Protein 5CQF (pdb70)

Secondary structure (DSSP, 8-state):
--SEEEE--SHHHHHHHHHHHHHHHTT-GGGGS-EEEE-SS-S-HHHHHHHHTT----S-TT-SSSTTT-TT-TTS---HHHHT--HHHHH-SPPPHHHHHHHHHHHHHHH-TTEE-S----EEEEEESSSSEEEEEEEETTEEEEESEEEE-S---B---HHHHTT-BTTEEEGGGHHHHHHHTTT---SEEEEE-SSHHHHHHHHHHHHH-TT-EEEEE-SSS-GGGSEES-GGGTS-HHHHHHHHHHS-HHHHHHHHHHHHHHT--EE-HHHHHHHHHHHHHHHHTT---EEEE-SEEEEEEEEETTEEEEEEEETTT--EEEEEESEEEE---BPPPSS-GGGGGGGGGB---TTSS--B-TTSBBPBSSBSS-EEEE-S--HHHHSS-----S---HHHHHHHHHHHHTT-

InterPro domains:
  IPR025700 L-lysine 6-monooxygenase/L-ornithine 5-monooxygenase [PF13434] (12-350)
  IPR025700 L-lysine 6-monooxygenase/L-ornithine 5-monooxygenase [PTHR42802] (6-424)
  IPR036188 FAD/NAD(P)-binding domain superfamily [G3DSA:3.50.50.60] (1-440)
  IPR036188 FAD/NAD(P)-binding domain superfamily [SSF51905] (8-262)
  IPR036188 FAD/NAD(P)-binding domain superfamily [SSF51905] (198-381)

Sequence (416 aa):
HSDAICIGFGPAGIALACAFEDAREASQPLGDLSIGYLEAAPDTQWHRELLLAGTDINHHVFRDLVTPRNPRSRFSFAYLKDQGRFDFGLLGRPASRHEWSDYLGWVSRQVDGHTRFDTPVTEIDPVIRNGRLQEVRVRTPQGSFATRNLVLSSGSAPRIPQAFEALLGPTLFHTSRFLTRLQAFGKQLPKRWLVLGSGQSASESVLELVSRDPAIEVHSVHRCAGFKLTQLGQFPNRVFAPDHVDYFHSLNPAARQRFLDWSRSTNYAGIDPDERQKLFSLIYEDSIAGRTRLHTYAYSVISAIEHTADGYRVELTDTFSQRTRVLEVDAVVLGTGYQQYLIPPLLSGLQPWLAADVDGGLLIDRDYRVATQGACDVNIWVNGLSERSHGISDSQSFSLALRAGRIASALERAVE

Foldseek 3Di:
DFQEEEEADALLVLLLLLVLVQCLVVVHPLVVGGYAYEHQADLDLVVNLLVCALAQQQADQCLFSANVPPVVRPLGVVCCVVVVHVVVVVVPGGDDSSSNSVSRSVSCVVRCPRYDYSWDFPAKAFDDDPNFTEWIWGQTPVGIDIYLEYEYPPDFFDDDPPQCPVPDDLFEHELSCLVVSVCVVPPDDFAEEEEEEAAASSLVSLLVQCVPDVRHAYEYEELADHNVPAAAHADVRVDVQLVLLVVLQVDDLVVLVVLVVVVVVVPHHHHHVVSSVSSVVVQVVSPVVPDNRYHYDHQKDFPHWDQDPQAMWTKIARNPVRDIDIDGGRHYYYHPDGDDDLADPNCVNVLQFFDADPVRRFAAHSLQWTHTHRHDLHTYGYSFDPCNHRNDHTHPRSSNSVSSVSSSVVSVVSPD

Solvent-accessible surface area: 20070 Å² total

Structure (mmCIF, N/CA/C/O backbone):
data_5CQF
#
_entry.id   5CQF
#
_cell.length_a   77.218
_cell.length_b   85.495
_cell.length_c   139.016
_cell.angle_alpha   90.00
_cell.angle_beta   90.00
_cell.angle_gamma   90.00
#
_symmetry.space_group_name_H-M   'I 2 2 2'
#
loop_
_entity.id
_entity.type
_entity.pdbx_description
1 polymer 'L-lysine 6-monooxygenase'
2 non-polymer 'IODIDE ION'
3 water water
#
loop_
_atom_site.group_PDB
_atom_site.id
_atom_site.type_symbol
_atom_site.label_atom_id
_atom_site.label_alt_id
_atom_site.label_comp_id
_atom_site.label_asym_id
_atom_site.label_entity_id
_atom_site.label_seq_id
_atom_site.pdbx_PDB_ins_code
_atom_site.Cartn_x
_atom_site.Cartn_y
_atom_site.Cartn_z
_atom_site.occupancy
_atom_site.B_iso_or_equiv
_atom_site.auth_seq_id
_atom_site.auth_comp_id
_atom_site.auth_asym_id
_atom_site.auth_atom_id
_atom_site.pdbx_PDB_model_num
ATOM 1 N N . HIS A 1 13 ? 18.835 19.736 24.531 1.00 95.40 10 HIS A N 1
ATOM 2 C CA . HIS A 1 13 ? 20.272 19.319 24.484 1.00 98.56 10 HIS A CA 1
ATOM 3 C C . HIS A 1 13 ? 21.232 20.500 24.679 1.00 93.64 10 HIS A C 1
ATOM 4 O O . HIS A 1 13 ? 21.238 21.439 23.874 1.00 101.34 10 HIS A O 1
ATOM 11 N N . SER A 1 14 ? 22.034 20.453 25.745 1.00 82.49 11 SER A N 1
ATOM 12 C CA . SER A 1 14 ? 23.131 21.414 25.946 1.00 78.61 11 SER A CA 1
ATOM 13 C C . SER A 1 14 ? 24.394 20.642 26.278 1.00 73.04 11 SER A C 1
ATOM 14 O O . SER A 1 14 ? 24.317 19.470 26.646 1.00 72.90 11 SER A O 1
ATOM 17 N N . ASP A 1 15 ? 25.551 21.291 26.151 1.00 68.03 12 ASP A N 1
ATOM 18 C CA . ASP A 1 15 ? 26.840 20.630 26.429 1.00 65.34 12 ASP A CA 1
ATOM 19 C C . ASP A 1 15 ? 26.940 20.086 27.854 1.00 62.19 12 ASP A C 1
ATOM 20 O O . ASP A 1 15 ? 27.633 19.105 28.103 1.00 57.97 12 ASP A O 1
ATOM 25 N N . ALA A 1 16 ? 26.261 20.746 28.784 1.00 60.47 13 ALA A N 1
ATOM 26 C CA . ALA A 1 16 ? 26.218 20.301 30.154 1.00 59.24 13 ALA A CA 1
ATOM 27 C C . ALA A 1 16 ? 24.925 20.725 30.841 1.00 57.35 13 ALA A C 1
ATOM 28 O O . ALA A 1 16 ? 24.286 21.702 30.439 1.00 57.02 13 ALA A O 1
ATOM 30 N N . ILE A 1 17 ? 24.554 19.971 31.874 1.00 53.63 14 ILE A N 1
ATOM 31 C CA . ILE A 1 17 ? 23.465 20.347 32.767 1.00 53.02 14 ILE A CA 1
ATOM 32 C C . ILE A 1 17 ? 23.997 20.346 34.186 1.00 49.61 14 ILE A C 1
ATOM 33 O O . ILE A 1 17 ? 24.673 19.397 34.619 1.00 49.38 14 ILE A O 1
ATOM 38 N N . CYS A 1 18 ? 23.706 21.424 34.905 1.00 49.62 15 CYS A N 1
ATOM 39 C CA . CYS A 1 18 ? 24.023 21.525 36.332 1.00 47.74 15 CYS A CA 1
ATOM 40 C C . CYS A 1 18 ? 22.727 21.464 37.097 1.00 48.33 15 CYS A C 1
ATOM 41 O O . CYS A 1 18 ? 21.802 22.219 36.793 1.00 52.00 15 CYS A O 1
ATOM 44 N N . ILE A 1 19 ? 22.635 20.566 38.068 1.00 46.06 16 ILE A N 1
ATOM 45 C CA . ILE A 1 19 ? 21.448 20.504 38.895 1.00 46.19 16 ILE A CA 1
ATOM 46 C C . ILE A 1 19 ? 21.724 21.292 40.173 1.00 45.20 16 ILE A C 1
ATOM 47 O O . ILE A 1 19 ? 22.605 20.941 40.939 1.00 43.44 16 ILE A O 1
ATOM 52 N N . GLY A 1 20 ? 20.933 22.345 40.386 1.00 45.99 17 GLY A N 1
ATOM 53 C CA . GLY A 1 20 ? 21.014 23.193 41.561 1.00 44.72 17 GLY A CA 1
ATOM 54 C C . GLY A 1 20 ? 21.469 24.570 41.137 1.00 45.14 17 GLY A C 1
ATOM 55 O O . GLY A 1 20 ? 22.447 24.716 40.387 1.00 45.77 17 GLY A O 1
ATOM 56 N N . PHE A 1 21 ? 20.765 25.597 41.596 1.00 44.68 18 PHE A N 1
ATOM 57 C CA . PHE A 1 21 ? 21.261 26.954 41.419 1.00 43.87 18 PHE A CA 1
ATOM 58 C C . PHE A 1 21 ? 21.322 27.689 42.749 1.00 44.58 18 PHE A C 1
ATOM 59 O O . PHE A 1 21 ? 20.964 28.862 42.848 1.00 47.10 18 PHE A O 1
ATOM 67 N N . GLY A 1 22 ? 21.808 26.988 43.767 1.00 43.14 19 GLY A N 1
ATOM 68 C CA . GLY A 1 22 ? 22.250 27.623 44.994 1.00 41.34 19 GLY A CA 1
ATOM 69 C C . GLY A 1 22 ? 23.652 28.164 44.791 1.00 40.65 19 GLY A C 1
ATOM 70 O O . GLY A 1 22 ? 24.131 28.242 43.662 1.00 43.21 19 GLY A O 1
ATOM 71 N N . PRO A 1 23 ? 24.327 28.557 45.883 1.00 39.64 20 PRO A N 1
ATOM 72 C CA . PRO A 1 23 ? 25.631 29.191 45.755 1.00 39.63 20 PRO A CA 1
ATOM 73 C C . PRO A 1 23 ? 26.600 28.406 44.882 1.00 39.66 20 PRO A C 1
ATOM 74 O O . PRO A 1 23 ? 27.311 28.980 44.061 1.00 41.61 20 PRO A O 1
ATOM 78 N N . ALA A 1 24 ? 26.619 27.091 45.043 1.00 38.53 21 ALA A N 1
ATOM 79 C CA . ALA A 1 24 ? 27.538 26.270 44.282 1.00 37.65 21 ALA A CA 1
ATOM 80 C C . ALA A 1 24 ? 27.323 26.420 42.781 1.00 36.99 21 ALA A C 1
ATOM 81 O O . ALA A 1 24 ? 28.287 26.642 42.036 1.00 36.33 21 ALA A O 1
ATOM 83 N N . GLY A 1 25 ? 26.075 26.299 42.326 1.00 37.31 22 GLY A N 1
ATOM 84 C CA . GLY A 1 25 ? 25.772 26.474 40.891 1.00 36.24 22 GLY A CA 1
ATOM 85 C C . GLY A 1 25 ? 25.980 27.911 40.426 1.00 37.33 22 GLY A C 1
ATOM 86 O O . GLY A 1 25 ? 26.337 28.177 39.272 1.00 38.91 22 GLY A O 1
ATOM 87 N N . ILE A 1 26 ? 25.743 28.867 41.309 1.00 36.59 23 ILE A N 1
ATOM 88 C CA . ILE A 1 26 ? 25.941 30.262 40.934 1.00 36.08 23 ILE A CA 1
ATOM 89 C C . ILE A 1 26 ? 27.414 30.528 40.717 1.00 35.54 23 ILE A C 1
ATOM 90 O O . ILE A 1 26 ? 27.816 31.218 39.762 1.00 36.15 23 ILE A O 1
ATOM 95 N N . ALA A 1 27 ? 28.219 29.951 41.601 1.00 33.95 24 ALA A N 1
ATOM 96 C CA . ALA A 1 27 ? 29.657 30.080 41.502 1.00 33.70 24 ALA A CA 1
ATOM 97 C C . ALA A 1 27 ? 30.141 29.543 40.198 1.00 34.98 24 ALA A C 1
ATOM 98 O O . ALA A 1 27 ? 31.009 30.123 39.608 1.00 35.56 24 ALA A O 1
ATOM 100 N N . LEU A 1 28 ? 29.608 28.390 39.782 1.00 37.11 25 LEU A N 1
ATOM 101 C CA . LEU A 1 28 ? 29.955 27.786 38.493 1.00 38.55 25 LEU A CA 1
ATOM 102 C C . LEU A 1 28 ? 29.550 28.653 37.330 1.00 39.36 25 LEU A C 1
ATOM 103 O O . LEU A 1 28 ? 30.339 28.834 36.415 1.00 41.68 25 LEU A O 1
ATOM 108 N N . ALA A 1 29 ? 28.322 29.156 37.338 1.00 39.34 26 ALA A N 1
ATOM 109 C CA . ALA A 1 29 ? 27.898 30.118 36.299 1.00 41.52 26 ALA A CA 1
ATOM 110 C C . ALA A 1 29 ? 28.786 31.336 36.250 1.00 41.73 26 ALA A C 1
ATOM 111 O O . ALA A 1 29 ? 29.086 31.827 35.164 1.00 41.98 26 ALA A O 1
ATOM 113 N N . CYS A 1 30 ? 29.258 31.815 37.412 1.00 41.73 27 CYS A N 1
ATOM 114 C CA . CYS A 1 30 ? 30.157 32.964 37.391 1.00 40.86 27 CYS A CA 1
ATOM 115 C C . CYS A 1 30 ? 31.439 32.657 36.632 1.00 40.89 27 CYS A C 1
ATOM 116 O O . CYS A 1 30 ? 31.959 33.508 35.963 1.00 43.60 27 CYS A O 1
ATOM 119 N N . ALA A 1 31 ? 31.970 31.455 36.740 1.00 41.12 28 ALA A N 1
ATOM 120 C CA . ALA A 1 31 ? 33.170 31.105 35.965 1.00 41.96 28 ALA A CA 1
ATOM 121 C C . ALA A 1 31 ? 32.894 31.180 34.474 1.00 43.26 28 ALA A C 1
ATOM 122 O O . ALA A 1 31 ? 33.722 31.680 33.717 1.00 42.77 28 ALA A O 1
ATOM 124 N N . PHE A 1 32 ? 31.740 30.679 34.057 1.00 44.68 29 PHE A N 1
ATOM 125 C CA . PHE A 1 32 ? 31.404 30.717 32.632 1.00 48.45 29 PHE A CA 1
ATOM 126 C C . PHE A 1 32 ? 31.189 32.136 32.166 1.00 49.34 29 PHE A C 1
ATOM 127 O O . PHE A 1 32 ? 31.747 32.541 31.140 1.00 51.33 29 PHE A O 1
ATOM 135 N N . GLU A 1 33 ? 30.429 32.909 32.929 1.00 48.36 30 GLU A N 1
ATOM 136 C CA . GLU A 1 33 ? 30.232 34.307 32.556 1.00 51.54 30 GLU A CA 1
ATOM 137 C C . GLU A 1 33 ? 31.530 35.107 32.543 1.00 50.26 30 GLU A C 1
ATOM 138 O O . GLU A 1 33 ? 31.747 35.854 31.615 1.00 49.77 30 GLU A O 1
ATOM 144 N N . ASP A 1 34 ? 32.397 34.967 33.548 1.00 49.91 31 ASP A N 1
ATOM 145 C CA . ASP A 1 34 ? 33.717 35.621 33.487 1.00 50.35 31 ASP A CA 1
ATOM 146 C C . ASP A 1 34 ? 34.385 35.337 32.144 1.00 51.99 31 ASP A C 1
ATOM 147 O O . ASP A 1 34 ? 34.921 36.230 31.506 1.00 52.95 31 ASP A O 1
ATOM 152 N N . ALA A 1 35 ? 34.343 34.078 31.732 1.00 52.81 32 ALA A N 1
ATOM 153 C CA . ALA A 1 35 ? 34.989 33.636 30.507 1.00 58.02 32 ALA A CA 1
ATOM 154 C C . ALA A 1 35 ? 34.333 34.224 29.233 1.00 60.77 32 ALA A C 1
ATOM 155 O O . ALA A 1 35 ? 35.022 34.759 28.362 1.00 60.92 32 ALA A O 1
ATOM 157 N N . ARG A 1 36 ? 33.005 34.144 29.169 1.00 63.04 33 ARG A N 1
ATOM 158 C CA . ARG A 1 36 ? 32.202 34.759 28.107 1.00 66.24 33 ARG A CA 1
ATOM 159 C C . ARG A 1 36 ? 32.537 36.242 27.928 1.00 67.84 33 ARG A C 1
ATOM 160 O O . ARG A 1 36 ? 32.769 36.711 26.803 1.00 67.82 33 ARG A O 1
ATOM 168 N N . GLU A 1 37 ? 32.569 36.978 29.036 1.00 67.73 34 GLU A N 1
ATOM 169 C CA . GLU A 1 37 ? 32.783 38.426 28.987 1.00 69.82 34 GLU A CA 1
ATOM 170 C C . GLU A 1 37 ? 34.218 38.777 28.599 1.00 69.86 34 GLU A C 1
ATOM 171 O O . GLU A 1 37 ? 34.480 39.849 28.067 1.00 70.73 34 GLU A O 1
ATOM 177 N N . ALA A 1 38 ? 35.141 37.866 28.859 1.00 69.84 35 ALA A N 1
ATOM 178 C CA . ALA A 1 38 ? 36.529 38.068 28.493 1.00 71.65 35 ALA A CA 1
ATOM 179 C C . ALA A 1 38 ? 36.861 37.484 27.118 1.00 73.02 35 ALA A C 1
ATOM 180 O O . ALA A 1 38 ? 38.016 37.526 26.700 1.00 74.61 35 ALA A O 1
ATOM 182 N N . SER A 1 39 ? 35.855 36.936 26.432 1.00 73.43 36 SER A N 1
ATOM 183 C CA . SER A 1 39 ? 36.012 36.294 25.110 1.00 74.60 36 SER A CA 1
ATOM 184 C C . SER A 1 39 ? 36.811 34.990 25.116 1.00 78.36 36 SER A C 1
ATOM 185 O O . SER A 1 39 ? 37.244 34.548 24.062 1.00 83.40 36 SER A O 1
ATOM 188 N N . GLN A 1 40 ? 36.972 34.357 26.279 1.00 78.64 37 GLN A N 1
ATOM 189 C CA . GLN A 1 40 ? 37.724 33.105 26.381 1.00 77.97 37 GLN A CA 1
ATOM 190 C C . GLN A 1 40 ? 36.854 31.920 25.947 1.00 78.80 37 GLN A C 1
ATOM 191 O O . GLN A 1 40 ? 35.629 32.003 26.003 1.00 79.10 37 GLN A O 1
ATOM 197 N N . PRO A 1 41 ? 37.484 30.814 25.497 1.00 81.20 38 PRO A N 1
ATOM 198 C CA . PRO A 1 41 ? 36.745 29.710 24.848 1.00 80.98 38 PRO A CA 1
ATOM 199 C C . PRO A 1 41 ? 35.683 29.052 25.720 1.00 77.93 38 PRO A C 1
ATOM 200 O O . PRO A 1 41 ? 34.649 28.609 25.219 1.00 75.93 38 PRO A O 1
ATOM 204 N N . LEU A 1 42 ? 35.954 28.971 27.016 1.00 75.86 39 LEU A N 1
ATOM 205 C CA . LEU A 1 42 ? 35.031 28.353 27.957 1.00 72.05 39 LEU A CA 1
ATOM 206 C C . LEU A 1 42 ? 33.642 28.987 27.918 1.00 69.20 39 LEU A C 1
ATOM 207 O O . LEU A 1 42 ? 32.650 28.326 28.211 1.00 68.10 39 LEU A O 1
ATOM 212 N N . GLY A 1 43 ? 33.578 30.267 27.565 1.00 67.99 40 GLY A N 1
ATOM 213 C CA . GLY A 1 43 ? 32.317 30.992 27.510 1.00 68.41 40 GLY A CA 1
ATOM 214 C C . GLY A 1 43 ? 31.351 30.547 26.429 1.00 71.89 40 GLY A C 1
ATOM 215 O O . GLY A 1 43 ? 30.168 30.898 26.480 1.00 69.59 40 GLY A O 1
ATOM 216 N N . ASP A 1 44 ? 31.849 29.777 25.457 1.00 74.46 41 ASP A N 1
ATOM 217 C CA . ASP A 1 44 ? 31.039 29.311 24.329 1.00 75.11 41 ASP A CA 1
ATOM 218 C C . ASP A 1 44 ? 30.253 28.060 24.680 1.00 72.62 41 ASP A C 1
ATOM 219 O O . ASP A 1 44 ? 29.199 27.810 24.114 1.00 72.65 41 ASP A O 1
ATOM 224 N N . LEU A 1 45 ? 30.769 27.279 25.616 1.00 71.54 42 LEU A N 1
ATOM 225 C CA . LEU A 1 45 ? 30.095 26.064 26.092 1.00 69.03 42 LEU A CA 1
ATOM 226 C C . LEU A 1 45 ? 28.714 26.409 26.664 1.00 64.04 42 LEU A C 1
ATOM 227 O O . LEU A 1 45 ? 28.567 27.354 27.424 1.00 62.94 42 LEU A O 1
ATOM 232 N N . SER A 1 46 ? 27.701 25.659 26.257 1.00 63.89 43 SER A N 1
ATOM 233 C CA . SER A 1 46 ? 26.323 25.921 26.649 1.00 62.64 43 SER A CA 1
ATOM 234 C C . SER A 1 46 ? 25.966 24.986 27.787 1.00 61.53 43 SER A C 1
ATOM 235 O O . SER A 1 46 ? 26.135 23.763 27.699 1.00 62.16 43 SER A O 1
ATOM 238 N N . ILE A 1 47 ? 25.463 25.580 28.855 1.00 58.11 44 ILE A N 1
ATOM 239 C CA . ILE A 1 47 ? 25.147 24.876 30.057 1.00 52.44 44 ILE A CA 1
ATOM 240 C C . ILE A 1 47 ? 23.819 25.434 30.529 1.00 49.96 44 ILE A C 1
ATOM 241 O O . ILE A 1 47 ? 23.582 26.631 30.411 1.00 53.39 44 ILE A O 1
ATOM 246 N N . GLY A 1 48 ? 22.947 24.567 31.022 1.00 48.72 45 GLY A N 1
ATOM 247 C CA . GLY A 1 48 ? 21.647 24.969 31.577 1.00 49.37 45 GLY A CA 1
ATOM 248 C C . GLY A 1 48 ? 21.575 24.614 33.051 1.00 49.90 45 GLY A C 1
ATOM 249 O O . GLY A 1 48 ? 22.219 23.661 33.492 1.00 49.95 45 GLY A O 1
ATOM 250 N N . TYR A 1 49 ? 20.806 25.362 33.833 1.00 49.85 46 TYR A N 1
ATOM 251 C CA . TYR A 1 49 ? 20.713 25.053 35.261 1.00 50.61 46 TYR A CA 1
ATOM 252 C C . TYR A 1 49 ? 19.268 24.786 35.664 1.00 52.90 46 TYR A C 1
ATOM 253 O O . TYR A 1 49 ? 18.362 25.504 35.251 1.00 55.95 46 TYR A O 1
ATOM 262 N N . LEU A 1 50 ? 19.065 23.761 36.482 1.00 52.49 47 LEU A N 1
ATOM 263 C CA . LEU A 1 50 ? 17.734 23.380 36.904 1.00 54.96 47 LEU A CA 1
ATOM 264 C C . LEU A 1 50 ? 17.695 23.513 38.395 1.00 54.63 47 LEU A C 1
ATOM 265 O O . LEU A 1 50 ? 18.417 22.784 39.073 1.00 53.61 47 LEU A O 1
ATOM 270 N N . GLU A 1 51 ? 16.865 24.415 38.911 1.00 54.35 48 GLU A N 1
ATOM 271 C CA . GLU A 1 51 ? 16.734 24.594 40.355 1.00 56.07 48 GLU A CA 1
ATOM 272 C C . GLU A 1 51 ? 15.318 24.295 40.787 1.00 56.40 48 GLU A C 1
ATOM 273 O O . GLU A 1 51 ? 14.372 24.848 40.243 1.00 57.28 48 GLU A O 1
ATOM 279 N N . ALA A 1 52 ? 15.179 23.446 41.795 1.00 58.87 49 ALA A N 1
ATOM 280 C CA . ALA A 1 52 ? 13.866 22.992 42.247 1.00 61.52 49 ALA A CA 1
ATOM 281 C C . ALA A 1 52 ? 13.042 24.094 42.901 1.00 62.50 49 ALA A C 1
ATOM 282 O O . ALA A 1 52 ? 11.843 24.160 42.707 1.00 62.90 49 ALA A O 1
ATOM 284 N N . ALA A 1 53 ? 13.701 24.942 43.678 1.00 65.02 50 ALA A N 1
ATOM 285 C CA . ALA A 1 53 ? 13.053 26.005 44.439 1.00 69.93 50 ALA A CA 1
ATOM 286 C C . ALA A 1 53 ? 12.860 27.266 43.604 1.00 73.79 50 ALA A C 1
ATOM 287 O O . ALA A 1 53 ? 13.437 27.389 42.529 1.00 74.48 50 ALA A O 1
ATOM 289 N N . PRO A 1 54 ? 12.038 28.209 44.100 1.00 81.07 51 PRO A N 1
ATOM 290 C CA . PRO A 1 54 ? 11.839 29.478 43.389 1.00 81.91 51 PRO A CA 1
ATOM 291 C C . PRO A 1 54 ? 12.922 30.516 43.649 1.00 77.27 51 PRO A C 1
ATOM 292 O O . PRO A 1 54 ? 13.686 30.413 44.611 1.00 72.32 51 PRO A O 1
ATOM 296 N N . ASP A 1 55 ? 12.946 31.515 42.773 1.00 77.71 52 ASP A N 1
ATOM 297 C CA . ASP A 1 55 ? 13.891 32.623 42.816 1.00 77.02 52 ASP A CA 1
ATOM 298 C C . ASP A 1 55 ? 13.365 33.639 43.818 1.00 77.72 52 ASP A C 1
ATOM 299 O O . ASP A 1 55 ? 12.653 34.579 43.461 1.00 76.50 52 ASP A O 1
ATOM 304 N N . THR A 1 56 ? 13.697 33.434 45.084 1.00 77.68 53 THR A N 1
ATOM 305 C CA . THR A 1 56 ? 13.178 34.286 46.144 1.00 82.21 53 THR A CA 1
ATOM 306 C C . THR A 1 56 ? 14.236 34.523 47.220 1.00 82.03 53 THR A C 1
ATOM 307 O O . THR A 1 56 ? 15.104 33.678 47.453 1.00 81.12 53 THR A O 1
ATOM 311 N N . GLN A 1 57 ? 14.167 35.695 47.846 1.00 83.78 54 GLN A N 1
ATOM 312 C CA . GLN A 1 57 ? 15.047 36.047 48.951 1.00 84.09 54 GLN A CA 1
ATOM 313 C C . GLN A 1 57 ? 14.884 35.047 50.095 1.00 84.07 54 GLN A C 1
ATOM 314 O O . GLN A 1 57 ? 15.867 34.577 50.641 1.00 82.58 54 GLN A O 1
ATOM 320 N N . TRP A 1 58 ? 13.642 34.717 50.446 1.00 86.46 55 TRP A N 1
ATOM 321 C CA . TRP A 1 58 ? 13.368 33.725 51.490 1.00 91.15 55 TRP A CA 1
ATOM 322 C C . TRP A 1 58 ? 14.192 32.444 51.310 1.00 86.13 55 TRP A C 1
ATOM 323 O O . TRP A 1 58 ? 14.802 31.954 52.270 1.00 78.42 55 TRP A O 1
ATOM 334 N N . HIS A 1 59 ? 14.209 31.910 50.088 1.00 82.26 56 HIS A N 1
ATOM 335 C CA . HIS A 1 59 ? 14.909 30.658 49.824 1.00 77.66 56 HIS A CA 1
ATOM 336 C C . HIS A 1 59 ? 16.433 30.794 49.923 1.00 78.49 56 HIS A C 1
ATOM 337 O O . HIS A 1 59 ? 17.098 29.891 50.427 1.00 77.56 56 HIS A O 1
ATOM 344 N N . ARG A 1 60 ? 16.983 31.903 49.433 1.00 77.48 57 ARG A N 1
ATOM 345 C CA . ARG A 1 60 ? 18.428 32.137 49.500 1.00 76.07 57 ARG A CA 1
ATOM 346 C C . ARG A 1 60 ? 18.900 32.253 50.963 1.00 79.19 57 ARG A C 1
ATOM 347 O O . ARG A 1 60 ? 19.938 31.689 51.340 1.00 80.42 57 ARG A O 1
ATOM 355 N N . GLU A 1 61 ? 18.118 32.970 51.776 1.00 79.92 58 GLU A N 1
ATOM 356 C CA . GLU A 1 61 ? 18.343 33.074 53.225 1.00 80.91 58 GLU A CA 1
ATOM 357 C C . GLU A 1 61 ? 18.186 31.727 53.945 1.00 78.98 58 GLU A C 1
ATOM 358 O O . GLU A 1 61 ? 18.883 31.442 54.916 1.00 78.53 58 GLU A O 1
ATOM 364 N N . LEU A 1 62 ? 17.269 30.900 53.470 1.00 80.09 59 LEU A N 1
ATOM 365 C CA . LEU A 1 62 ? 17.161 29.536 53.973 1.00 82.16 59 LEU A CA 1
ATOM 366 C C . LEU A 1 62 ? 18.473 28.761 53.732 1.00 76.95 59 LEU A C 1
ATOM 367 O O . LEU A 1 62 ? 18.862 27.949 54.569 1.00 71.38 59 LEU A O 1
ATOM 372 N N . LEU A 1 63 ? 19.150 29.033 52.610 1.00 73.21 60 LEU A N 1
ATOM 373 C CA . LEU A 1 63 ? 20.380 28.309 52.223 1.00 74.60 60 LEU A CA 1
ATOM 374 C C . LEU A 1 63 ? 21.627 28.637 53.051 1.00 68.35 60 LEU A C 1
ATOM 375 O O . LEU A 1 63 ? 22.577 27.861 53.080 1.00 67.93 60 LEU A O 1
ATOM 380 N N . LEU A 1 64 ? 21.659 29.811 53.658 1.00 66.42 61 LEU A N 1
ATOM 381 C CA . LEU A 1 64 ? 22.838 30.228 54.394 1.00 67.03 61 LEU A CA 1
ATOM 382 C C . LEU A 1 64 ? 22.801 29.795 55.861 1.00 64.29 61 LEU A C 1
ATOM 383 O O . LEU A 1 64 ? 23.847 29.755 56.518 1.00 58.14 61 LEU A O 1
ATOM 388 N N . ALA A 1 65 ? 21.612 29.431 56.344 1.00 59.21 62 ALA A N 1
ATOM 389 C CA . ALA A 1 65 ? 21.426 29.063 57.731 1.00 56.29 62 ALA A CA 1
ATOM 390 C C . ALA A 1 65 ? 22.404 27.962 58.157 1.00 52.58 62 ALA A C 1
ATOM 391 O O . ALA A 1 65 ? 22.787 27.116 57.357 1.00 52.70 62 ALA A O 1
ATOM 393 N N . GLY A 1 66 ? 22.837 28.026 59.413 1.00 50.92 63 GLY A N 1
ATOM 394 C CA . GLY A 1 66 ? 23.883 27.151 59.946 1.00 52.60 63 GLY A CA 1
ATOM 395 C C . GLY A 1 66 ? 25.325 27.380 59.472 1.00 53.03 63 GLY A C 1
ATOM 396 O O . GLY A 1 66 ? 26.235 26.660 59.907 1.00 53.29 63 GLY A O 1
ATOM 397 N N . THR A 1 67 ? 25.544 28.368 58.599 1.00 50.48 64 THR A N 1
ATOM 398 C CA . THR A 1 67 ? 26.849 28.575 57.981 1.00 50.77 64 THR A CA 1
ATOM 399 C C . THR A 1 67 ? 27.676 29.666 58.675 1.00 45.85 64 THR A C 1
ATOM 400 O O . THR A 1 67 ? 27.188 30.759 58.916 1.00 47.01 64 THR A O 1
ATOM 404 N N . ASP A 1 68 ? 28.932 29.337 58.987 1.00 42.71 65 ASP A N 1
ATOM 405 C CA . ASP A 1 68 ? 29.864 30.268 59.625 1.00 41.31 65 ASP A CA 1
ATOM 406 C C . ASP A 1 68 ? 30.367 31.260 58.583 1.00 41.09 65 ASP A C 1
ATOM 407 O O . ASP A 1 68 ? 31.166 30.910 57.713 1.00 41.33 65 ASP A O 1
ATOM 412 N N . ILE A 1 69 ? 29.867 32.486 58.664 1.00 40.86 66 ILE A N 1
ATOM 413 C CA . ILE A 1 69 ? 30.250 33.574 57.725 1.00 41.83 66 ILE A CA 1
ATOM 414 C C . ILE A 1 69 ? 31.219 34.518 58.404 1.00 39.69 66 ILE A C 1
ATOM 415 O O . ILE A 1 69 ? 31.412 35.649 57.976 1.00 39.75 66 ILE A O 1
ATOM 420 N N . ASN A 1 70 ? 31.851 34.047 59.465 1.00 40.83 67 ASN A N 1
ATOM 421 C CA . ASN A 1 70 ? 32.869 34.837 60.142 1.00 41.35 67 ASN A CA 1
ATOM 422 C C . ASN A 1 70 ? 34.194 34.508 59.433 1.00 41.74 67 ASN A C 1
ATOM 423 O O . ASN A 1 70 ? 35.033 33.726 59.914 1.00 41.97 67 ASN A O 1
ATOM 428 N N . HIS A 1 71 ? 34.301 35.064 58.224 1.00 42.11 68 HIS A N 1
ATOM 429 C CA . HIS A 1 71 ? 35.473 34.944 57.380 1.00 39.41 68 HIS A CA 1
ATOM 430 C C . HIS A 1 71 ? 35.710 36.241 56.612 1.00 40.03 68 HIS A C 1
ATOM 431 O O . HIS A 1 71 ? 34.867 37.153 56.549 1.00 35.95 68 HIS A O 1
ATOM 438 N N . HIS A 1 72 ? 36.882 36.301 56.009 1.00 39.77 69 HIS A N 1
ATOM 439 C CA . HIS A 1 72 ? 37.303 37.495 55.337 1.00 38.03 69 HIS A CA 1
ATOM 440 C C . HIS A 1 72 ? 36.420 37.711 54.104 1.00 35.48 69 HIS A C 1
ATOM 441 O O . HIS A 1 72 ? 35.945 36.779 53.466 1.00 32.13 69 HIS A O 1
ATOM 448 N N . VAL A 1 73 ? 36.233 38.981 53.780 1.00 36.70 70 VAL A N 1
ATOM 449 C CA . VAL A 1 73 ? 35.373 39.423 52.695 1.00 37.14 70 VAL A CA 1
ATOM 450 C C . VAL A 1 73 ? 35.879 38.993 51.283 1.00 34.76 70 VAL A C 1
ATOM 451 O O . VAL A 1 73 ? 35.104 38.862 50.396 1.00 35.00 70 VAL A O 1
ATOM 455 N N . PHE A 1 74 ? 37.152 38.664 51.109 1.00 34.27 71 PHE A N 1
ATOM 456 C CA . PHE A 1 74 ? 37.671 38.132 49.853 1.00 34.73 71 PHE A CA 1
ATOM 457 C C . PHE A 1 74 ? 37.220 36.729 49.540 1.00 34.01 71 PHE A C 1
ATOM 458 O O . PHE A 1 74 ? 37.321 36.283 48.392 1.00 34.14 71 PHE A O 1
ATOM 466 N N . ARG A 1 75 ? 36.741 36.029 50.552 1.00 34.18 72 ARG A N 1
ATOM 467 C CA . ARG A 1 75 ? 36.356 34.644 50.411 1.00 33.73 72 ARG A CA 1
ATOM 468 C C . ARG A 1 75 ? 34.871 34.604 50.057 1.00 35.12 72 ARG A C 1
ATOM 469 O O . ARG A 1 75 ? 34.032 34.106 50.832 1.00 35.72 72 ARG A O 1
ATOM 477 N N . ASP A 1 76 ? 34.601 35.140 48.861 1.00 34.52 73 ASP A N 1
ATOM 478 C CA . ASP A 1 76 ? 33.287 35.295 48.262 1.00 34.44 73 ASP A CA 1
ATOM 479 C C . ASP A 1 76 ? 33.128 34.248 47.165 1.00 34.83 73 ASP A C 1
ATOM 480 O O . ASP A 1 76 ? 33.904 33.288 47.134 1.00 32.69 73 ASP A O 1
ATOM 485 N N . LEU A 1 77 ? 32.151 34.424 46.257 1.00 35.66 74 LEU A N 1
ATOM 486 C CA . LEU A 1 77 ? 31.845 33.400 45.243 1.00 36.33 74 LEU A CA 1
ATOM 487 C C . LEU A 1 77 ? 32.770 33.382 44.067 1.00 35.15 74 LEU A C 1
ATOM 488 O O . LEU A 1 77 ? 32.646 32.468 43.242 1.00 35.62 74 LEU A O 1
ATOM 493 N N . VAL A 1 78 ? 33.658 34.375 43.934 1.00 33.85 75 VAL A N 1
ATOM 494 C CA . VAL A 1 78 ? 34.525 34.448 42.718 1.00 33.61 75 VAL A CA 1
ATOM 495 C C . VAL A 1 78 ? 35.964 34.805 42.916 1.00 32.07 75 VAL A C 1
ATOM 496 O O . VAL A 1 78 ? 36.810 34.326 42.181 1.00 32.45 75 VAL A O 1
ATOM 500 N N . THR A 1 79 ? 36.230 35.659 43.893 1.00 32.05 76 THR A N 1
ATOM 501 C CA . THR A 1 79 ? 37.526 36.302 44.066 1.00 32.05 76 THR A CA 1
ATOM 502 C C . THR A 1 79 ? 38.669 35.311 44.252 1.00 34.11 76 THR A C 1
ATOM 503 O O . THR A 1 79 ? 39.741 35.552 43.732 1.00 35.49 76 THR A O 1
ATOM 507 N N . PRO A 1 80 ? 38.474 34.203 45.020 1.00 35.05 77 PRO A N 1
ATOM 508 C CA . PRO A 1 80 ? 39.651 33.326 45.214 1.00 35.17 77 PRO A CA 1
ATOM 509 C C . PRO A 1 80 ? 40.080 32.662 43.937 1.00 34.71 77 PRO A C 1
ATOM 510 O O . PRO A 1 80 ? 41.235 32.271 43.811 1.00 38.14 77 PRO A O 1
ATOM 514 N N . ARG A 1 81 ? 39.148 32.559 43.001 1.00 34.57 78 ARG A N 1
ATOM 515 C CA . ARG A 1 81 ? 39.388 32.051 41.643 1.00 35.06 78 ARG A CA 1
ATOM 516 C C . ARG A 1 81 ? 39.792 33.178 40.695 1.00 37.75 78 ARG A C 1
ATOM 517 O O . ARG A 1 81 ? 40.723 33.012 39.909 1.00 39.61 78 ARG A O 1
ATOM 525 N N . ASN A 1 82 ? 39.087 34.319 40.762 1.00 36.89 79 ASN A N 1
ATOM 526 C CA . ASN A 1 82 ? 39.363 35.463 39.866 1.00 38.24 79 ASN A CA 1
ATOM 527 C C . ASN A 1 82 ? 38.954 36.809 40.491 1.00 35.28 79 ASN A C 1
ATOM 528 O O . ASN A 1 82 ? 37.801 37.172 40.446 1.00 35.64 79 ASN A O 1
ATOM 533 N N . PRO A 1 83 ? 39.883 37.508 41.112 1.00 33.99 80 PRO A N 1
ATOM 534 C CA . PRO A 1 83 ? 39.547 38.770 41.748 1.00 35.09 80 PRO A CA 1
ATOM 535 C C . PRO A 1 83 ? 39.016 39.860 40.782 1.00 36.79 80 PRO A C 1
ATOM 536 O O . PRO A 1 83 ? 38.416 40.801 41.237 1.00 37.67 80 PRO A O 1
ATOM 540 N N . ARG A 1 84 ? 39.217 39.713 39.479 1.00 37.27 81 ARG A N 1
ATOM 541 C CA . ARG A 1 84 ? 38.785 40.701 38.520 1.00 39.23 81 ARG A CA 1
ATOM 542 C C . ARG A 1 84 ? 37.359 40.463 38.055 1.00 39.33 81 ARG A C 1
ATOM 543 O O . ARG A 1 84 ? 36.810 41.251 37.302 1.00 40.79 81 ARG A O 1
ATOM 551 N N . SER A 1 85 ? 36.756 39.385 38.511 1.00 37.96 82 SER A N 1
ATOM 552 C CA . SER A 1 85 ? 35.382 39.090 38.166 1.00 37.73 82 SER A CA 1
ATOM 553 C C . SER A 1 85 ? 34.472 40.262 38.482 1.00 37.88 82 SER A C 1
ATOM 554 O O . SER A 1 85 ? 34.670 40.962 39.464 1.00 36.59 82 SER A O 1
ATOM 557 N N . ARG A 1 86 ? 33.448 40.462 37.663 1.00 38.92 83 ARG A N 1
ATOM 558 C CA . ARG A 1 86 ? 32.510 41.513 37.950 1.00 40.79 83 ARG A CA 1
ATOM 559 C C . ARG A 1 86 ? 31.513 41.152 39.053 1.00 39.14 83 ARG A C 1
ATOM 560 O O . ARG A 1 86 ? 30.744 42.014 39.481 1.00 38.79 83 ARG A O 1
ATOM 568 N N . PHE A 1 87 ? 31.606 39.924 39.574 1.00 37.84 84 PHE A N 1
ATOM 569 C CA . PHE A 1 87 ? 30.738 39.433 40.656 1.00 36.93 84 PHE A CA 1
ATOM 570 C C . PHE A 1 87 ? 31.370 39.405 42.052 1.00 34.48 84 PHE A C 1
ATOM 571 O O . PHE A 1 87 ? 30.806 38.848 42.981 1.00 33.89 84 PHE A O 1
ATOM 579 N N . SER A 1 88 ? 32.510 40.063 42.202 1.00 34.15 85 SER A N 1
ATOM 580 C CA . SER A 1 88 ? 33.180 40.170 43.491 1.00 32.82 85 SER A CA 1
ATOM 581 C C . SER A 1 88 ? 32.367 40.977 44.496 1.00 32.63 85 SER A C 1
ATOM 582 O O . SER A 1 88 ? 31.535 41.773 44.125 1.00 33.10 85 SER A O 1
ATOM 585 N N . PHE A 1 89 ? 32.604 40.743 45.780 1.00 32.18 86 PHE A N 1
ATOM 586 C CA . PHE A 1 89 ? 31.926 41.448 46.833 1.00 31.94 86 PHE A CA 1
ATOM 587 C C . PHE A 1 89 ? 32.320 42.925 46.809 1.00 32.73 86 PHE A C 1
ATOM 588 O O . PHE A 1 89 ? 31.525 43.770 47.136 1.00 34.52 86 PHE A O 1
ATOM 596 N N . ALA A 1 90 ? 33.557 43.230 46.448 1.00 33.31 87 ALA A N 1
ATOM 597 C CA . ALA A 1 90 ? 33.974 44.609 46.262 1.00 34.25 87 ALA A CA 1
ATOM 598 C C . ALA A 1 90 ? 33.132 45.315 45.191 1.00 34.95 87 ALA A C 1
ATOM 599 O O . ALA A 1 90 ? 32.677 46.418 45.415 1.00 35.19 87 ALA A O 1
ATOM 609 N N . TYR A 1 92 ? 30.124 44.366 44.363 1.00 34.43 89 TYR A N 1
ATOM 610 C CA . TYR A 1 92 ? 28.821 44.492 45.022 1.00 34.28 89 TYR A CA 1
ATOM 611 C C . TYR A 1 92 ? 28.757 45.706 45.923 1.00 34.35 89 TYR A C 1
ATOM 612 O O . TYR A 1 92 ? 27.792 46.446 45.886 1.00 36.50 89 TYR A O 1
ATOM 621 N N . LEU A 1 93 ? 29.760 45.914 46.753 1.00 33.85 90 LEU A N 1
ATOM 622 C CA . LEU A 1 93 ? 29.695 47.040 47.664 1.00 34.57 90 LEU A CA 1
ATOM 623 C C . LEU A 1 93 ? 29.711 48.342 46.892 1.00 36.99 90 LEU A C 1
ATOM 624 O O . LEU A 1 93 ? 29.046 49.289 47.276 1.00 3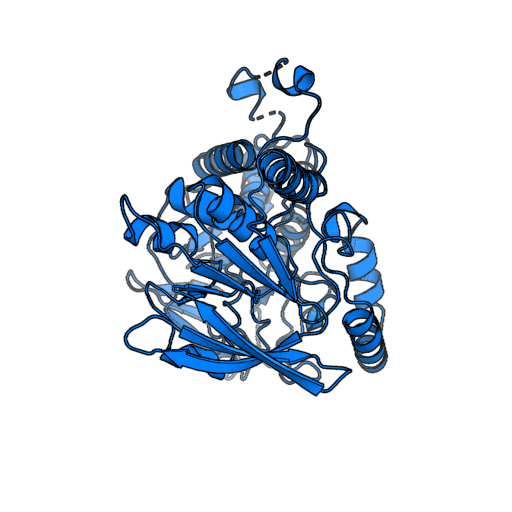7.19 90 LEU A O 1
ATOM 629 N N . LYS A 1 94 ? 30.524 48.402 45.855 1.00 38.82 91 LYS A N 1
ATOM 630 C CA . LYS A 1 94 ? 30.638 49.621 45.075 1.00 42.29 91 LYS A CA 1
ATOM 631 C C . LYS A 1 94 ? 29.324 49.910 44.355 1.00 42.76 91 LYS A C 1
ATOM 632 O O . LYS A 1 94 ? 28.872 51.035 44.332 1.00 43.48 91 LYS A O 1
ATOM 638 N N . ASP A 1 95 ? 28.683 48.896 43.815 1.00 41.84 92 ASP A N 1
ATOM 639 C CA . ASP A 1 95 ? 27.412 49.114 43.154 1.00 44.48 92 ASP A CA 1
ATOM 640 C C . ASP A 1 95 ? 26.359 49.626 44.143 1.00 45.35 92 ASP A C 1
ATOM 641 O O . ASP A 1 95 ? 25.503 50.428 43.769 1.00 47.17 92 ASP A O 1
ATOM 646 N N . GLN A 1 96 ? 26.432 49.204 45.410 1.00 43.23 93 GLN A N 1
ATOM 647 C CA . GLN A 1 96 ? 25.401 49.573 46.363 1.00 41.87 93 GLN A CA 1
ATOM 648 C C . GLN A 1 96 ? 25.767 50.840 47.109 1.00 40.41 93 GLN A C 1
ATOM 649 O O . GLN A 1 96 ? 24.980 51.324 47.927 1.00 40.13 93 GLN A O 1
ATOM 655 N N . GLY A 1 97 ? 26.958 51.371 46.838 1.00 39.80 94 GLY A N 1
ATOM 656 C CA . GLY A 1 97 ? 27.436 52.612 47.471 1.00 39.30 94 GLY A CA 1
ATOM 657 C C . GLY A 1 97 ? 27.881 52.446 48.920 1.00 38.35 94 GLY A C 1
ATOM 658 O O . GLY A 1 97 ? 27.901 53.413 49.677 1.00 40.28 94 GLY A O 1
ATOM 659 N N . ARG A 1 98 ? 28.300 51.247 49.310 1.00 36.87 95 ARG A N 1
ATOM 660 C CA . ARG A 1 98 ? 28.577 50.982 50.718 1.00 35.29 95 ARG A CA 1
ATOM 661 C C . ARG A 1 98 ? 30.018 50.608 51.021 1.00 34.74 95 ARG A C 1
ATOM 662 O O . ARG A 1 98 ? 30.309 50.212 52.128 1.00 36.54 95 ARG A O 1
ATOM 678 N N . PHE A 1 100 ? 32.842 52.329 51.630 1.00 35.09 97 PHE A N 1
ATOM 679 C CA . PHE A 1 100 ? 33.425 52.974 52.778 1.00 34.31 97 PHE A CA 1
ATOM 680 C C . PHE A 1 100 ? 32.770 52.531 54.083 1.00 34.48 97 PHE A C 1
ATOM 681 O O . PHE A 1 100 ? 33.463 52.153 55.026 1.00 33.82 97 PHE A O 1
ATOM 689 N N . ASP A 1 101 ? 31.450 52.573 54.166 1.00 35.32 98 ASP A N 1
ATOM 690 C CA . ASP A 1 101 ? 30.815 52.247 55.431 1.00 36.37 98 ASP A CA 1
ATOM 691 C C . ASP A 1 101 ? 31.075 50.797 55.815 1.00 35.67 98 ASP A C 1
ATOM 692 O O . ASP A 1 101 ? 31.230 50.474 56.983 1.00 34.37 98 ASP A O 1
ATOM 697 N N . PHE A 1 102 ? 31.168 49.922 54.839 1.00 35.21 99 PHE A N 1
ATOM 698 C CA . PHE A 1 102 ? 31.429 48.539 55.170 1.00 37.23 99 PHE A CA 1
ATOM 699 C C . PHE A 1 102 ? 32.740 48.395 55.950 1.00 37.83 99 PHE A C 1
ATOM 700 O O . PHE A 1 102 ? 32.817 47.666 56.943 1.00 38.86 99 PHE A O 1
ATOM 708 N N . GLY A 1 103 ? 33.759 49.107 55.501 1.00 37.09 100 GLY A N 1
ATOM 709 C CA . GLY A 1 103 ? 35.040 49.099 56.158 1.00 38.33 100 GLY A CA 1
ATOM 710 C C . GLY A 1 103 ? 35.032 49.630 57.563 1.00 40.37 100 GLY A C 1
ATOM 711 O O . GLY A 1 103 ? 35.817 49.188 58.392 1.00 42.61 100 GLY A O 1
ATOM 712 N N . LEU A 1 104 ? 34.156 50.587 57.837 1.00 41.86 101 LEU A N 1
ATOM 713 C CA . LEU A 1 104 ? 34.062 51.156 59.168 1.00 43.10 101 LEU A CA 1
ATOM 714 C C . LEU A 1 104 ? 33.386 50.214 60.129 1.00 40.84 101 LEU A C 1
ATOM 715 O O . LEU A 1 104 ? 33.406 50.443 61.296 1.00 41.04 101 LEU A O 1
ATOM 720 N N . LEU A 1 105 ? 32.744 49.170 59.659 1.00 42.42 102 LEU A N 1
ATOM 721 C CA . LEU A 1 105 ? 32.003 48.327 60.582 1.00 43.62 102 LEU A CA 1
ATOM 722 C C . LEU A 1 105 ? 32.969 47.666 61.580 1.00 48.19 102 LEU A C 1
ATOM 723 O O . LEU A 1 105 ? 32.669 47.546 62.762 1.00 46.84 102 LEU A O 1
ATOM 728 N N . GLY A 1 106 ? 34.119 47.218 61.092 1.00 52.93 103 GLY A N 1
ATOM 729 C CA . GLY A 1 106 ? 35.043 46.475 61.933 1.00 59.84 103 GLY A CA 1
ATOM 730 C C . GLY A 1 106 ? 34.606 45.057 62.297 1.00 61.16 103 GLY A C 1
ATOM 731 O O . GLY A 1 106 ? 35.203 44.426 63.182 1.00 68.58 103 GLY A O 1
ATOM 732 N N . ARG A 1 107 ? 33.576 44.547 61.631 1.00 55.21 104 ARG A N 1
ATOM 733 C CA . ARG A 1 107 ? 33.133 43.185 61.853 1.00 51.91 104 ARG A CA 1
ATOM 734 C C . ARG A 1 107 ? 32.968 42.527 60.496 1.00 48.93 104 ARG A C 1
ATOM 735 O O . ARG A 1 107 ? 32.961 43.204 59.468 1.00 48.58 104 ARG A O 1
ATOM 743 N N . PRO A 1 108 ? 32.843 41.202 60.475 1.00 45.27 105 PRO A N 1
ATOM 744 C CA . PRO A 1 108 ? 32.552 40.568 59.205 1.00 42.45 105 PRO A CA 1
ATOM 745 C C . PRO A 1 108 ? 31.124 40.859 58.789 1.00 39.48 105 PRO A C 1
ATOM 746 O O . PRO A 1 108 ? 30.330 41.267 59.606 1.00 40.66 105 PRO A O 1
ATOM 750 N N . ALA A 1 109 ? 30.852 40.677 57.506 1.00 37.63 106 ALA A N 1
ATOM 751 C CA . ALA A 1 109 ? 29.591 40.925 56.904 1.00 37.17 106 ALA A CA 1
ATOM 752 C C . ALA A 1 109 ? 28.604 39.987 57.521 1.00 39.98 106 ALA A C 1
ATOM 753 O O . ALA A 1 109 ? 28.966 38.874 57.864 1.00 43.18 106 ALA A O 1
ATOM 755 N N . SER A 1 110 ? 27.343 40.392 57.584 1.00 39.43 107 SER A N 1
ATOM 756 C CA . SER A 1 110 ? 26.328 39.577 58.197 1.00 39.13 107 SER A CA 1
ATOM 757 C C . SER A 1 110 ? 25.800 38.564 57.208 1.00 40.05 107 SER A C 1
ATOM 758 O O . SER A 1 110 ? 25.955 38.694 55.994 1.00 38.65 107 SER A O 1
ATOM 761 N N . ARG A 1 111 ? 25.196 37.524 57.755 1.00 41.23 108 ARG A N 1
ATOM 762 C CA . ARG A 1 111 ? 24.453 36.586 56.961 1.00 44.97 108 ARG A CA 1
ATOM 763 C C . ARG A 1 111 ? 23.493 37.287 56.003 1.00 41.08 108 ARG A C 1
ATOM 764 O O . ARG A 1 111 ? 23.397 36.933 54.840 1.00 39.43 108 ARG A O 1
ATOM 772 N N . HIS A 1 112 ? 22.770 38.264 56.508 1.00 39.66 109 HIS A N 1
ATOM 773 C CA . HIS A 1 112 ? 21.783 38.983 55.694 1.00 40.82 109 HIS A CA 1
ATOM 774 C C . HIS A 1 112 ? 22.474 39.682 54.501 1.00 38.17 109 HIS A C 1
ATOM 775 O O . HIS A 1 112 ? 21.992 39.612 53.376 1.00 36.79 109 HIS A O 1
ATOM 782 N N . GLU A 1 113 ? 23.639 40.284 54.747 1.00 35.81 110 GLU A N 1
ATOM 783 C CA . GLU A 1 113 ? 24.395 40.915 53.685 1.00 34.94 110 GLU A CA 1
ATOM 784 C C . GLU A 1 113 ? 24.903 39.898 52.653 1.00 34.36 110 GLU A C 1
ATOM 785 O O . GLU A 1 113 ? 24.759 40.111 51.434 1.00 33.45 110 GLU A O 1
ATOM 791 N N . TRP A 1 114 ? 25.464 38.788 53.107 1.00 33.98 111 TRP A N 1
ATOM 792 C CA . TRP A 1 114 ? 25.892 37.740 52.163 1.00 34.03 111 TRP A CA 1
ATOM 793 C C . TRP A 1 114 ? 24.738 37.189 51.321 1.00 35.91 111 TRP A C 1
ATOM 794 O O . TRP A 1 114 ? 24.922 36.920 50.135 1.00 35.69 111 TRP A O 1
ATOM 805 N N . SER A 1 115 ? 23.552 37.034 51.915 1.00 37.87 112 SER A N 1
ATOM 806 C CA . SER A 1 115 ? 22.340 36.679 51.143 1.00 40.99 112 SER A CA 1
ATOM 807 C C . SER A 1 115 ? 22.040 37.668 50.040 1.00 39.71 112 SER A C 1
ATOM 808 O O . SER A 1 115 ? 21.839 37.278 48.876 1.00 40.29 112 SER A O 1
ATOM 811 N N . ASP A 1 116 ? 21.985 38.946 50.410 1.00 38.12 113 ASP A N 1
ATOM 812 C CA . ASP A 1 116 ? 21.766 40.007 49.435 1.00 37.94 113 ASP A CA 1
ATOM 813 C C . ASP A 1 116 ? 22.793 39.971 48.319 1.00 36.47 113 ASP A C 1
ATOM 814 O O . ASP A 1 116 ? 22.446 40.061 47.130 1.00 36.66 113 ASP A O 1
ATOM 819 N N . TYR A 1 117 ? 24.061 39.822 48.697 1.00 35.17 114 TYR A N 1
ATOM 820 C CA . TYR A 1 117 ? 25.135 39.660 47.704 1.00 34.54 114 TYR A CA 1
ATOM 821 C C . TYR A 1 117 ? 24.819 38.524 46.771 1.00 35.91 114 TYR A C 1
ATOM 822 O O . TYR A 1 117 ? 24.918 38.629 45.564 1.00 35.27 114 TYR A O 1
ATOM 831 N N . LEU A 1 118 ? 24.422 37.414 47.358 1.00 37.54 115 LEU A N 1
ATOM 832 C CA . LEU A 1 118 ? 24.179 36.221 46.596 1.00 38.80 115 LEU A CA 1
ATOM 833 C C . LEU A 1 118 ? 23.030 36.411 45.607 1.00 38.14 115 LEU A C 1
ATOM 834 O O . LEU A 1 118 ? 23.104 35.974 44.456 1.00 38.33 115 LEU A O 1
ATOM 839 N N . GLY A 1 119 ? 21.961 37.068 46.030 1.00 38.54 116 GLY A N 1
ATOM 840 C CA . GLY A 1 119 ? 20.883 37.465 45.078 1.00 38.16 116 GLY A CA 1
ATOM 841 C C . GLY A 1 119 ? 21.412 38.432 44.028 1.00 38.79 116 GLY A C 1
ATOM 842 O O . GLY A 1 119 ? 21.029 38.384 42.871 1.00 40.18 116 GLY A O 1
ATOM 843 N N . TRP A 1 120 ? 22.327 39.309 44.414 1.00 37.37 117 TRP A N 1
ATOM 844 C CA . TRP A 1 120 ? 22.846 40.277 43.471 1.00 38.23 117 TRP A CA 1
ATOM 845 C C . TRP A 1 120 ? 23.662 39.595 42.390 1.00 38.88 117 TRP A C 1
ATOM 846 O O . TRP A 1 120 ? 23.628 40.002 41.225 1.00 41.29 117 TRP A O 1
ATOM 857 N N . VAL A 1 121 ? 24.403 38.559 42.749 1.00 38.30 118 VAL A N 1
ATOM 858 C CA . VAL A 1 121 ? 25.145 37.789 41.735 1.00 38.78 118 VAL A CA 1
ATOM 859 C C . VAL A 1 121 ? 24.203 36.922 40.913 1.00 40.99 118 VAL A C 1
ATOM 860 O O . VAL A 1 121 ? 24.264 36.888 39.683 1.00 40.69 118 VAL A O 1
ATOM 864 N N . SER A 1 122 ? 23.348 36.192 41.602 1.00 43.15 119 SER A N 1
ATOM 865 C CA . SER A 1 122 ? 22.392 35.325 40.910 1.00 47.23 119 SER A CA 1
ATOM 866 C C . SER A 1 122 ? 21.677 36.080 39.793 1.00 49.08 119 SER A C 1
ATOM 867 O O . SER A 1 122 ? 21.737 35.679 38.634 1.00 51.32 119 SER A O 1
ATOM 870 N N . ARG A 1 123 ? 21.065 37.206 40.134 1.00 52.19 120 ARG A N 1
ATOM 871 C CA . ARG A 1 123 ? 20.344 38.050 39.154 1.00 57.51 120 ARG A CA 1
ATOM 872 C C . ARG A 1 123 ? 21.118 38.396 37.903 1.00 55.60 120 ARG A C 1
ATOM 873 O O . ARG A 1 123 ? 20.522 38.842 36.944 1.00 59.19 120 ARG A O 1
ATOM 881 N N . GLN A 1 124 ? 22.441 38.313 37.951 1.00 52.12 121 GLN A N 1
ATOM 882 C CA . GLN A 1 124 ? 23.276 38.697 36.826 1.00 50.37 121 GLN A CA 1
ATOM 883 C C . GLN A 1 124 ? 23.719 37.517 36.008 1.00 50.12 121 GLN A C 1
ATOM 884 O O . GLN A 1 124 ? 24.163 37.723 34.890 1.00 50.37 121 GLN A O 1
ATOM 890 N N . VAL A 1 125 ? 23.631 36.297 36.551 1.00 49.39 122 VAL A N 1
ATOM 891 C CA . VAL A 1 125 ? 24.112 35.091 35.835 1.00 49.07 122 VAL A CA 1
ATOM 892 C C . VAL A 1 125 ? 23.073 33.967 35.681 1.00 50.22 122 VAL A C 1
ATOM 893 O O . VAL A 1 125 ? 23.423 32.834 35.369 1.00 50.78 122 VAL A O 1
ATOM 897 N N . ASP A 1 126 ? 21.799 34.288 35.878 1.00 52.18 123 ASP A N 1
ATOM 898 C CA . ASP A 1 126 ? 20.753 33.288 35.876 1.00 52.89 123 ASP A CA 1
ATOM 899 C C . ASP A 1 126 ? 20.000 33.161 34.547 1.00 53.94 123 ASP A C 1
ATOM 900 O O . ASP A 1 126 ? 18.998 32.457 34.492 1.00 55.37 123 ASP A O 1
ATOM 905 N N . GLY A 1 127 ? 20.473 33.816 33.486 1.00 55.00 124 GLY A N 1
ATOM 906 C CA . GLY A 1 127 ? 19.846 33.698 32.151 1.00 55.62 124 GLY A CA 1
ATOM 907 C C . GLY A 1 127 ? 19.718 32.276 31.581 1.00 55.54 124 GLY A C 1
ATOM 908 O O . GLY A 1 127 ? 19.053 32.075 30.577 1.00 59.67 124 GLY A O 1
ATOM 909 N N . HIS A 1 128 ? 20.371 31.282 32.180 1.00 53.99 125 HIS A N 1
ATOM 910 C CA . HIS A 1 128 ? 20.252 29.892 31.728 1.00 53.02 125 HIS A CA 1
ATOM 911 C C . HIS A 1 128 ? 19.704 29.025 32.837 1.00 52.63 125 HIS A C 1
ATOM 912 O O . HIS A 1 128 ? 19.924 27.814 32.879 1.00 51.52 125 HIS A O 1
ATOM 919 N N . THR A 1 129 ? 19.008 29.641 33.775 1.00 53.27 126 THR A N 1
ATOM 920 C CA . THR A 1 129 ? 18.514 28.881 34.884 1.00 52.90 126 THR A CA 1
ATOM 921 C C . THR A 1 129 ? 17.018 28.746 34.781 1.00 54.46 126 THR A C 1
ATOM 922 O O . THR A 1 129 ? 16.324 29.736 34.573 1.00 54.74 126 THR A O 1
ATOM 926 N N . ARG A 1 130 ? 16.532 27.516 34.933 1.00 55.07 127 ARG A N 1
ATOM 927 C CA . ARG A 1 130 ? 15.111 27.266 35.072 1.00 59.56 127 ARG A CA 1
ATOM 928 C C . ARG A 1 130 ? 14.780 26.953 36.520 1.00 59.13 127 ARG A C 1
ATOM 929 O O . ARG A 1 130 ? 15.153 25.894 37.028 1.00 57.37 127 ARG A O 1
ATOM 937 N N . PHE A 1 131 ? 14.099 27.888 37.185 1.00 61.93 128 PHE A N 1
ATOM 938 C CA . PHE A 1 131 ? 13.626 27.688 38.566 1.00 65.71 128 PHE A CA 1
ATOM 939 C C . PHE A 1 131 ? 12.285 26.909 38.631 1.00 71.90 128 PHE A C 1
ATOM 940 O O . PHE A 1 131 ? 11.665 26.630 37.599 1.00 70.99 128 PHE A O 1
ATOM 948 N N . ASP A 1 132 ? 11.8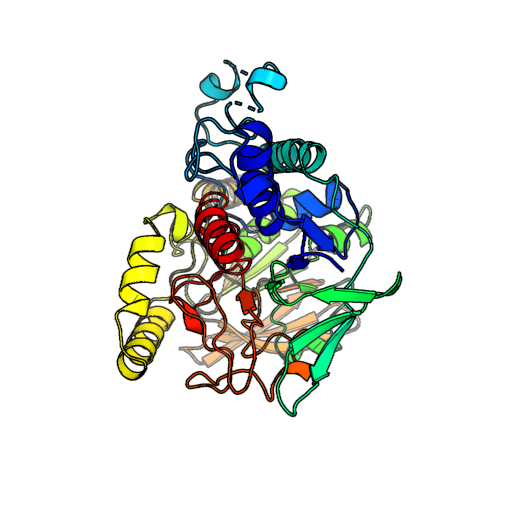57 26.543 39.845 1.00 76.68 129 ASP A N 1
ATOM 949 C CA . ASP A 1 132 ? 10.630 25.741 40.055 1.00 79.30 129 ASP A CA 1
ATOM 950 C C . ASP A 1 132 ? 10.596 24.514 39.162 1.00 78.89 129 ASP A C 1
ATOM 951 O O . ASP A 1 132 ? 9.540 24.094 38.691 1.00 85.39 129 ASP A O 1
ATOM 956 N N . THR A 1 133 ? 11.770 23.929 38.972 1.00 74.95 130 THR A N 1
ATOM 957 C CA . THR A 1 133 ? 11.989 22.899 37.985 1.00 73.11 130 THR A CA 1
ATOM 958 C C . THR A 1 133 ? 12.795 21.766 38.641 1.00 72.84 130 THR A C 1
ATOM 959 O O . THR A 1 133 ? 14.008 21.660 38.436 1.00 70.45 130 THR A O 1
ATOM 963 N N . PRO A 1 134 ? 12.118 20.927 39.458 1.00 73.64 131 PRO A N 1
ATOM 964 C CA . PRO A 1 134 ? 12.796 19.822 40.159 1.00 70.11 131 PRO A CA 1
ATOM 965 C C . PRO A 1 134 ? 13.197 18.677 39.236 1.00 67.17 131 PRO A C 1
ATOM 966 O O . PRO A 1 134 ? 12.518 18.420 38.252 1.00 70.81 131 PRO A O 1
ATOM 970 N N . VAL A 1 135 ? 14.298 18.001 39.535 1.00 62.09 132 VAL A N 1
ATOM 971 C CA . VAL A 1 135 ? 14.634 16.813 38.791 1.00 63.03 132 VAL A CA 1
ATOM 972 C C . VAL A 1 135 ? 14.004 15.677 39.574 1.00 68.05 132 VAL A C 1
ATOM 973 O O . VAL A 1 135 ? 14.205 15.568 40.778 1.00 72.03 132 VAL A O 1
ATOM 977 N N . THR A 1 136 ? 13.180 14.894 38.895 1.00 71.03 133 THR A N 1
ATOM 978 C CA . THR A 1 136 ? 12.495 13.783 39.511 1.00 75.07 133 THR A CA 1
ATOM 979 C C . THR A 1 136 ? 13.267 12.500 39.239 1.00 75.91 133 THR A C 1
ATOM 980 O O . THR A 1 136 ? 13.357 11.629 40.113 1.00 75.25 133 THR A O 1
ATOM 984 N N . GLU A 1 137 ? 13.829 12.388 38.034 1.00 73.83 134 GLU A N 1
ATOM 985 C CA . GLU A 1 137 ? 14.648 11.224 37.673 1.00 76.50 134 GLU A CA 1
ATOM 986 C C . GLU A 1 137 ? 15.698 11.572 36.610 1.00 70.12 134 GLU A C 1
ATOM 987 O O . GLU A 1 137 ? 15.555 12.556 35.888 1.00 71.43 134 GLU A O 1
ATOM 993 N N . ILE A 1 138 ? 16.759 10.770 36.553 1.00 64.45 135 ILE A N 1
ATOM 994 C CA . ILE A 1 138 ? 17.759 10.841 35.485 1.00 62.07 135 ILE A CA 1
ATOM 995 C C . ILE A 1 138 ? 17.891 9.459 34.814 1.00 62.44 135 ILE A C 1
ATOM 996 O O . ILE A 1 138 ? 18.401 8.516 35.434 1.00 60.10 135 ILE A O 1
ATOM 1001 N N . ASP A 1 139 ? 17.467 9.352 33.549 1.00 63.58 136 ASP A N 1
ATOM 1002 C CA . ASP A 1 139 ? 17.440 8.054 32.821 1.00 66.21 136 ASP A CA 1
ATOM 1003 C C . ASP A 1 139 ? 18.653 7.857 31.905 1.00 65.52 136 ASP A C 1
ATOM 1004 O O . ASP A 1 139 ? 19.086 8.782 31.227 1.00 66.71 136 ASP A O 1
ATOM 1009 N N . PRO A 1 140 ? 19.199 6.638 31.872 1.00 66.5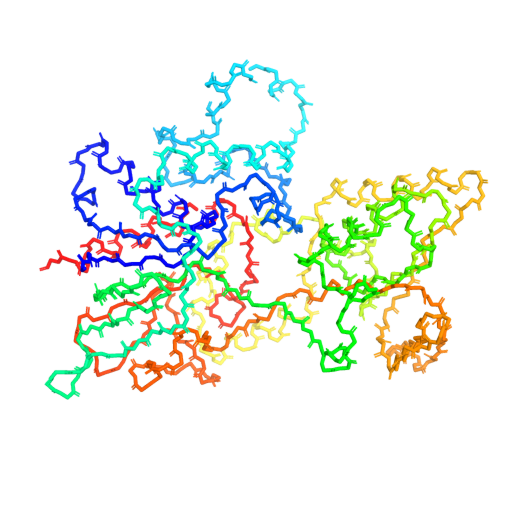0 137 PRO A N 1
ATOM 1010 C CA . PRO A 1 140 ? 20.317 6.401 30.954 1.00 67.94 137 PRO A CA 1
ATOM 1011 C C . PRO A 1 140 ? 19.874 6.367 29.492 1.00 70.41 137 PRO A C 1
ATOM 1012 O O . PRO A 1 140 ? 18.679 6.271 29.197 1.00 70.73 137 PRO A O 1
ATOM 1016 N N . VAL A 1 141 ? 20.852 6.479 28.598 1.00 72.38 138 VAL A N 1
ATOM 1017 C CA . VAL A 1 141 ? 20.652 6.330 27.161 1.00 73.49 138 VAL A CA 1
ATOM 1018 C C . VAL A 1 141 ? 21.820 5.461 26.675 1.00 78.78 138 VAL A C 1
ATOM 1019 O O . VAL A 1 141 ? 22.969 5.918 26.651 1.00 79.94 138 VAL A O 1
ATOM 1023 N N . ILE A 1 142 ? 21.521 4.198 26.345 1.00 81.17 139 ILE A N 1
ATOM 1024 C CA . ILE A 1 142 ? 22.509 3.232 25.855 1.00 82.78 139 ILE A CA 1
ATOM 1025 C C . ILE A 1 142 ? 22.323 3.093 24.344 1.00 90.63 139 ILE A C 1
ATOM 1026 O O . ILE A 1 142 ? 21.191 3.189 23.832 1.00 86.20 139 ILE A O 1
ATOM 1031 N N . ARG A 1 143 ? 23.423 2.872 23.626 1.00 94.69 140 ARG A N 1
ATOM 1032 C CA . ARG A 1 143 ? 23.367 2.851 22.165 1.00 98.05 140 ARG A CA 1
ATOM 1033 C C . ARG A 1 143 ? 24.094 1.658 21.550 1.00 107.00 140 ARG A C 1
ATOM 1034 O O . ARG A 1 143 ? 23.503 0.917 20.747 1.00 97.04 140 ARG A O 1
ATOM 1042 N N . ASN A 1 144 ? 25.357 1.471 21.930 1.00 112.88 141 ASN A N 1
ATOM 1043 C CA . ASN A 1 144 ? 26.148 0.338 21.449 1.00 114.56 141 ASN A CA 1
ATOM 1044 C C . ASN A 1 144 ? 26.470 -0.613 22.592 1.00 108.43 141 ASN A C 1
ATOM 1045 O O . ASN A 1 144 ? 27.580 -1.125 22.684 1.00 110.11 141 ASN A O 1
ATOM 1050 N N . GLY A 1 145 ? 25.498 -0.848 23.469 1.00 106.88 142 GLY A N 1
ATOM 1051 C CA . GLY A 1 145 ? 25.750 -1.587 24.711 1.00 104.56 142 GLY A CA 1
ATOM 1052 C C . GLY A 1 145 ? 26.593 -0.819 25.729 1.00 103.61 142 GLY A C 1
ATOM 1053 O O . GLY A 1 145 ? 27.074 -1.401 26.709 1.00 93.35 142 GLY A O 1
ATOM 1054 N N . ARG A 1 146 ? 26.766 0.486 25.501 1.00 102.76 143 ARG A N 1
ATOM 1055 C CA . ARG A 1 146 ? 27.548 1.357 26.386 1.00 102.65 143 ARG A CA 1
ATOM 1056 C C . ARG A 1 146 ? 26.795 2.690 26.563 1.00 94.32 143 ARG A C 1
ATOM 1057 O O . ARG A 1 146 ? 26.104 3.145 25.640 1.00 87.42 143 ARG A O 1
ATOM 1065 N N . LEU A 1 147 ? 26.907 3.289 27.751 1.00 86.02 144 LEU A N 1
ATOM 1066 C CA . LEU A 1 147 ? 26.171 4.526 28.073 1.00 82.87 144 LEU A CA 1
ATOM 1067 C C . LEU A 1 147 ? 26.764 5.748 27.354 1.00 84.52 144 LEU A C 1
ATOM 1068 O O . LEU A 1 147 ? 27.932 6.082 27.571 1.00 84.62 144 LEU A O 1
ATOM 1073 N N . GLN A 1 148 ? 25.950 6.412 26.526 1.00 84.76 145 GLN A N 1
ATOM 1074 C CA . GLN A 1 148 ? 26.389 7.562 25.707 1.00 91.56 145 GLN A CA 1
ATOM 1075 C C . GLN A 1 148 ? 25.796 8.929 26.118 1.00 82.84 145 GLN A C 1
ATOM 1076 O O . GLN A 1 148 ? 26.386 9.946 25.814 1.00 71.43 145 GLN A O 1
ATOM 1082 N N . GLU A 1 149 ? 24.616 8.937 26.744 1.00 82.61 146 GLU A N 1
ATOM 1083 C CA . GLU A 1 149 ? 23.921 10.163 27.175 1.00 78.11 146 GLU A CA 1
ATOM 1084 C C . GLU A 1 149 ? 23.086 9.887 28.429 1.00 74.42 146 GLU A C 1
ATOM 1085 O O . GLU A 1 149 ? 22.932 8.729 28.826 1.00 74.85 146 GLU A O 1
ATOM 1091 N N . VAL A 1 150 ? 22.566 10.946 29.057 1.00 67.40 147 VAL A N 1
ATOM 1092 C CA . VAL A 1 150 ? 21.564 10.800 30.116 1.00 64.01 147 VAL A CA 1
ATOM 1093 C C . VAL A 1 150 ? 20.440 11.742 29.837 1.00 61.85 147 VAL A C 1
ATOM 1094 O O . VAL A 1 150 ? 20.630 12.760 29.195 1.00 64.91 147 VAL A O 1
ATOM 1098 N N . ARG A 1 151 ? 19.264 11.407 30.326 1.00 61.29 148 ARG A N 1
ATOM 1099 C CA . ARG A 1 151 ? 18.106 12.232 30.085 1.00 65.54 148 ARG A CA 1
ATOM 1100 C C . ARG A 1 151 ? 17.644 12.666 31.427 1.00 62.04 148 ARG A C 1
ATOM 1101 O O . ARG A 1 151 ? 17.167 11.864 32.214 1.00 60.71 148 ARG A O 1
ATOM 1109 N N . VAL A 1 152 ? 17.782 13.950 31.689 1.00 62.97 149 VAL A N 1
ATOM 1110 C CA . VAL A 1 152 ? 17.356 14.518 32.958 1.00 61.38 149 VAL A CA 1
ATOM 1111 C C . VAL A 1 152 ? 15.888 14.820 32.790 1.00 63.39 149 VAL A C 1
ATOM 1112 O O . VAL A 1 152 ? 15.494 15.513 31.844 1.00 63.15 149 VAL A O 1
ATOM 1116 N N . ARG A 1 153 ? 15.080 14.294 33.697 1.00 65.08 150 ARG A N 1
ATOM 1117 C CA . ARG A 1 153 ? 13.639 14.389 33.561 1.00 70.83 150 ARG A CA 1
ATOM 1118 C C . ARG A 1 153 ? 13.083 15.342 34.602 1.00 67.74 150 ARG A C 1
ATOM 1119 O O . ARG A 1 153 ? 13.430 15.256 35.777 1.00 68.99 150 ARG A O 1
ATOM 1127 N N . THR A 1 154 ? 12.240 16.266 34.154 1.00 69.64 151 THR A N 1
ATOM 1128 C CA . THR A 1 154 ? 11.577 17.218 35.039 1.00 71.78 151 THR A CA 1
ATOM 1129 C C . THR A 1 154 ? 10.070 17.315 34.736 1.00 78.03 151 THR A C 1
ATOM 1130 O O . THR A 1 154 ? 9.604 16.838 33.681 1.00 72.12 151 THR A O 1
ATOM 1134 N N . PRO A 1 155 ? 9.299 17.943 35.656 1.00 82.22 152 PRO A N 1
ATOM 1135 C CA . PRO A 1 155 ? 7.877 18.187 35.379 1.00 87.03 152 PRO A CA 1
ATOM 1136 C C . PRO A 1 155 ? 7.618 19.060 34.142 1.00 90.74 152 PRO A C 1
ATOM 1137 O O . PRO A 1 155 ? 6.544 18.974 33.558 1.00 98.63 152 PRO A O 1
ATOM 1141 N N . GLN A 1 156 ? 8.592 19.871 33.739 1.00 92.80 153 GLN A N 1
ATOM 1142 C CA . GLN A 1 156 ? 8.434 20.776 32.596 1.00 94.47 153 GLN A CA 1
ATOM 1143 C C . GLN A 1 156 ? 9.205 20.283 31.377 1.00 88.05 153 GLN A C 1
ATOM 1144 O O . GLN A 1 156 ? 9.566 21.078 30.520 1.00 88.47 153 GLN A O 1
ATOM 1150 N N . GLY A 1 157 ? 9.474 18.984 31.302 1.00 85.30 154 GLY A N 1
ATOM 1151 C CA . GLY A 1 157 ? 10.143 18.402 30.135 1.00 84.43 154 GLY A CA 1
ATOM 1152 C C . GLY A 1 157 ? 11.387 17.600 30.465 1.00 80.62 154 GLY A C 1
ATOM 1153 O O . GLY A 1 157 ? 11.580 17.184 31.606 1.00 83.62 154 GLY A O 1
ATOM 1154 N N . SER A 1 158 ? 12.228 17.381 29.457 1.00 77.75 155 SER A N 1
ATOM 1155 C CA . SER A 1 158 ? 13.420 16.548 29.608 1.00 78.13 155 SER A CA 1
ATOM 1156 C C . SER A 1 158 ? 14.618 17.160 28.890 1.00 76.06 155 SER A C 1
ATOM 1157 O O . SER A 1 158 ? 14.444 17.919 27.929 1.00 77.09 155 SER A O 1
ATOM 1160 N N . PHE A 1 159 ? 15.825 16.814 29.357 1.00 72.28 156 PHE A N 1
ATOM 1161 C CA . PHE A 1 159 ? 17.076 17.390 28.839 1.00 68.95 156 PHE A CA 1
ATOM 1162 C C . PHE A 1 159 ? 18.166 16.347 28.718 1.00 67.70 156 PHE A C 1
ATOM 1163 O O . PHE A 1 159 ? 18.316 15.484 29.584 1.00 69.07 156 PHE A O 1
ATOM 1171 N N . ALA A 1 160 ? 18.944 16.454 27.648 1.00 68.49 157 ALA A N 1
ATOM 1172 C CA . ALA A 1 160 ? 19.935 15.442 27.302 1.00 68.78 157 ALA A CA 1
ATOM 1173 C C . ALA A 1 160 ? 21.338 16.027 27.310 1.00 65.74 157 ALA A C 1
ATOM 1174 O O . ALA A 1 160 ? 21.547 17.155 26.846 1.00 67.31 157 ALA A O 1
ATOM 1176 N N . THR A 1 161 ? 22.297 15.261 27.828 1.00 61.00 158 THR A N 1
ATOM 1177 C CA . THR A 1 161 ? 23.668 15.743 27.936 1.00 60.15 158 THR A CA 1
ATOM 1178 C C . THR A 1 161 ? 24.635 14.602 28.177 1.00 60.29 158 THR A C 1
ATOM 1179 O O . THR A 1 161 ? 24.254 13.584 28.733 1.00 58.95 158 THR A O 1
ATOM 1183 N N . ARG A 1 162 ? 25.886 14.783 27.768 1.00 63.31 159 ARG A N 1
ATOM 1184 C CA . ARG A 1 162 ? 26.986 13.897 28.179 1.00 65.50 159 ARG A CA 1
ATOM 1185 C C . ARG A 1 162 ? 27.669 14.380 29.476 1.00 63.08 159 ARG A C 1
ATOM 1186 O O . ARG A 1 162 ? 28.516 13.674 30.038 1.00 61.25 159 ARG A O 1
ATOM 1194 N N . ASN A 1 163 ? 27.351 15.593 29.938 1.00 60.21 160 ASN A N 1
ATOM 1195 C CA . ASN A 1 163 ? 28.109 16.195 31.032 1.00 55.94 160 ASN A CA 1
ATOM 1196 C C . ASN A 1 163 ? 27.203 16.697 32.124 1.00 53.61 160 ASN A C 1
ATOM 1197 O O . ASN A 1 163 ? 26.411 17.598 31.899 1.00 53.23 160 ASN A O 1
ATOM 1202 N N . LEU A 1 164 ? 27.303 16.085 33.302 1.00 50.93 161 LEU A N 1
ATOM 1203 C CA . LEU A 1 164 ? 26.353 16.348 34.371 1.00 50.31 161 LEU A CA 1
ATOM 1204 C C . LEU A 1 164 ? 27.059 16.835 35.637 1.00 49.26 161 LEU A C 1
ATOM 1205 O O . LEU A 1 164 ? 28.046 16.239 36.061 1.00 50.37 161 LEU A O 1
ATOM 1210 N N . VAL A 1 165 ? 26.549 17.913 36.237 1.00 48.00 162 VAL A N 1
ATOM 1211 C CA . VAL A 1 165 ? 27.073 18.426 37.509 1.00 44.06 162 VAL A CA 1
ATOM 1212 C C . VAL A 1 165 ? 25.963 18.395 38.544 1.00 43.63 162 VAL A C 1
ATOM 1213 O O . VAL A 1 165 ? 24.872 18.893 38.296 1.00 42.04 162 VAL A O 1
ATOM 1217 N N . LEU A 1 166 ? 26.221 17.782 39.695 1.0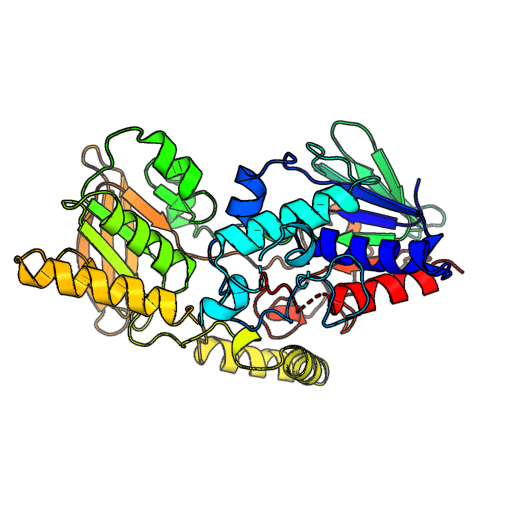0 46.31 163 LEU A N 1
ATOM 1218 C CA . LEU A 1 166 ? 25.221 17.748 40.757 1.00 49.59 163 LEU A CA 1
ATOM 1219 C C . LEU A 1 166 ? 25.648 18.716 41.793 1.00 50.31 163 LEU A C 1
ATOM 1220 O O . LEU A 1 166 ? 26.679 18.519 42.375 1.00 46.46 163 LEU A O 1
ATOM 1225 N N . SER A 1 167 ? 24.837 19.753 41.992 1.00 59.14 164 SER A N 1
ATOM 1226 C CA . SER A 1 167 ? 25.126 20.901 42.866 1.00 64.26 164 SER A CA 1
ATOM 1227 C C . SER A 1 167 ? 23.909 21.120 43.733 1.00 69.60 164 SER A C 1
ATOM 1228 O O . SER A 1 167 ? 23.538 22.262 44.006 1.00 71.08 164 SER A O 1
ATOM 1231 N N . SER A 1 168 ? 23.251 20.026 44.106 1.00 77.89 165 SER A N 1
ATOM 1232 C CA . SER A 1 168 ? 21.988 20.073 44.864 1.00 77.41 165 SER A CA 1
ATOM 1233 C C . SER A 1 168 ? 22.229 19.680 46.333 1.00 83.18 165 SER A C 1
ATOM 1234 O O . SER A 1 168 ? 21.501 20.136 47.216 1.00 84.44 165 SER A O 1
ATOM 1237 N N . GLY A 1 169 ? 23.244 18.843 46.582 1.00 100.52 166 GLY A N 1
ATOM 1238 C CA . GLY A 1 169 ? 23.701 18.533 47.939 1.00 99.16 166 GLY A CA 1
ATOM 1239 C C . GLY A 1 169 ? 23.251 17.176 48.463 1.00 101.97 166 GLY A C 1
ATOM 1240 O O . GLY A 1 169 ? 23.473 16.142 47.814 1.00 106.33 166 GLY A O 1
ATOM 1241 N N . SER A 1 170 ? 22.633 17.191 49.651 1.00 97.64 167 SER A N 1
ATOM 1242 C CA . SER A 1 170 ? 22.215 15.976 50.368 1.00 91.42 167 SER A CA 1
ATOM 1243 C C . SER A 1 170 ? 21.034 16.284 51.273 1.00 86.18 167 SER A C 1
ATOM 1244 O O . SER A 1 170 ? 20.591 17.426 51.315 1.00 89.26 167 SER A O 1
ATOM 1247 N N . ALA A 1 171 ? 20.527 15.282 51.997 1.00 82.08 168 ALA A N 1
ATOM 1248 C CA . ALA A 1 171 ? 19.266 15.429 52.761 1.00 78.37 168 ALA A CA 1
ATOM 1249 C C . ALA A 1 171 ? 19.432 15.431 54.292 1.00 71.73 168 ALA A C 1
ATOM 1250 O O . ALA A 1 171 ? 20.408 14.899 54.820 1.00 72.61 168 ALA A O 1
ATOM 1252 N N . PRO A 1 172 ? 18.467 16.030 55.003 1.00 66.32 169 PRO A N 1
ATOM 1253 C CA . PRO A 1 172 ? 18.494 16.002 56.472 1.00 67.04 169 PRO A CA 1
ATOM 1254 C C . PRO A 1 172 ? 18.642 14.587 57.047 1.00 63.05 169 PRO A C 1
ATOM 1255 O O . PRO A 1 172 ? 17.967 13.675 56.603 1.00 64.87 169 PRO A O 1
ATOM 1259 N N . ARG A 1 173 ? 19.519 14.428 58.027 1.00 62.68 170 ARG A N 1
ATOM 1260 C CA . ARG A 1 173 ? 19.624 13.203 58.793 1.00 63.73 170 ARG A CA 1
ATOM 1261 C C . ARG A 1 173 ? 18.499 13.215 59.833 1.00 63.36 170 ARG A C 1
ATOM 1262 O O . ARG A 1 173 ? 18.471 14.068 60.724 1.00 59.02 170 ARG A O 1
ATOM 1270 N N . ILE A 1 174 ? 17.561 12.287 59.683 1.00 65.14 171 ILE A N 1
ATOM 1271 C CA . ILE A 1 174 ? 16.486 12.058 60.646 1.00 66.61 171 ILE A CA 1
ATOM 1272 C C . ILE A 1 174 ? 16.621 10.639 61.192 1.00 70.68 171 ILE A C 1
ATOM 1273 O O . ILE A 1 174 ? 16.291 9.671 60.492 1.00 73.92 171 ILE A O 1
ATOM 1278 N N . PRO A 1 175 ? 17.088 10.493 62.441 1.00 72.22 172 PRO A N 1
ATOM 1279 C CA . PRO A 1 175 ? 17.131 9.134 62.979 1.00 74.49 172 PRO A CA 1
ATOM 1280 C C . PRO A 1 175 ? 15.748 8.489 62.939 1.00 75.91 172 PRO A C 1
ATOM 1281 O O . PRO A 1 175 ? 14.744 9.199 63.086 1.00 69.11 172 PRO A O 1
ATOM 1285 N N . GLN A 1 176 ? 15.724 7.173 62.705 1.00 80.03 173 GLN A N 1
ATOM 1286 C CA . GLN A 1 176 ? 14.496 6.348 62.705 1.00 84.68 173 GLN A CA 1
ATOM 1287 C C . GLN A 1 176 ? 13.496 6.682 63.829 1.00 81.03 173 GLN A C 1
ATOM 1288 O O . GLN A 1 176 ? 12.292 6.787 63.572 1.00 83.52 173 GLN A O 1
ATOM 1294 N N . ALA A 1 177 ? 13.993 6.851 65.056 1.00 76.63 174 ALA A N 1
ATOM 1295 C CA . ALA A 1 177 ? 13.134 7.159 66.208 1.00 74.37 174 ALA A CA 1
ATOM 1296 C C . ALA A 1 177 ? 12.202 8.370 65.988 1.00 70.30 174 ALA A C 1
ATOM 1297 O O . ALA A 1 177 ? 11.151 8.476 66.635 1.00 71.19 174 ALA A O 1
ATOM 1299 N N . PHE A 1 178 ? 12.580 9.273 65.083 1.00 63.48 175 PHE A N 1
ATOM 1300 C CA . PHE A 1 178 ? 11.838 10.516 64.879 1.00 62.40 175 PHE A CA 1
ATOM 1301 C C . PHE A 1 178 ? 10.971 10.579 63.620 1.00 62.22 175 PHE A C 1
ATOM 1302 O O . PHE A 1 178 ? 10.111 11.439 63.540 1.00 59.68 175 PHE A O 1
ATOM 1310 N N . GLU A 1 179 ? 11.196 9.708 62.640 1.00 67.27 176 GLU A N 1
ATOM 1311 C CA . GLU A 1 179 ? 10.515 9.833 61.337 1.00 71.02 176 GLU A CA 1
ATOM 1312 C C . GLU A 1 179 ? 8.989 9.949 61.415 1.00 68.81 176 GLU A C 1
ATOM 1313 O O . GLU A 1 179 ? 8.389 10.770 60.718 1.00 68.59 176 GLU A O 1
ATOM 1319 N N . ALA A 1 180 ? 8.364 9.153 62.271 1.00 69.06 177 ALA A N 1
ATOM 1320 C CA . ALA A 1 180 ? 6.902 9.189 62.407 1.00 70.11 177 ALA A CA 1
ATOM 1321 C C . ALA A 1 180 ? 6.431 10.483 63.055 1.00 69.03 177 ALA A C 1
ATOM 1322 O O . ALA A 1 180 ? 5.250 10.852 62.950 1.00 68.61 177 ALA A O 1
ATOM 1324 N N . LEU A 1 181 ? 7.355 11.168 63.731 1.00 67.11 178 LEU A N 1
ATOM 1325 C CA . LEU A 1 181 ? 7.017 12.339 64.533 1.00 62.52 178 LEU A CA 1
ATOM 1326 C C . LEU A 1 181 ? 7.173 13.663 63.791 1.00 57.28 178 LEU A C 1
ATOM 1327 O O . LEU A 1 181 ? 6.588 14.664 64.214 1.00 55.80 178 LEU A O 1
ATOM 1332 N N . LEU A 1 182 ? 7.926 13.674 62.691 1.00 53.84 179 LEU A N 1
ATOM 1333 C CA . LEU A 1 182 ? 8.126 14.909 61.920 1.00 53.70 179 LEU A CA 1
ATOM 1334 C C . LEU A 1 182 ? 6.808 15.634 61.714 1.00 55.21 179 LEU A C 1
ATOM 1335 O O . LEU A 1 182 ? 5.841 15.049 61.250 1.00 55.06 179 LEU A O 1
ATOM 1340 N N . GLY A 1 183 ? 6.784 16.906 62.079 1.00 56.44 180 GLY A N 1
ATOM 1341 C CA . GLY A 1 183 ? 5.565 17.694 62.056 1.00 56.73 180 GLY A CA 1
ATOM 1342 C C . GLY A 1 183 ? 5.776 19.120 62.542 1.00 55.45 180 GLY A C 1
ATOM 1343 O O . GLY A 1 183 ? 6.910 19.572 62.725 1.00 55.50 180 GLY A O 1
ATOM 1344 N N . PRO A 1 184 ? 4.679 19.850 62.746 1.00 53.47 181 PRO A N 1
ATOM 1345 C CA . PRO A 1 184 ? 4.763 21.246 63.174 1.00 52.99 181 PRO A CA 1
ATOM 1346 C C . PRO A 1 184 ? 5.487 21.480 64.506 1.00 49.59 181 PRO A C 1
ATOM 1347 O O . PRO A 1 184 ? 5.995 22.569 64.715 1.00 45.33 181 PRO A O 1
ATOM 1351 N N . THR A 1 185 ? 5.488 20.489 65.399 1.00 47.10 182 THR A N 1
ATOM 1352 C CA . THR A 1 185 ? 6.109 20.620 66.708 1.00 46.01 182 THR A CA 1
ATOM 1353 C C . THR A 1 185 ? 7.383 19.779 66.892 1.00 44.99 182 THR A C 1
ATOM 1354 O O . THR A 1 185 ? 7.983 19.803 67.958 1.00 46.06 182 THR A O 1
ATOM 1358 N N . LEU A 1 186 ? 7.799 19.039 65.878 1.00 44.26 183 LEU A N 1
ATOM 1359 C CA . LEU A 1 186 ? 9.088 18.379 65.922 1.00 44.51 183 LEU A CA 1
ATOM 1360 C C . LEU A 1 186 ? 9.659 18.441 64.525 1.00 44.11 183 LEU A C 1
ATOM 1361 O O . LEU A 1 186 ? 9.075 17.875 63.589 1.00 43.31 183 LEU A O 1
ATOM 1366 N N . PHE A 1 187 ? 10.770 19.152 64.351 1.00 42.70 184 PHE A N 1
ATOM 1367 C CA . PHE A 1 187 ? 11.292 19.368 62.991 1.00 43.59 184 PHE A CA 1
ATOM 1368 C C . PHE A 1 187 ? 12.782 19.508 62.926 1.00 42.51 184 PHE A C 1
ATOM 1369 O O . PHE A 1 187 ? 13.435 19.725 63.945 1.00 39.35 184 PHE A O 1
ATOM 1377 N N . HIS A 1 188 ? 13.303 19.407 61.705 1.00 42.13 185 HIS A N 1
ATOM 1378 C CA . HIS A 1 188 ? 14.740 19.548 61.460 1.00 43.07 185 HIS A CA 1
ATOM 1379 C C . HIS A 1 188 ? 15.075 21.014 61.327 1.00 42.70 185 HIS A C 1
ATOM 1380 O O . HIS A 1 188 ? 14.209 21.820 60.948 1.00 44.47 185 HIS A O 1
ATOM 1387 N N . THR A 1 189 ? 16.330 21.358 61.596 1.00 42.22 186 THR A N 1
ATOM 1388 C CA . THR A 1 189 ? 16.783 22.741 61.496 1.00 44.15 186 THR A CA 1
ATOM 1389 C C . THR A 1 189 ? 16.624 23.337 60.111 1.00 45.64 186 THR A C 1
ATOM 1390 O O . THR A 1 189 ? 16.519 24.544 59.989 1.00 47.63 186 THR A O 1
ATOM 1394 N N . SER A 1 190 ? 16.625 22.507 59.072 1.00 47.18 187 SER A N 1
ATOM 1395 C CA . SER A 1 190 ? 16.498 22.984 57.691 1.00 50.02 187 SER A CA 1
ATOM 1396 C C . SER A 1 190 ? 15.128 23.625 57.391 1.00 53.91 187 SER A C 1
ATOM 1397 O O . SER A 1 190 ? 14.952 24.277 56.366 1.00 58.62 187 SER A O 1
ATOM 1400 N N . ARG A 1 191 ? 14.148 23.405 58.258 1.00 54.96 188 ARG A N 1
ATOM 1401 C CA . ARG A 1 191 ? 12.838 23.998 58.100 1.00 57.29 188 ARG A CA 1
ATOM 1402 C C . ARG A 1 191 ? 12.503 24.853 59.326 1.00 53.18 188 ARG A C 1
ATOM 1403 O O . ARG A 1 191 ? 11.340 25.154 59.575 1.00 50.21 188 ARG A O 1
ATOM 1411 N N . PHE A 1 192 ? 13.535 25.270 60.064 1.00 49.40 189 PHE A N 1
ATOM 1412 C CA . PHE A 1 192 ? 13.358 25.996 61.325 1.00 48.44 189 PHE A CA 1
ATOM 1413 C C . PHE A 1 192 ? 12.509 27.245 61.183 1.00 49.45 189 PHE A C 1
ATOM 1414 O O . PHE A 1 192 ? 11.624 27.474 61.989 1.00 50.58 189 PHE A O 1
ATOM 1422 N N . LEU A 1 193 ? 12.783 28.044 60.163 1.00 54.33 190 LEU A N 1
ATOM 1423 C CA . LEU A 1 193 ? 12.102 29.314 59.985 1.00 58.60 190 LEU A CA 1
ATOM 1424 C C . LEU A 1 193 ? 10.663 29.096 59.582 1.00 58.54 190 LEU A C 1
ATOM 1425 O O . LEU A 1 193 ? 9.757 29.667 60.174 1.00 60.49 190 LEU A O 1
ATOM 1430 N N . THR A 1 194 ? 10.461 28.261 58.574 1.00 58.19 191 THR A N 1
ATOM 1431 C CA . THR A 1 194 ? 9.123 27.934 58.095 1.00 59.68 191 THR A CA 1
ATOM 1432 C C . THR A 1 194 ? 8.262 27.416 59.242 1.00 56.56 191 THR A C 1
ATOM 1433 O O . THR A 1 194 ? 7.147 27.854 59.437 1.00 55.88 191 THR A O 1
ATOM 1437 N N . ARG A 1 195 ? 8.808 26.491 60.018 1.00 54.08 192 ARG A N 1
ATOM 1438 C CA . ARG A 1 195 ? 8.070 25.874 61.117 1.00 51.15 192 ARG A CA 1
ATOM 1439 C C . ARG A 1 195 ? 7.732 26.873 62.213 1.00 49.84 192 ARG A C 1
ATOM 1440 O O . ARG A 1 195 ? 6.613 26.871 62.725 1.00 47.40 192 ARG A O 1
ATOM 1448 N N . LEU A 1 196 ? 8.695 27.705 62.586 1.00 48.90 193 LEU A N 1
ATOM 1449 C CA . LEU A 1 196 ? 8.439 28.766 63.574 1.00 51.26 193 LEU A CA 1
ATOM 1450 C C . LEU A 1 196 ? 7.348 29.733 63.141 1.00 53.23 193 LEU A C 1
ATOM 1451 O O . LEU A 1 196 ? 6.581 30.245 63.959 1.00 52.41 193 LEU A O 1
ATOM 1456 N N . GLN A 1 197 ? 7.269 29.973 61.844 1.00 55.49 194 GLN A N 1
ATOM 1457 C CA . GLN A 1 197 ? 6.322 30.939 61.330 1.00 60.33 194 GLN A CA 1
ATOM 1458 C C . GLN A 1 197 ? 4.893 30.406 61.474 1.00 57.18 194 GLN A C 1
ATOM 1459 O O . GLN A 1 197 ? 3.981 31.148 61.816 1.00 56.87 194 GLN A O 1
ATOM 1465 N N . ALA A 1 198 ? 4.730 29.105 61.263 1.00 54.15 195 ALA A N 1
ATOM 1466 C CA . ALA A 1 198 ? 3.454 28.432 61.423 1.00 54.01 195 ALA A CA 1
ATOM 1467 C C . ALA A 1 198 ? 2.785 28.638 62.790 1.00 53.71 195 ALA A C 1
ATOM 1468 O O . ALA A 1 198 ? 1.570 28.520 62.898 1.00 53.05 195 ALA A O 1
ATOM 1470 N N . PHE A 1 199 ? 3.567 28.918 63.827 1.00 52.63 196 PHE A N 1
ATOM 1471 C CA . PHE A 1 199 ? 3.013 29.200 65.158 1.00 52.52 196 PHE A CA 1
ATOM 1472 C C . PHE A 1 199 ? 2.368 30.561 65.259 1.00 52.71 196 PHE A C 1
ATOM 1473 O O . PHE A 1 199 ? 1.701 30.849 66.241 1.00 56.84 196 PHE A O 1
ATOM 1481 N N . GLY A 1 200 ? 2.596 31.414 64.272 1.00 52.50 197 GLY A N 1
ATOM 1482 C CA . GLY A 1 200 ? 2.054 32.752 64.303 1.00 52.68 197 GLY A CA 1
ATOM 1483 C C . GLY A 1 200 ? 2.574 33.527 65.492 1.00 53.84 197 GLY A C 1
ATOM 1484 O O . GLY A 1 200 ? 3.769 33.644 65.708 1.00 50.77 197 GLY A O 1
ATOM 1485 N N . LYS A 1 201 ? 1.645 34.021 66.289 1.00 57.08 198 LYS A N 1
ATOM 1486 C CA . LYS A 1 201 ? 1.943 35.040 67.256 1.00 57.97 198 LYS A CA 1
ATOM 1487 C C . LYS A 1 201 ? 2.281 34.445 68.599 1.00 54.42 198 LYS A C 1
ATOM 1488 O O . LYS A 1 201 ? 2.511 35.183 69.542 1.00 56.05 198 LYS A O 1
ATOM 1494 N N . GLN A 1 202 ? 2.274 33.128 68.722 1.00 52.45 199 GLN A N 1
ATOM 1495 C CA . GLN A 1 202 ? 2.557 32.513 70.022 1.00 52.58 199 GLN A CA 1
ATOM 1496 C C . GLN A 1 202 ? 3.347 31.239 69.860 1.00 51.49 199 GLN A C 1
ATOM 1497 O O . GLN A 1 202 ? 2.846 30.231 69.329 1.00 48.72 199 GLN A O 1
ATOM 1503 N N . LEU A 1 203 ? 4.580 31.285 70.345 1.00 50.43 200 LEU A N 1
ATOM 1504 C CA . LEU A 1 203 ? 5.403 30.095 70.373 1.00 50.13 200 LEU A CA 1
ATOM 1505 C C . LEU A 1 203 ? 5.118 29.266 71.632 1.00 47.63 200 LEU A C 1
ATOM 1506 O O . LEU A 1 203 ? 4.817 29.812 72.668 1.00 49.31 200 LEU A O 1
ATOM 1511 N N . PRO A 1 204 ? 5.269 27.942 71.551 1.00 46.06 201 PRO A N 1
ATOM 1512 C CA . PRO A 1 204 ? 5.263 27.140 72.777 1.00 45.60 201 PRO A CA 1
ATOM 1513 C C . PRO A 1 204 ? 6.440 27.430 73.696 1.00 44.93 201 PRO A C 1
ATOM 1514 O O . PRO A 1 204 ? 7.485 27.880 73.241 1.00 44.38 201 PRO A O 1
ATOM 1518 N N . LYS A 1 205 ? 6.260 27.150 74.977 1.00 45.67 202 LYS A N 1
ATOM 1519 C CA . LYS A 1 205 ? 7.188 27.572 76.020 1.00 50.33 202 LYS A CA 1
ATOM 1520 C C . LYS A 1 205 ? 8.429 26.677 76.162 1.00 47.75 202 LYS A C 1
ATOM 1521 O O . LYS A 1 205 ? 9.536 27.167 76.359 1.00 43.86 202 LYS A O 1
ATOM 1527 N N . ARG A 1 206 ? 8.229 25.364 76.095 1.00 48.45 203 ARG A N 1
ATOM 1528 C CA . ARG A 1 206 ? 9.263 24.403 76.464 1.00 45.10 203 ARG A CA 1
ATOM 1529 C C . ARG A 1 206 ? 9.794 23.750 75.210 1.00 41.25 203 ARG A C 1
ATOM 1530 O O . ARG A 1 206 ? 9.050 23.128 74.471 1.00 42.65 203 ARG A O 1
ATOM 1538 N N . TRP A 1 207 ? 11.085 23.913 74.952 1.00 39.20 204 TRP A N 1
ATOM 1539 C CA . TRP A 1 207 ? 11.697 23.406 73.743 1.00 35.83 204 TRP A CA 1
ATOM 1540 C C . TRP A 1 207 ? 12.838 22.483 74.079 1.00 34.81 204 TRP A C 1
ATOM 1541 O O . TRP A 1 207 ? 13.507 22.668 75.085 1.00 34.98 204 TRP A O 1
ATOM 1552 N N . LEU A 1 208 ? 13.040 21.477 73.247 1.00 35.15 205 LEU A N 1
ATOM 1553 C CA . LEU A 1 208 ? 14.242 20.664 73.291 1.00 36.72 205 LEU A CA 1
ATOM 1554 C C . LEU A 1 208 ? 14.941 20.846 71.986 1.00 35.98 205 LEU A C 1
ATOM 1555 O O . LEU A 1 208 ? 14.309 20.764 70.952 1.00 37.01 205 LEU A O 1
ATOM 1560 N N . VAL A 1 209 ? 16.229 21.141 72.027 1.00 36.18 206 VAL A N 1
ATOM 1561 C CA . VAL A 1 209 ? 17.026 21.284 70.817 1.00 36.70 206 VAL A CA 1
ATOM 1562 C C . VAL A 1 209 ? 18.193 20.292 70.873 1.00 37.33 206 VAL A C 1
ATOM 1563 O O . VAL A 1 209 ? 19.044 20.365 71.760 1.00 35.23 206 VAL A O 1
ATOM 1567 N N . LEU A 1 210 ? 18.207 19.355 69.935 1.00 37.46 207 LEU A N 1
ATOM 1568 C CA . LEU A 1 210 ? 19.209 18.299 69.894 1.00 39.33 207 LEU A CA 1
ATOM 1569 C C . LEU A 1 210 ? 20.338 18.717 68.968 1.00 37.64 207 LEU A C 1
ATOM 1570 O O . LEU A 1 210 ? 20.093 19.112 67.824 1.00 38.33 207 LEU A O 1
ATOM 1575 N N . GLY A 1 211 ? 21.567 18.665 69.455 1.00 36.02 208 GLY A N 1
ATOM 1576 C CA . GLY A 1 211 ? 22.722 18.879 68.578 1.00 36.75 208 GLY A CA 1
ATOM 1577 C C . GLY A 1 211 ? 23.695 19.908 69.080 1.00 35.70 208 GLY A C 1
ATOM 1578 O O . GLY A 1 211 ? 23.355 20.725 69.947 1.00 34.97 208 GLY A O 1
ATOM 1579 N N . SER A 1 212 ? 24.892 19.885 68.507 1.00 36.05 209 SER A N 1
ATOM 1580 C CA . SER A 1 212 ? 26.008 20.668 69.028 1.00 36.98 209 SER A CA 1
ATOM 1581 C C . SER A 1 212 ? 26.654 21.647 68.040 1.00 37.55 209 SER A C 1
ATOM 1582 O O . SER A 1 212 ? 27.526 22.407 68.426 1.00 38.86 209 SER A O 1
ATOM 1585 N N . GLY A 1 213 ? 26.236 21.634 66.780 1.00 37.58 210 GLY A N 1
ATOM 1586 C CA . GLY A 1 213 ? 26.774 22.546 65.774 1.00 37.40 210 GLY A CA 1
ATOM 1587 C C . GLY A 1 213 ? 26.087 23.907 65.689 1.00 38.24 210 GLY A C 1
ATOM 1588 O O . GLY A 1 213 ? 25.232 24.263 66.514 1.00 36.13 210 GLY A O 1
ATOM 1589 N N . GLN A 1 214 ? 26.442 24.658 64.652 1.00 38.91 211 GLN A N 1
ATOM 1590 C CA . GLN A 1 214 ? 25.961 26.018 64.503 1.00 38.01 211 GLN A CA 1
ATOM 1591 C C . GLN A 1 214 ? 24.458 26.087 64.281 1.00 37.96 211 GLN A C 1
ATOM 1592 O O . GLN A 1 214 ? 23.823 27.021 64.736 1.00 41.52 211 GLN A O 1
ATOM 1598 N N . SER A 1 215 ? 23.877 25.117 63.602 1.00 38.02 212 SER A N 1
ATOM 1599 C CA . SER A 1 215 ? 22.442 25.159 63.371 1.00 38.85 212 SER A CA 1
ATOM 1600 C C . SER A 1 215 ? 21.706 25.036 64.698 1.00 37.27 212 SER A C 1
ATOM 1601 O O . SER A 1 215 ? 20.706 25.715 64.905 1.00 35.93 212 SER A O 1
ATOM 1604 N N . ALA A 1 216 ? 22.219 24.182 65.585 1.00 35.22 213 ALA A N 1
ATOM 1605 C CA . ALA A 1 216 ? 21.686 24.050 66.922 1.00 35.59 213 ALA A CA 1
ATOM 1606 C C . ALA A 1 216 ? 21.840 25.347 67.707 1.00 35.22 213 ALA A C 1
ATOM 1607 O O . ALA A 1 216 ? 20.939 25.772 68.412 1.00 37.48 213 ALA A O 1
ATOM 1609 N N . SER A 1 217 ? 22.992 25.963 67.610 1.00 35.74 214 SER A N 1
ATOM 1610 C CA . SER A 1 217 ? 23.247 27.188 68.354 1.00 36.06 214 SER A CA 1
ATOM 1611 C C . SER A 1 217 ? 22.275 28.292 67.920 1.00 36.39 214 SER A C 1
ATOM 1612 O O . SER A 1 217 ? 21.594 28.920 68.739 1.00 36.43 214 SER A O 1
ATOM 1615 N N . GLU A 1 218 ? 22.180 28.489 66.615 1.00 36.39 215 GLU A N 1
ATOM 1616 C CA . GLU A 1 218 ? 21.349 29.543 66.090 1.00 39.37 215 GLU A CA 1
ATOM 1617 C C . GLU A 1 218 ? 19.854 29.339 66.401 1.00 37.40 215 GLU A C 1
ATOM 1618 O O . GLU A 1 218 ? 19.117 30.301 66.605 1.00 36.22 215 GLU A O 1
ATOM 1624 N N . SER A 1 219 ? 19.430 28.090 66.457 1.00 35.71 216 SER A N 1
ATOM 1625 C CA . SER A 1 219 ? 18.059 27.778 66.808 1.00 36.20 216 SER A CA 1
ATOM 1626 C C . SER A 1 219 ? 17.810 28.138 68.234 1.00 35.01 216 SER A C 1
ATOM 1627 O O . SER A 1 219 ? 16.802 28.741 68.574 1.00 35.65 216 SER A O 1
ATOM 1630 N N . VAL A 1 220 ? 18.749 27.768 69.081 1.00 34.54 217 VAL A N 1
ATOM 1631 C CA . VAL A 1 220 ? 18.626 28.084 70.475 1.00 33.55 217 VAL A CA 1
ATOM 1632 C C . VAL A 1 220 ? 18.533 29.577 70.644 1.00 33.04 217 VAL A C 1
ATOM 1633 O O . VAL A 1 220 ? 17.638 30.073 71.327 1.00 32.22 217 VAL A O 1
ATOM 1637 N N . LEU A 1 221 ? 19.452 30.291 70.026 1.00 35.39 218 LEU A N 1
ATOM 1638 C CA . LEU A 1 221 ? 19.477 31.744 70.152 1.00 37.28 218 LEU A CA 1
ATOM 1639 C C . LEU A 1 221 ? 18.176 32.366 69.700 1.00 39.03 218 LEU A C 1
ATOM 1640 O O . LEU A 1 221 ? 17.657 33.281 70.352 1.00 39.68 218 LEU A O 1
ATOM 1645 N N . GLU A 1 222 ? 17.636 31.870 68.599 1.00 39.51 219 GLU A N 1
ATOM 1646 C CA . GLU A 1 222 ? 16.463 32.478 68.033 1.00 42.65 219 GLU A CA 1
ATOM 1647 C C . GLU A 1 222 ? 15.275 32.217 68.959 1.00 43.84 219 GLU A C 1
ATOM 1648 O O . GLU A 1 222 ? 14.432 33.113 69.193 1.00 40.80 219 GLU A O 1
ATOM 1654 N N . LEU A 1 223 ? 15.215 31.017 69.529 1.00 43.43 220 LEU A N 1
ATOM 1655 C CA . LEU A 1 223 ? 14.120 30.709 70.437 1.00 41.82 220 LEU A CA 1
ATOM 1656 C C . LEU A 1 223 ? 14.166 31.577 71.697 1.00 43.71 220 LEU A C 1
ATOM 1657 O O . LEU A 1 223 ? 13.160 32.203 72.037 1.00 43.32 220 LEU A O 1
ATOM 1662 N N . VAL A 1 224 ? 15.299 31.611 72.406 1.00 43.02 221 VAL A N 1
ATOM 1663 C CA . VAL A 1 224 ? 15.363 32.435 73.611 1.00 43.38 221 VAL A CA 1
ATOM 1664 C C . VAL A 1 224 ? 15.293 33.926 73.256 1.00 45.89 221 VAL A C 1
ATOM 1665 O O . VAL A 1 224 ? 14.999 34.732 74.114 1.00 49.31 221 VAL A O 1
ATOM 1669 N N . SER A 1 225 ? 15.549 34.295 72.008 1.00 45.53 222 SER A N 1
ATOM 1670 C CA . SER A 1 225 ? 15.378 35.689 71.587 1.00 48.48 222 SER A CA 1
ATOM 1671 C C . SER A 1 225 ? 13.932 36.084 71.365 1.00 48.61 222 SER A C 1
ATOM 1672 O O . SER A 1 225 ? 13.594 37.227 71.516 1.00 49.21 222 SER A O 1
ATOM 1675 N N . ARG A 1 226 ? 13.091 35.164 70.955 1.00 51.69 223 ARG A N 1
ATOM 1676 C CA . ARG A 1 226 ? 11.783 35.555 70.468 1.00 53.64 223 ARG A CA 1
ATOM 1677 C C . ARG A 1 226 ? 10.792 35.781 71.581 1.00 53.57 223 ARG A C 1
ATOM 1678 O O . ARG A 1 226 ? 9.788 36.411 71.358 1.00 51.86 223 ARG A O 1
ATOM 1686 N N . ASP A 1 227 ? 11.057 35.248 72.766 1.00 55.22 224 ASP A N 1
ATOM 1687 C CA . ASP A 1 227 ? 10.035 35.181 73.797 1.00 55.25 224 ASP A CA 1
ATOM 1688 C C . ASP A 1 227 ? 10.719 34.943 75.129 1.00 54.60 224 ASP A C 1
ATOM 1689 O O . ASP A 1 227 ? 11.411 33.951 75.295 1.00 53.33 224 ASP A O 1
ATOM 1694 N N . PRO A 1 228 ? 10.508 35.834 76.096 1.00 57.24 225 PRO A N 1
ATOM 1695 C CA . PRO A 1 228 ? 11.295 35.745 77.331 1.00 57.67 225 PRO A CA 1
ATOM 1696 C C . PRO A 1 228 ? 10.915 34.616 78.300 1.00 54.76 225 PRO A C 1
ATOM 1697 O O . PRO A 1 228 ? 11.595 34.386 79.310 1.00 55.22 225 PRO A O 1
ATOM 1701 N N . ALA A 1 229 ? 9.828 33.923 78.029 1.00 53.77 226 ALA A N 1
ATOM 1702 C CA . ALA A 1 229 ? 9.426 32.844 78.916 1.00 51.77 226 ALA A CA 1
ATOM 1703 C C . ALA A 1 229 ? 9.803 31.462 78.380 1.00 48.74 226 ALA A C 1
ATOM 1704 O O . ALA A 1 229 ? 9.685 30.467 79.112 1.00 50.60 226 ALA A O 1
ATOM 1706 N N . ILE A 1 230 ? 10.230 31.393 77.111 1.00 46.12 227 ILE A N 1
ATOM 1707 C CA . ILE A 1 230 ? 10.667 30.130 76.499 1.00 43.68 227 ILE A CA 1
ATOM 1708 C C . ILE A 1 230 ? 11.830 29.511 77.271 1.00 45.30 227 ILE A C 1
ATOM 1709 O O . ILE A 1 230 ? 12.780 30.208 77.672 1.00 46.20 227 ILE A O 1
ATOM 1714 N N . GLU A 1 231 ? 11.746 28.206 77.477 1.00 45.59 228 GLU A N 1
ATOM 1715 C CA . GLU A 1 231 ? 12.814 27.430 78.107 1.00 47.07 228 GLU A CA 1
ATOM 1716 C C . GLU A 1 231 ? 13.348 26.414 77.119 1.00 40.89 228 GLU A C 1
ATOM 1717 O O . GLU A 1 231 ? 12.589 25.783 76.400 1.00 39.68 228 GLU A O 1
ATOM 1723 N N . VAL A 1 232 ? 14.657 26.284 77.052 1.00 37.51 229 VAL A N 1
ATOM 1724 C CA . VAL A 1 232 ? 15.252 25.462 76.041 1.00 37.43 229 VAL A CA 1
ATOM 1725 C C . VAL A 1 232 ? 16.103 24.411 76.717 1.00 37.44 229 VAL A C 1
ATOM 1726 O O . VAL A 1 232 ? 16.917 24.741 77.548 1.00 36.93 229 VAL A O 1
ATOM 1730 N N . HIS A 1 233 ? 15.905 23.152 76.343 1.00 38.08 230 HIS A N 1
ATOM 1731 C CA . HIS A 1 233 ? 16.752 22.048 76.793 1.00 38.25 230 HIS A CA 1
ATOM 1732 C C . HIS A 1 233 ? 17.618 21.590 75.638 1.00 36.80 230 HIS A C 1
ATOM 1733 O O . HIS A 1 233 ? 17.112 21.120 74.627 1.00 37.56 230 HIS A O 1
ATOM 1740 N N . SER A 1 234 ? 18.923 21.737 75.823 1.00 34.60 231 SER A N 1
ATOM 1741 C CA . SER A 1 234 ? 19.906 21.603 74.799 1.00 34.03 231 SER A CA 1
ATOM 1742 C C . SER A 1 234 ? 20.699 20.365 75.108 1.00 34.17 231 SER A C 1
ATOM 1743 O O . SER A 1 234 ? 21.442 20.323 76.093 1.00 32.82 231 SER A O 1
ATOM 1746 N N . VAL A 1 235 ? 20.532 19.352 74.256 1.00 35.27 232 VAL A N 1
ATOM 1747 C CA . VAL A 1 235 ? 21.099 18.016 74.457 1.00 35.49 232 VAL A CA 1
ATOM 1748 C C . VAL A 1 235 ? 22.248 17.779 73.504 1.00 36.45 232 VAL A C 1
ATOM 1749 O O . VAL A 1 235 ? 22.113 18.006 72.298 1.00 37.26 232 VAL A O 1
ATOM 1753 N N . HIS A 1 236 ? 23.373 17.319 74.057 1.00 37.77 233 HIS A N 1
ATOM 1754 C CA . HIS A 1 236 ? 24.618 17.122 73.308 1.00 40.03 233 HIS A CA 1
ATOM 1755 C C . HIS A 1 236 ? 25.133 15.701 73.463 1.00 42.30 233 HIS A C 1
ATOM 1756 O O . HIS A 1 236 ? 25.158 15.167 74.581 1.00 43.63 233 HIS A O 1
ATOM 1763 N N . ARG A 1 237 ? 25.551 15.100 72.357 1.00 42.80 234 ARG A N 1
ATOM 1764 C CA . ARG A 1 237 ? 26.122 13.751 72.381 1.00 46.80 234 ARG A CA 1
ATOM 1765 C C . ARG A 1 237 ? 27.439 13.741 73.150 1.00 45.36 234 ARG A C 1
ATOM 1766 O O . ARG A 1 237 ? 27.786 12.750 73.771 1.00 43.44 234 ARG A O 1
ATOM 1774 N N . CYS A 1 238 ? 28.166 14.846 73.081 1.00 42.52 235 CYS A N 1
ATOM 1775 C CA . CYS A 1 238 ? 29.432 14.980 73.770 1.00 44.65 235 CYS A CA 1
ATOM 1776 C C . CYS A 1 238 ? 29.338 16.189 74.724 1.00 41.66 235 CYS A C 1
ATOM 1777 O O . CYS A 1 238 ? 28.322 16.347 75.402 1.00 39.00 235 CYS A O 1
ATOM 1780 N N . ALA A 1 239 ? 30.376 17.020 74.815 1.00 41.37 236 ALA A N 1
ATOM 1781 C CA . ALA A 1 239 ? 30.304 18.255 75.614 1.00 42.33 236 ALA A CA 1
ATOM 1782 C C . ALA A 1 239 ? 29.452 19.285 74.909 1.00 40.98 236 ALA A C 1
ATOM 1783 O O . ALA A 1 239 ? 29.198 19.195 73.688 1.00 40.23 236 ALA A O 1
ATOM 1785 N N . GLY A 1 240 ? 28.987 20.258 75.677 1.00 38.31 237 GLY A N 1
ATOM 1786 C CA . GLY A 1 240 ? 28.081 21.249 75.104 1.00 38.32 237 GLY A CA 1
ATOM 1787 C C . GLY A 1 240 ? 28.738 22.287 74.221 1.00 38.02 237 GLY A C 1
ATOM 1788 O O . GLY A 1 240 ? 29.867 22.146 73.767 1.00 38.11 237 GLY A O 1
ATOM 1789 N N . PHE A 1 241 ? 28.019 23.377 74.037 1.00 37.68 238 PHE A N 1
ATOM 1790 C CA . PHE A 1 241 ? 28.462 24.470 73.209 1.00 37.67 238 PHE A CA 1
ATOM 1791 C C . PHE A 1 241 ? 29.751 25.119 73.715 1.00 38.63 238 PHE A C 1
ATOM 1792 O O . PHE A 1 241 ? 30.538 25.594 72.907 1.00 38.39 238 PHE A O 1
ATOM 1800 N N . LYS A 1 242 ? 29.990 25.125 75.026 1.00 41.17 239 LYS A N 1
ATOM 1801 C CA . LYS A 1 242 ? 31.174 25.836 75.584 1.00 43.08 239 LYS A CA 1
ATOM 1802 C C . LYS A 1 242 ? 32.507 25.190 75.223 1.00 43.13 239 LYS A C 1
ATOM 1803 O O . LYS A 1 242 ? 33.580 25.810 75.351 1.00 39.44 239 LYS A O 1
ATOM 1809 N N . LEU A 1 243 ? 32.438 23.933 74.798 1.00 43.34 240 LEU A N 1
ATOM 1810 C CA . LEU A 1 243 ? 33.625 23.226 74.366 1.00 44.05 240 LEU A CA 1
ATOM 1811 C C . LEU A 1 243 ? 33.652 22.924 72.850 1.00 43.20 240 LEU A C 1
ATOM 1812 O O . LEU A 1 243 ? 34.555 22.230 72.405 1.00 45.17 240 LEU A O 1
ATOM 1817 N N . THR A 1 244 ? 32.733 23.481 72.053 1.00 49.09 241 THR A N 1
ATOM 1818 C CA . THR A 1 244 ? 32.871 23.368 70.593 1.00 50.00 241 THR A CA 1
ATOM 1819 C C . THR A 1 244 ? 34.073 24.144 70.051 1.00 49.52 241 THR A C 1
ATOM 1820 O O . THR A 1 244 ? 34.578 25.091 70.675 1.00 46.42 241 THR A O 1
ATOM 1824 N N . GLN A 1 245 ? 34.513 23.744 68.858 1.00 48.85 242 GLN A N 1
ATOM 1825 C CA . GLN A 1 245 ? 35.570 24.460 68.194 1.00 47.77 242 GLN A CA 1
ATOM 1826 C C . GLN A 1 245 ? 35.024 25.833 67.773 1.00 44.95 242 GLN A C 1
ATOM 1827 O O . GLN A 1 245 ? 33.843 25.977 67.443 1.00 43.21 242 GLN A O 1
ATOM 1833 N N . LEU A 1 246 ? 35.873 26.845 67.857 1.00 43.03 243 LEU A N 1
ATOM 1834 C CA . LEU A 1 246 ? 35.536 28.171 67.399 1.00 44.06 243 LEU A CA 1
ATOM 1835 C C . LEU A 1 246 ? 35.878 28.291 65.909 1.00 41.79 243 LEU A C 1
ATOM 1836 O O . LEU A 1 246 ? 37.041 28.194 65.512 1.00 42.42 243 LEU A O 1
ATOM 1841 N N . GLY A 1 247 ? 34.844 28.489 65.101 1.00 39.48 244 GLY A N 1
ATOM 1842 C CA . GLY A 1 247 ? 34.964 28.571 63.646 1.00 38.62 244 GLY A CA 1
ATOM 1843 C C . GLY A 1 247 ? 34.779 27.207 63.013 1.00 36.42 244 GLY A C 1
ATOM 1844 O O . GLY A 1 247 ? 35.272 26.231 63.539 1.00 35.77 244 GLY A O 1
ATOM 1845 N N . GLN A 1 248 ? 34.070 27.146 61.891 1.00 36.16 245 GLN A N 1
ATOM 1846 C CA . GLN A 1 248 ? 33.920 25.907 61.141 1.00 36.59 245 GLN A CA 1
ATOM 1847 C C . GLN A 1 248 ? 35.234 25.660 60.433 1.00 36.19 245 GLN A C 1
ATOM 1848 O O . GLN A 1 248 ? 36.025 26.579 60.254 1.00 37.17 245 GLN A O 1
ATOM 1854 N N . PHE A 1 249 ? 35.446 24.422 60.022 1.00 35.36 246 PHE A N 1
ATOM 1855 C CA . PHE A 1 249 ? 36.749 23.944 59.562 1.00 36.35 246 PHE A CA 1
ATOM 1856 C C . PHE A 1 249 ? 37.337 24.809 58.460 1.00 35.43 246 PHE A C 1
ATOM 1857 O O . PHE A 1 249 ? 38.466 25.240 58.570 1.00 34.12 246 PHE A O 1
ATOM 1865 N N . PRO A 1 250 ? 36.555 25.104 57.416 1.00 36.62 247 PRO A N 1
ATOM 1866 C CA . PRO A 1 250 ? 37.111 25.879 56.302 1.00 37.97 247 PRO A CA 1
ATOM 1867 C C . PRO A 1 250 ? 37.553 27.317 56.660 1.00 38.76 247 PRO A C 1
ATOM 1868 O O . PRO A 1 250 ? 38.300 27.943 55.893 1.00 39.19 247 PRO A O 1
ATOM 1872 N N . ASN A 1 251 ? 37.111 27.813 57.816 1.00 38.66 248 ASN A N 1
ATOM 1873 C CA . ASN A 1 251 ? 37.565 29.102 58.340 1.00 39.34 248 ASN A CA 1
ATOM 1874 C C . ASN A 1 251 ? 38.757 29.031 59.287 1.00 38.79 248 ASN A C 1
ATOM 1875 O O . ASN A 1 251 ? 39.288 30.047 59.679 1.00 37.11 248 ASN A O 1
ATOM 1880 N N . ARG A 1 252 ? 39.201 27.830 59.604 1.00 39.50 249 ARG A N 1
ATOM 1881 C CA . ARG A 1 252 ? 40.375 27.635 60.445 1.00 40.97 249 ARG A CA 1
ATOM 1882 C C . ARG A 1 252 ? 41.595 27.262 59.646 1.00 38.98 249 ARG A C 1
ATOM 1883 O O . ARG A 1 252 ? 42.694 27.607 60.040 1.00 39.87 249 ARG A O 1
ATOM 1891 N N . VAL A 1 253 ? 41.410 26.522 58.557 1.00 37.76 250 VAL A N 1
ATOM 1892 C CA . VAL A 1 253 ? 42.509 26.077 57.710 1.00 38.05 250 VAL A CA 1
ATOM 1893 C C . VAL A 1 253 ? 42.122 26.128 56.250 1.00 37.01 250 VAL A C 1
ATOM 1894 O O . VAL A 1 253 ? 40.942 26.179 55.946 1.00 36.88 250 VAL A O 1
ATOM 1898 N N . PHE A 1 254 ? 43.118 26.121 55.367 1.00 36.88 251 PHE A N 1
ATOM 1899 C CA . PHE A 1 254 ? 42.876 26.105 53.924 1.00 37.83 251 PHE A CA 1
ATOM 1900 C C . PHE A 1 254 ? 42.480 24.688 53.571 1.00 38.04 251 PHE A C 1
ATOM 1901 O O . PHE A 1 254 ? 43.345 23.809 53.459 1.00 39.19 251 PHE A O 1
ATOM 1909 N N . ALA A 1 255 ? 41.169 24.467 53.443 1.00 37.35 252 ALA A N 1
ATOM 1910 C CA . ALA A 1 255 ? 40.614 23.121 53.201 1.00 38.47 252 ALA A CA 1
ATOM 1911 C C . ALA A 1 255 ? 41.230 22.359 52.031 1.00 38.60 252 ALA A C 1
ATOM 1912 O O . ALA A 1 255 ? 41.518 21.180 52.178 1.00 39.41 252 ALA A O 1
ATOM 1914 N N . PRO A 1 256 ? 41.452 23.013 50.873 1.00 37.95 253 PRO A N 1
ATOM 1915 C CA . PRO A 1 256 ? 42.037 22.233 49.777 1.00 39.48 253 PRO A CA 1
ATOM 1916 C C . PRO A 1 256 ? 43.341 21.478 50.093 1.00 38.14 253 PRO A C 1
ATOM 1917 O O . PRO A 1 256 ? 43.555 20.418 49.506 1.00 38.36 253 PRO A O 1
ATOM 1921 N N . ASP A 1 257 ? 44.181 22.001 50.986 1.00 38.00 254 ASP A N 1
ATOM 1922 C CA . ASP A 1 257 ? 45.381 21.268 51.406 1.00 40.47 254 ASP A CA 1
ATOM 1923 C C . ASP A 1 257 ? 45.043 19.971 52.141 1.00 39.66 254 ASP A C 1
ATOM 1924 O O . ASP A 1 257 ? 45.775 18.980 52.021 1.00 37.73 254 ASP A O 1
ATOM 1929 N N . HIS A 1 258 ? 43.953 20.003 52.910 1.00 38.65 255 HIS A N 1
ATOM 1930 C CA . HIS A 1 258 ? 43.471 18.835 53.643 1.00 41.56 255 HIS A CA 1
ATOM 1931 C C . HIS A 1 258 ? 42.752 17.870 52.698 1.00 40.31 255 HIS A C 1
ATOM 1932 O O . HIS A 1 258 ? 42.893 16.670 52.837 1.00 37.63 255 HIS A O 1
ATOM 1939 N N . VAL A 1 259 ? 42.020 18.397 51.721 1.00 40.16 256 VAL A N 1
ATOM 1940 C CA . VAL A 1 259 ? 41.437 17.569 50.689 1.00 40.06 256 VAL A CA 1
ATOM 1941 C C . VAL A 1 259 ? 42.596 16.894 49.939 1.00 41.41 256 VAL A C 1
ATOM 1942 O O . VAL A 1 259 ? 42.519 15.669 49.731 1.00 39.37 256 VAL A O 1
ATOM 1946 N N . ASP A 1 260 ? 43.673 17.635 49.595 1.00 40.47 257 ASP A N 1
ATOM 1947 C CA . ASP A 1 260 ? 44.866 17.007 48.904 1.00 41.52 257 ASP A CA 1
ATOM 1948 C C . ASP A 1 260 ? 45.412 15.843 49.714 1.00 41.53 257 ASP A C 1
ATOM 1949 O O . ASP A 1 260 ? 45.613 14.750 49.201 1.00 42.47 257 ASP A O 1
ATOM 1954 N N . TYR A 1 261 ? 45.693 16.092 50.987 1.00 40.21 258 TYR A N 1
ATOM 1955 C CA . TYR A 1 261 ? 46.291 15.075 51.816 1.00 39.67 258 TYR A CA 1
ATOM 1956 C C . TYR A 1 261 ? 45.381 13.848 51.811 1.00 40.92 258 TYR A C 1
ATOM 1957 O O . TYR A 1 261 ? 45.873 12.749 51.584 1.00 42.85 258 TYR A O 1
ATOM 1966 N N . PHE A 1 262 ? 44.069 14.034 52.012 1.00 38.76 259 PHE A N 1
ATOM 1967 C CA . PHE A 1 262 ? 43.123 12.916 52.022 1.00 39.06 259 PHE A CA 1
ATOM 1968 C C . PHE A 1 262 ? 43.150 12.115 50.715 1.00 39.41 259 PHE A C 1
ATOM 1969 O O . PHE A 1 262 ? 43.171 10.910 50.755 1.00 40.28 259 PHE A O 1
ATOM 1977 N N . HIS A 1 263 ? 43.187 12.770 49.576 1.00 38.96 260 HIS A N 1
ATOM 1978 C CA . HIS A 1 263 ? 43.337 12.044 48.313 1.00 41.39 260 HIS A CA 1
ATOM 1979 C C . HIS A 1 263 ? 44.659 11.301 48.144 1.00 42.37 260 HIS A C 1
ATOM 1980 O O . HIS A 1 263 ? 44.685 10.242 47.496 1.00 44.06 260 HIS A O 1
ATOM 1987 N N . SER A 1 264 ? 45.722 11.800 48.762 1.00 40.00 261 SER A N 1
ATOM 1988 C CA . SER A 1 264 ? 47.022 11.134 48.696 1.00 41.62 261 SER A CA 1
ATOM 1989 C C . SER A 1 264 ? 47.086 9.825 49.508 1.00 42.72 261 SER A C 1
ATOM 1990 O O . SER A 1 264 ? 48.053 9.079 49.405 1.00 44.27 261 SER A O 1
ATOM 1993 N N . LEU A 1 265 ? 46.084 9.568 50.349 1.00 42.45 262 LEU A N 1
ATOM 1994 C CA . LEU A 1 265 ? 46.001 8.322 51.088 1.00 40.88 262 LEU A CA 1
ATOM 1995 C C . LEU A 1 265 ? 45.320 7.242 50.274 1.00 40.80 262 LEU A C 1
ATOM 1996 O O . LEU A 1 265 ? 44.372 7.539 49.545 1.00 39.12 262 LEU A O 1
ATOM 2001 N N . ASN A 1 266 ? 45.781 5.989 50.429 1.00 41.59 263 ASN A N 1
ATOM 2002 C CA . ASN A 1 266 ? 45.076 4.856 49.823 1.00 43.63 263 ASN A CA 1
ATOM 2003 C C . ASN A 1 266 ? 43.825 4.558 50.642 1.00 44.91 263 ASN A C 1
ATOM 2004 O O . ASN A 1 266 ? 43.697 5.044 51.778 1.00 42.40 263 ASN A O 1
ATOM 2009 N N . PRO A 1 267 ? 42.882 3.768 50.068 1.00 47.28 264 PRO A N 1
ATOM 2010 C CA . PRO A 1 267 ? 41.608 3.599 50.777 1.00 47.61 264 PRO A CA 1
ATOM 2011 C C . PRO A 1 267 ? 41.736 3.061 52.210 1.00 49.53 264 PRO A C 1
ATOM 2012 O O . PRO A 1 267 ? 40.985 3.505 53.072 1.00 49.97 264 PRO A O 1
ATOM 2016 N N . ALA A 1 268 ? 42.692 2.166 52.479 1.00 49.60 265 ALA A N 1
ATOM 2017 C CA . ALA A 1 268 ? 42.828 1.614 53.836 1.00 51.27 265 ALA A CA 1
ATOM 2018 C C . ALA A 1 268 ? 43.232 2.730 54.798 1.00 48.99 265 ALA A C 1
ATOM 2019 O O . ALA A 1 268 ? 42.703 2.808 55.902 1.00 47.42 265 ALA A O 1
ATOM 2021 N N . ALA A 1 269 ? 44.153 3.593 54.364 1.00 47.16 266 ALA A N 1
ATOM 2022 C CA . ALA A 1 269 ? 44.596 4.700 55.203 1.00 45.04 266 ALA A CA 1
ATOM 2023 C C . ALA A 1 269 ? 43.481 5.756 55.392 1.00 43.13 266 ALA A C 1
ATOM 2024 O O . ALA A 1 269 ? 43.317 6.283 56.492 1.00 41.22 266 ALA A O 1
ATOM 2026 N N . ARG A 1 270 ? 42.719 6.040 54.341 1.00 42.97 267 ARG A N 1
ATOM 2027 C CA . ARG A 1 270 ? 41.545 6.925 54.450 1.00 44.23 267 ARG A CA 1
ATOM 2028 C C . ARG A 1 270 ? 40.573 6.526 55.543 1.00 45.05 267 ARG A C 1
ATOM 2029 O O . ARG A 1 270 ? 40.087 7.381 56.282 1.00 41.25 267 ARG A O 1
ATOM 2037 N N . GLN A 1 271 ? 40.285 5.235 55.645 1.00 47.85 268 GLN A N 1
ATOM 2038 C CA . GLN A 1 271 ? 39.383 4.752 56.685 1.00 51.79 268 GLN A CA 1
ATOM 2039 C C . GLN A 1 271 ? 39.987 4.938 58.082 1.00 52.06 268 GLN A C 1
ATOM 2040 O O . GLN A 1 271 ? 39.283 5.381 59.006 1.00 50.19 268 GLN A O 1
ATOM 2046 N N . ARG A 1 272 ? 41.279 4.617 58.232 1.00 51.12 269 ARG A N 1
ATOM 2047 C CA . ARG A 1 272 ? 41.989 4.923 59.478 1.00 52.88 269 ARG A CA 1
ATOM 2048 C C . ARG A 1 272 ? 41.941 6.421 59.799 1.00 49.62 269 ARG A C 1
ATOM 2049 O O . ARG A 1 272 ? 41.782 6.802 60.958 1.00 47.78 269 ARG A O 1
ATOM 2057 N N . PHE A 1 273 ? 42.073 7.260 58.768 1.00 46.92 270 PHE A N 1
ATOM 2058 C CA . PHE A 1 273 ? 41.996 8.708 58.947 1.00 44.59 270 PHE A CA 1
ATOM 2059 C C . PHE A 1 273 ? 40.620 9.150 59.388 1.00 44.75 270 PHE A C 1
ATOM 2060 O O . PHE A 1 273 ? 40.528 9.925 60.306 1.00 45.76 270 PHE A O 1
ATOM 2068 N N . LEU A 1 274 ? 39.561 8.633 58.769 1.00 45.33 271 LEU A N 1
ATOM 2069 C CA . LEU A 1 274 ? 38.213 9.004 59.150 1.00 46.92 271 LEU A CA 1
ATOM 2070 C C . LEU A 1 274 ? 37.828 8.508 60.542 1.00 49.55 271 LEU A C 1
ATOM 2071 O O . LEU A 1 274 ? 37.105 9.182 61.270 1.00 45.57 271 LEU A O 1
ATOM 2076 N N . ASP A 1 275 ? 38.299 7.325 60.915 1.00 54.28 272 ASP A N 1
ATOM 2077 C CA . ASP A 1 275 ? 38.064 6.839 62.279 1.00 58.44 272 ASP A CA 1
ATOM 2078 C C . ASP A 1 275 ? 38.698 7.742 63.335 1.00 54.43 272 ASP A C 1
ATOM 2079 O O . ASP A 1 275 ? 38.047 8.053 64.329 1.00 54.48 272 ASP A O 1
ATOM 2084 N N . TRP A 1 276 ? 39.943 8.160 63.113 1.00 50.81 273 TRP A N 1
ATOM 2085 C CA . TRP A 1 276 ? 40.552 9.184 63.956 1.00 52.54 273 TRP A CA 1
ATOM 2086 C C . TRP A 1 276 ? 39.743 10.488 63.846 1.00 52.60 273 TRP A C 1
ATOM 2087 O O . TRP A 1 276 ? 39.273 11.017 64.842 1.00 50.62 273 TRP A O 1
ATOM 2098 N N . SER A 1 277 ? 39.564 10.974 62.624 1.00 53.82 274 SER A N 1
ATOM 2099 C CA . SER A 1 277 ? 38.849 12.230 62.367 1.00 57.32 274 SER A CA 1
ATOM 2100 C C . SER A 1 277 ? 37.454 12.315 63.034 1.00 57.87 274 SER A C 1
ATOM 2101 O O . SER A 1 277 ? 37.096 13.337 63.655 1.00 55.79 274 SER A O 1
ATOM 2104 N N . ARG A 1 278 ? 36.691 11.238 62.924 1.00 60.64 275 ARG A N 1
ATOM 2105 C CA . ARG A 1 278 ? 35.362 11.167 63.545 1.00 66.46 275 ARG A CA 1
ATOM 2106 C C . ARG A 1 278 ? 35.384 11.169 65.081 1.00 67.58 275 ARG A C 1
ATOM 2107 O O . ARG A 1 278 ? 34.477 11.711 65.709 1.00 66.91 275 ARG A O 1
ATOM 2115 N N . SER A 1 279 ? 36.412 10.585 65.688 1.00 68.90 276 SER A N 1
ATOM 2116 C CA . SER A 1 279 ? 36.520 10.604 67.149 1.00 68.66 276 SER A CA 1
ATOM 2117 C C . SER A 1 279 ? 37.133 11.925 67.671 1.00 64.61 276 SER A C 1
ATOM 2118 O O . SER A 1 279 ? 36.917 12.300 68.818 1.00 64.17 276 SER A O 1
ATOM 2121 N N . THR A 1 280 ? 37.889 12.621 66.831 1.00 87.69 277 THR A N 1
ATOM 2122 C CA . THR A 1 280 ? 38.373 13.958 67.158 1.00 88.98 277 THR A CA 1
ATOM 2123 C C . THR A 1 280 ? 37.199 14.915 67.239 1.00 89.23 277 THR A C 1
ATOM 2124 O O . THR A 1 280 ? 37.213 15.842 68.052 1.00 92.10 277 THR A O 1
ATOM 2128 N N . ASN A 1 281 ? 36.192 14.711 66.387 1.00 89.40 278 ASN A N 1
ATOM 2129 C CA . ASN A 1 281 ? 34.878 15.312 66.620 1.00 89.87 278 ASN A CA 1
ATOM 2130 C C . ASN A 1 281 ? 34.812 16.832 66.285 1.00 82.27 278 ASN A C 1
ATOM 2131 O O . ASN A 1 281 ? 33.995 17.548 66.872 1.00 73.26 278 ASN A O 1
ATOM 2136 N N . TYR A 1 282 ? 35.649 17.315 65.355 1.00 81.76 279 TYR A N 1
ATOM 2137 C CA . TYR A 1 282 ? 35.634 18.747 64.965 1.00 82.74 279 TYR A CA 1
ATOM 2138 C C . TYR A 1 282 ? 34.261 19.168 64.448 1.00 82.34 279 TYR A C 1
ATOM 2139 O O . TYR A 1 282 ? 33.870 18.800 63.331 1.00 84.70 279 TYR A O 1
ATOM 2148 N N . ALA A 1 283 ? 33.556 19.955 65.258 1.00 76.55 280 ALA A N 1
ATOM 2149 C CA . ALA A 1 283 ? 32.323 20.626 64.841 1.00 73.72 280 ALA A CA 1
ATOM 2150 C C . ALA A 1 283 ? 32.373 22.046 65.410 1.00 65.88 280 ALA A C 1
ATOM 2151 O O . ALA A 1 283 ? 32.473 22.234 66.627 1.00 69.01 280 ALA A O 1
ATOM 2153 N N . GLY A 1 284 ? 32.311 23.040 64.538 1.00 54.82 281 GLY A N 1
ATOM 2154 C CA . GLY A 1 284 ? 32.707 24.391 64.910 1.00 48.71 281 GLY A CA 1
ATOM 2155 C C . GLY A 1 284 ? 31.575 25.377 64.773 1.00 42.86 281 GLY A C 1
ATOM 2156 O O . GLY A 1 284 ? 30.704 25.219 63.950 1.00 40.27 281 GLY A O 1
ATOM 2157 N N . ILE A 1 285 ? 31.611 26.407 65.594 1.00 40.98 282 ILE A N 1
ATOM 2158 C CA . ILE A 1 285 ? 30.580 27.424 65.620 1.00 40.01 282 ILE A CA 1
ATOM 2159 C C . ILE A 1 285 ? 31.235 28.797 65.520 1.00 37.94 282 ILE A C 1
ATOM 2160 O O . ILE A 1 285 ? 32.249 29.045 66.188 1.00 36.00 282 ILE A O 1
ATOM 2165 N N . ASP A 1 286 ? 30.696 29.651 64.637 1.00 36.95 283 ASP A N 1
ATOM 2166 C CA . ASP A 1 286 ? 31.125 31.063 64.521 1.00 36.35 283 ASP A CA 1
ATOM 2167 C C . ASP A 1 286 ? 31.298 31.604 65.931 1.00 35.58 283 ASP A C 1
ATOM 2168 O O . ASP A 1 286 ? 30.333 31.545 66.692 1.00 34.36 283 ASP A O 1
ATOM 2173 N N . PRO A 1 287 ? 32.518 32.096 66.299 1.00 35.58 284 PRO A N 1
ATOM 2174 C CA . PRO A 1 287 ? 32.723 32.631 67.654 1.00 35.53 284 PRO A CA 1
ATOM 2175 C C . PRO A 1 287 ? 31.768 33.762 68.016 1.00 34.95 284 PRO A C 1
ATOM 2176 O O . PRO A 1 287 ? 31.433 33.893 69.155 1.00 33.38 284 PRO A O 1
ATOM 2180 N N . ASP A 1 288 ? 31.294 34.556 67.059 1.00 38.23 285 ASP A N 1
ATOM 2181 C CA . ASP A 1 288 ? 30.280 35.599 67.384 1.00 39.58 285 ASP A CA 1
ATOM 2182 C C . ASP A 1 288 ? 28.920 35.011 67.697 1.00 38.64 285 ASP A C 1
ATOM 2183 O O . ASP A 1 288 ? 28.171 35.601 68.471 1.00 39.52 285 ASP A O 1
ATOM 2188 N N . GLU A 1 289 ? 28.596 33.863 67.112 1.00 39.81 286 GLU A N 1
ATOM 2189 C CA . GLU A 1 289 ? 27.344 33.173 67.449 1.00 41.92 286 GLU A CA 1
ATOM 2190 C C . GLU A 1 289 ? 27.371 32.628 68.883 1.00 41.80 286 GLU A C 1
ATOM 2191 O O . GLU A 1 289 ? 26.421 32.837 69.644 1.00 40.56 286 GLU A O 1
ATOM 2197 N N . ARG A 1 290 ? 28.460 31.965 69.250 1.00 43.44 287 ARG A N 1
ATOM 2198 C CA . ARG A 1 290 ? 28.665 31.520 70.627 1.00 46.72 287 ARG A CA 1
ATOM 2199 C C . ARG A 1 290 ? 28.551 32.690 71.582 1.00 43.53 287 ARG A C 1
ATOM 2200 O O . ARG A 1 290 ? 27.899 32.598 72.608 1.00 40.04 287 ARG A O 1
ATOM 2208 N N . GLN A 1 291 ? 29.219 33.782 71.234 1.00 41.46 288 GLN A N 1
ATOM 2209 C CA . GLN A 1 291 ? 29.199 34.972 72.056 1.00 43.60 288 GLN A CA 1
ATOM 2210 C C . GLN A 1 291 ? 27.784 35.511 72.205 1.00 39.85 288 GLN A C 1
ATOM 2211 O O . GLN A 1 291 ? 27.387 35.897 73.286 1.00 39.24 288 GLN A O 1
ATOM 2217 N N . LYS A 1 292 ? 27.002 35.530 71.139 1.00 40.51 289 LYS A N 1
ATOM 2218 C CA . LYS A 1 292 ? 25.641 36.102 71.228 1.00 40.49 289 LYS A CA 1
ATOM 2219 C C . LYS A 1 292 ? 24.798 35.276 72.190 1.00 38.31 289 LYS A C 1
ATOM 2220 O O . LYS A 1 292 ? 24.059 35.820 73.042 1.00 37.07 289 LYS A O 1
ATOM 2226 N N . LEU A 1 293 ? 24.917 33.959 72.054 1.00 35.88 290 LEU A N 1
ATOM 2227 C CA . LEU A 1 293 ? 24.119 33.051 72.871 1.00 35.71 290 LEU A CA 1
ATOM 2228 C C . LEU A 1 293 ? 24.560 33.132 74.307 1.00 34.72 290 LEU A C 1
ATOM 2229 O O . LEU A 1 293 ? 23.743 33.331 75.177 1.00 35.49 290 LEU A O 1
ATOM 2234 N N . PHE A 1 294 ? 25.853 33.053 74.565 1.00 35.08 291 PHE A N 1
ATOM 2235 C CA . PHE A 1 2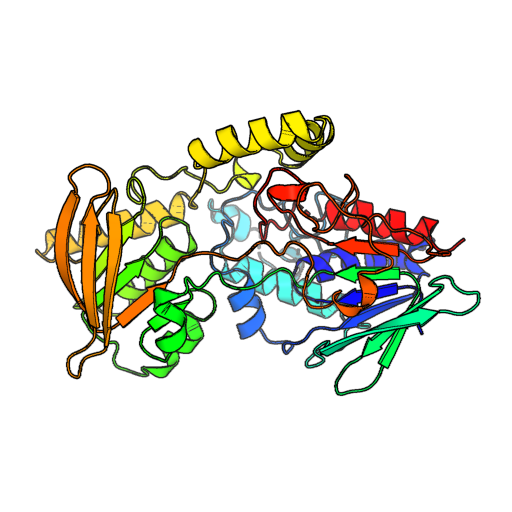94 ? 26.347 33.134 75.959 1.00 36.41 291 PHE A CA 1
ATOM 2236 C C . PHE A 1 294 ? 26.018 34.492 76.638 1.00 34.61 291 PHE A C 1
ATOM 2237 O O . PHE A 1 294 ? 25.580 34.550 77.797 1.00 34.58 291 PHE A O 1
ATOM 2245 N N . SER A 1 295 ? 26.193 35.586 75.919 1.00 33.29 292 SER A N 1
ATOM 2246 C CA . SER A 1 295 ? 25.873 36.919 76.473 1.00 34.71 292 SER A CA 1
ATOM 2247 C C . SER A 1 295 ? 24.394 37.089 76.847 1.00 35.72 292 SER A C 1
ATOM 2248 O O . SER A 1 295 ? 24.077 37.623 77.895 1.00 36.99 292 SER A O 1
ATOM 2251 N N . LEU A 1 296 ? 23.502 36.612 75.988 1.00 36.69 293 LEU A N 1
ATOM 2252 C CA . LEU A 1 296 ? 22.082 36.741 76.216 1.00 37.60 293 LEU A CA 1
ATOM 2253 C C . LEU A 1 296 ? 21.623 35.915 77.399 1.00 36.28 293 LEU A C 1
ATOM 2254 O O . LEU A 1 296 ? 20.818 36.368 78.204 1.00 36.28 293 LEU A O 1
ATOM 2259 N N . ILE A 1 297 ? 22.106 34.682 77.487 1.00 35.53 294 ILE A N 1
ATOM 2260 C CA . ILE A 1 297 ? 21.795 33.824 78.612 1.00 34.98 294 ILE A CA 1
ATOM 2261 C C . ILE A 1 297 ? 22.291 34.518 79.863 1.00 35.00 294 ILE A C 1
ATOM 2262 O O . ILE A 1 297 ? 21.570 34.631 80.823 1.00 38.87 294 ILE A O 1
ATOM 2267 N N . TYR A 1 298 ? 23.524 35.004 79.853 1.00 35.08 295 TYR A N 1
ATOM 2268 C CA . TYR A 1 298 ? 24.090 35.678 81.029 1.00 34.87 295 TYR A CA 1
ATOM 2269 C C . TYR A 1 298 ? 23.238 36.874 81.478 1.00 35.49 295 TYR A C 1
ATOM 2270 O O . TYR A 1 298 ? 22.963 37.014 82.649 1.00 33.55 295 TYR A O 1
ATOM 2279 N N . GLU A 1 299 ? 22.883 37.755 80.549 1.00 38.54 296 GLU A N 1
ATOM 2280 C CA . GLU A 1 299 ? 22.031 38.914 80.868 1.00 41.30 296 GLU A CA 1
ATOM 2281 C C . GLU A 1 299 ? 20.704 38.466 81.468 1.00 42.68 296 GLU A C 1
ATOM 2282 O O . GLU A 1 299 ? 20.309 38.951 82.521 1.00 43.88 296 GLU A O 1
ATOM 2288 N N . ASP A 1 300 ? 20.054 37.488 80.842 1.00 45.39 297 ASP A N 1
ATOM 2289 C CA . ASP A 1 300 ? 18.861 36.864 81.411 1.00 46.73 297 ASP A CA 1
ATOM 2290 C C . ASP A 1 300 ? 19.016 36.457 82.872 1.00 44.62 297 ASP A C 1
ATOM 2291 O O . ASP A 1 300 ? 18.092 36.626 83.660 1.00 43.99 297 ASP A O 1
ATOM 2296 N N . SER A 1 301 ? 20.164 35.887 83.224 1.00 41.86 298 SER A N 1
ATOM 2297 C CA . SER A 1 301 ? 20.386 35.356 84.581 1.00 40.29 298 SER A CA 1
ATOM 2298 C C . SER A 1 301 ? 20.534 36.441 85.630 1.00 39.66 298 SER A C 1
ATOM 2299 O O . SER A 1 301 ? 20.467 36.171 86.803 1.00 39.60 298 SER A O 1
ATOM 2302 N N . ILE A 1 302 ? 20.806 37.667 85.216 1.00 39.52 299 ILE A N 1
ATOM 2303 C CA . ILE A 1 302 ? 20.929 38.756 86.174 1.00 39.25 299 ILE A CA 1
ATOM 2304 C C . ILE A 1 302 ? 19.582 38.988 86.845 1.00 41.65 299 ILE A C 1
ATOM 2305 O O . ILE A 1 302 ? 19.534 39.222 88.030 1.00 42.02 299 ILE A O 1
ATOM 2310 N N . ALA A 1 303 ? 18.511 38.897 86.067 1.00 45.17 300 ALA A N 1
ATOM 2311 C CA . ALA A 1 303 ? 17.139 39.026 86.544 1.00 54.24 300 ALA A CA 1
ATOM 2312 C C . ALA A 1 303 ? 16.520 37.755 87.133 1.00 57.92 300 ALA A C 1
ATOM 2313 O O . ALA A 1 303 ? 15.370 37.789 87.556 1.00 64.52 300 ALA A O 1
ATOM 2315 N N . GLY A 1 304 ? 17.258 36.647 87.143 1.00 60.45 301 GLY A N 1
ATOM 2316 C CA . GLY A 1 304 ? 16.842 35.413 87.805 1.00 60.96 301 GLY A CA 1
ATOM 2317 C C . GLY A 1 304 ? 16.416 34.319 86.852 1.00 65.16 301 GLY A C 1
ATOM 2318 O O . GLY A 1 304 ? 16.334 33.147 87.237 1.00 69.62 301 GLY A O 1
ATOM 2319 N N . ARG A 1 305 ? 16.117 34.684 85.611 1.00 77.47 302 ARG A N 1
ATOM 2320 C CA . ARG A 1 305 ? 15.734 33.694 84.617 1.00 75.02 302 ARG A CA 1
ATOM 2321 C C . ARG A 1 305 ? 16.933 32.868 84.203 1.00 71.21 302 ARG A C 1
ATOM 2322 O O . ARG A 1 305 ? 17.864 33.395 83.627 1.00 74.38 302 ARG A O 1
ATOM 2330 N N . THR A 1 306 ? 16.925 31.582 84.512 1.00 69.67 303 THR A N 1
ATOM 2331 C CA . THR A 1 306 ? 17.897 30.650 83.931 1.00 67.84 303 THR A CA 1
ATOM 2332 C C . THR A 1 306 ? 17.120 29.742 82.977 1.00 63.08 303 THR A C 1
ATOM 2333 O O . THR A 1 306 ? 16.392 28.868 83.414 1.00 63.64 303 THR A O 1
ATOM 2337 N N . ARG A 1 307 ? 17.246 29.991 81.671 1.00 59.76 304 ARG A N 1
ATOM 2338 C CA . ARG A 1 307 ? 16.296 29.465 80.676 1.00 55.33 304 ARG A CA 1
ATOM 2339 C C . ARG A 1 307 ? 16.884 28.522 79.626 1.00 53.01 304 ARG A C 1
ATOM 2340 O O . ARG A 1 307 ? 16.152 28.046 78.754 1.00 51.48 304 ARG A O 1
ATOM 2348 N N . LEU A 1 308 ? 18.193 28.298 79.694 1.00 48.38 305 LEU A N 1
ATOM 2349 C CA . LEU A 1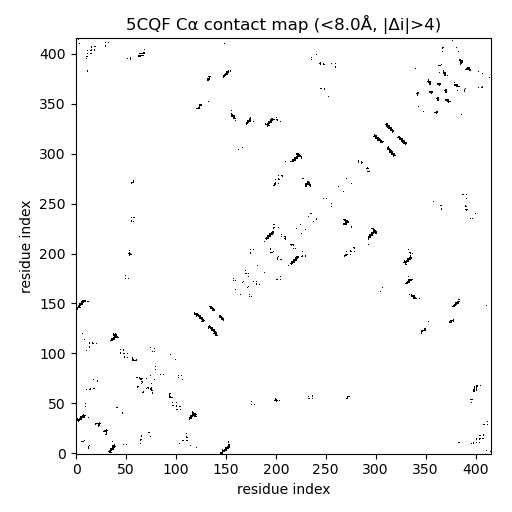 308 ? 18.870 27.332 78.872 1.00 45.46 305 LEU A CA 1
ATOM 2350 C C . LEU A 1 308 ? 19.413 26.242 79.783 1.00 45.78 305 LEU A C 1
ATOM 2351 O O . LEU A 1 308 ? 20.173 26.534 80.692 1.00 44.80 305 LEU A O 1
ATOM 2356 N N . HIS A 1 309 ? 19.021 24.990 79.539 1.00 45.30 306 HIS A N 1
ATOM 2357 C CA . HIS A 1 309 ? 19.490 23.850 80.326 1.00 44.40 306 HIS A CA 1
ATOM 2358 C C . HIS A 1 309 ? 20.320 22.943 79.426 1.00 43.46 306 HIS A C 1
ATOM 2359 O O . HIS A 1 309 ? 19.855 22.524 78.350 1.00 39.47 306 HIS A O 1
ATOM 2366 N N . THR A 1 310 ? 21.534 22.631 79.864 1.00 41.76 307 THR A N 1
ATOM 2367 C CA . THR A 1 310 ? 22.457 21.830 79.068 1.00 42.30 307 THR A CA 1
ATOM 2368 C C . THR A 1 310 ? 22.585 20.374 79.585 1.00 42.02 307 THR A C 1
ATOM 2369 O O . THR A 1 310 ? 22.701 20.166 80.774 1.00 44.15 307 THR A O 1
ATOM 2373 N N . TYR A 1 311 ? 22.546 19.379 78.702 1.00 39.85 308 TYR A N 1
ATOM 2374 C CA . TYR A 1 311 ? 22.760 17.977 79.100 1.00 40.20 308 TYR A CA 1
ATOM 2375 C C . TYR A 1 311 ? 23.857 17.429 78.215 1.00 41.40 308 TYR A C 1
ATOM 2376 O O . TYR A 1 311 ? 23.618 17.145 77.043 1.00 42.23 308 TYR A O 1
ATOM 2385 N N . ALA A 1 312 ? 25.067 17.304 78.765 1.00 40.94 309 ALA A N 1
ATOM 2386 C CA . ALA A 1 312 ? 26.177 16.739 78.008 1.00 39.67 309 ALA A CA 1
ATOM 2387 C C . ALA A 1 312 ? 26.157 15.194 77.992 1.00 38.99 309 ALA A C 1
ATOM 2388 O O . ALA A 1 312 ? 25.419 14.550 78.699 1.00 37.38 309 ALA A O 1
ATOM 2390 N N . TYR A 1 313 ? 26.952 14.612 77.113 1.00 40.46 310 TYR A N 1
ATOM 2391 C CA . TYR A 1 313 ? 27.176 13.167 77.077 1.00 39.59 310 TYR A CA 1
ATOM 2392 C C . TYR A 1 313 ? 25.885 12.408 77.064 1.00 39.54 310 TYR A C 1
ATOM 2393 O O . TYR A 1 313 ? 25.820 11.334 77.644 1.00 40.97 310 TYR A O 1
ATOM 2402 N N . SER A 1 314 ? 24.882 12.935 76.360 1.00 39.58 311 SER A N 1
ATOM 2403 C CA . SER A 1 314 ? 23.535 12.390 76.395 1.00 39.24 311 SER A CA 1
ATOM 2404 C C . SER A 1 314 ? 22.954 12.033 75.046 1.00 41.70 311 SER A C 1
ATOM 2405 O O . SER A 1 314 ? 23.245 12.691 74.031 1.00 41.68 311 SER A O 1
ATOM 2408 N N . VAL A 1 315 ? 22.109 10.991 75.052 1.00 41.42 312 VAL A N 1
ATOM 2409 C CA . VAL A 1 315 ? 21.310 10.654 73.905 1.00 43.63 312 VAL A CA 1
ATOM 2410 C C . VAL A 1 315 ? 19.868 10.581 74.322 1.00 44.76 312 VAL A C 1
ATOM 2411 O O . VAL A 1 315 ? 19.555 10.441 75.495 1.00 45.54 312 VAL A O 1
ATOM 2415 N N . ILE A 1 316 ? 18.994 10.704 73.338 1.00 44.95 313 ILE A N 1
ATOM 2416 C CA . ILE A 1 316 ? 17.582 10.483 73.529 1.00 45.91 313 ILE A CA 1
ATOM 2417 C C . ILE A 1 316 ? 17.368 8.996 73.325 1.00 47.25 313 ILE A C 1
ATOM 2418 O O . ILE A 1 316 ? 17.613 8.461 72.236 1.00 48.91 313 ILE A O 1
ATOM 2423 N N . SER A 1 317 ? 16.939 8.344 74.395 1.00 47.10 314 SER A N 1
ATOM 2424 C CA . SER A 1 317 ? 16.767 6.904 74.455 1.00 48.83 314 SER A CA 1
ATOM 2425 C C . SER A 1 317 ? 15.292 6.486 74.320 1.00 49.11 314 SER A C 1
ATOM 2426 O O . SER A 1 317 ? 14.996 5.323 74.092 1.00 47.94 314 SER A O 1
ATOM 2429 N N . ALA A 1 318 ? 14.377 7.432 74.512 1.00 49.64 315 ALA A N 1
ATOM 2430 C CA . ALA A 1 318 ? 12.947 7.236 74.212 1.00 51.03 315 ALA A CA 1
ATOM 2431 C C . ALA A 1 318 ? 12.237 8.587 74.084 1.00 49.39 315 ALA A C 1
ATOM 2432 O O . ALA A 1 318 ? 12.613 9.562 74.725 1.00 47.92 315 ALA A O 1
ATOM 2434 N N . ILE A 1 319 ? 11.198 8.623 73.264 1.00 52.71 316 ILE A N 1
ATOM 2435 C CA . ILE A 1 319 ? 10.392 9.821 73.070 1.00 53.48 316 ILE A CA 1
ATOM 2436 C C . ILE A 1 319 ? 8.987 9.420 72.647 1.00 56.12 316 ILE A C 1
ATOM 2437 O O . ILE A 1 319 ? 8.819 8.505 71.846 1.00 58.91 316 ILE A O 1
ATOM 2442 N N . GLU A 1 320 ? 7.973 10.086 73.188 1.00 57.68 317 GLU A N 1
ATOM 2443 C CA . GLU A 1 320 ? 6.625 9.870 72.704 1.00 59.78 317 GLU A CA 1
ATOM 2444 C C . GLU A 1 320 ? 5.834 11.148 72.713 1.00 57.74 317 GLU A C 1
ATOM 2445 O O . GLU A 1 320 ? 6.059 12.019 73.539 1.00 55.76 317 GLU A O 1
ATOM 2451 N N . HIS A 1 321 ? 4.927 11.243 71.753 1.00 55.64 318 HIS A N 1
ATOM 2452 C CA . HIS A 1 321 ? 4.038 12.368 71.615 1.00 57.27 318 HIS A CA 1
ATOM 2453 C C . HIS A 1 321 ? 2.796 12.038 72.432 1.00 57.51 318 HIS A C 1
ATOM 2454 O O . HIS A 1 321 ? 2.120 11.048 72.186 1.00 59.61 318 HIS A O 1
ATOM 2461 N N . THR A 1 322 ? 2.534 12.838 73.446 1.00 57.35 319 THR A N 1
ATOM 2462 C CA . THR A 1 322 ? 1.319 12.728 74.213 1.00 60.43 319 THR A CA 1
ATOM 2463 C C . THR A 1 322 ? 0.418 13.936 73.922 1.00 62.44 319 THR A C 1
ATOM 2464 O O . THR A 1 322 ? 0.730 14.800 73.092 1.00 62.07 319 THR A O 1
ATOM 2468 N N . ALA A 1 323 ? -0.696 13.997 74.635 1.00 66.00 320 ALA A N 1
ATOM 2469 C CA . ALA A 1 323 ? -1.622 15.114 74.547 1.00 67.61 320 ALA A CA 1
ATOM 2470 C C . ALA A 1 323 ? -1.033 16.371 75.170 1.00 67.45 320 ALA A C 1
ATOM 2471 O O . ALA A 1 323 ? -1.497 17.464 74.880 1.00 67.02 320 ALA A O 1
ATOM 2473 N N . ASP A 1 324 ? -0.030 16.220 76.033 1.00 68.83 321 ASP A N 1
ATOM 2474 C CA . ASP A 1 324 ? 0.612 17.372 76.684 1.00 72.53 321 ASP A CA 1
ATOM 2475 C C . ASP A 1 324 ? 2.048 17.654 76.192 1.00 69.59 321 ASP A C 1
ATOM 2476 O O . ASP A 1 324 ? 2.892 18.046 76.999 1.00 68.12 321 ASP A O 1
ATOM 2481 N N . GLY A 1 325 ? 2.316 17.438 74.898 1.00 67.24 322 GLY A N 1
ATOM 2482 C CA . GLY A 1 325 ? 3.653 17.629 74.313 1.00 64.72 322 GLY A CA 1
ATOM 2483 C C . GLY A 1 325 ? 4.445 16.345 74.128 1.00 63.57 322 GLY A C 1
ATOM 2484 O O . GLY A 1 325 ? 3.894 15.334 73.701 1.00 64.87 322 GLY A O 1
ATOM 2485 N N . TYR A 1 326 ? 5.744 16.393 74.431 1.00 57.95 323 TYR A N 1
ATOM 2486 C CA . TYR A 1 326 ? 6.617 15.239 74.286 1.00 54.63 323 TYR A CA 1
ATOM 2487 C C . TYR A 1 326 ? 7.178 14.851 75.629 1.00 55.47 323 TYR A C 1
ATOM 2488 O O . TYR A 1 326 ? 7.464 15.722 76.448 1.00 53.68 323 TYR A O 1
ATOM 2497 N N . ARG A 1 327 ? 7.326 13.539 75.833 1.00 54.59 324 ARG A N 1
ATOM 2498 C CA . ARG A 1 327 ? 7.985 12.968 76.991 1.00 56.51 324 ARG A CA 1
ATOM 2499 C C . ARG A 1 327 ? 9.288 12.351 76.476 1.00 53.04 324 ARG A C 1
ATOM 2500 O O . ARG A 1 327 ? 9.279 11.393 75.705 1.00 52.39 324 ARG A O 1
ATOM 2508 N N . VAL A 1 328 ? 10.413 12.934 76.879 1.00 50.97 325 VAL A N 1
ATOM 2509 C CA . VAL A 1 328 ? 11.712 12.576 76.304 1.00 48.52 325 VAL A CA 1
ATOM 2510 C C . VAL A 1 328 ? 12.622 11.985 77.359 1.00 47.37 325 VAL A C 1
ATOM 2511 O O . VAL A 1 328 ? 12.856 12.601 78.406 1.00 45.04 325 VAL A O 1
ATOM 2515 N N . GLU A 1 329 ? 13.128 10.788 77.094 1.00 46.49 326 GLU A N 1
ATOM 2516 C CA . GLU A 1 329 ? 14.039 10.151 78.022 1.00 48.67 326 GLU A CA 1
ATOM 2517 C C . GLU A 1 329 ? 15.442 10.343 77.513 1.00 48.11 326 GLU A C 1
ATOM 2518 O O . GLU A 1 329 ? 15.748 9.937 76.388 1.00 47.05 326 GLU A O 1
ATOM 2524 N N . LEU A 1 330 ? 16.292 10.928 78.363 1.00 48.86 327 LEU A N 1
ATOM 2525 C CA . LEU A 1 330 ? 17.726 11.053 78.098 1.00 45.53 327 LEU A CA 1
ATOM 2526 C C . LEU A 1 330 ? 18.524 10.019 78.864 1.00 44.90 327 LEU A C 1
ATOM 2527 O O . LEU A 1 330 ? 18.222 9.710 80.012 1.00 45.11 327 LEU A O 1
ATOM 2532 N N . THR A 1 331 ? 19.579 9.529 78.238 1.00 43.15 328 THR A N 1
ATOM 2533 C CA . THR A 1 331 ? 20.506 8.651 78.893 1.00 43.34 328 THR A CA 1
ATOM 2534 C C . THR A 1 331 ? 21.898 9.262 78.785 1.00 43.80 328 THR A C 1
ATOM 2535 O O . THR A 1 331 ? 22.358 9.585 77.686 1.00 41.24 328 THR A O 1
ATOM 2539 N N . ASP A 1 332 ? 22.550 9.452 79.933 1.00 45.64 329 ASP A N 1
ATOM 2540 C CA . ASP A 1 332 ? 23.953 9.836 79.952 1.00 45.38 329 ASP A CA 1
ATOM 2541 C C . ASP A 1 332 ? 24.757 8.614 79.537 1.00 48.07 329 ASP A C 1
ATOM 2542 O O . ASP A 1 332 ? 24.704 7.594 80.182 1.00 48.49 329 ASP A O 1
ATOM 2547 N N . THR A 1 333 ? 25.488 8.735 78.447 1.00 51.82 330 THR A N 1
ATOM 2548 C CA . THR A 1 333 ? 26.259 7.634 77.858 1.00 57.06 330 THR A CA 1
ATOM 2549 C C . THR A 1 333 ? 27.308 6.973 78.779 1.00 56.69 330 THR A C 1
ATOM 2550 O O . THR A 1 333 ? 27.564 5.782 78.648 1.00 57.49 330 THR A O 1
ATOM 2554 N N . PHE A 1 334 ? 27.895 7.733 79.703 1.00 56.13 331 PHE A N 1
ATOM 2555 C CA . PHE A 1 334 ? 28.929 7.206 80.617 1.00 55.54 331 PHE A CA 1
ATOM 2556 C C . PHE A 1 334 ? 28.354 6.587 81.897 1.00 54.95 331 PHE A C 1
ATOM 2557 O O . PHE A 1 334 ? 28.692 5.463 82.268 1.00 53.83 331 PHE A O 1
ATOM 2565 N N . SER A 1 335 ? 27.484 7.333 82.560 1.00 54.13 332 SER A N 1
ATOM 2566 C CA . SER A 1 335 ? 26.934 6.924 83.840 1.00 54.26 332 SER A CA 1
ATOM 2567 C C . SER A 1 335 ? 25.805 5.923 83.673 1.00 56.02 332 SER A C 1
ATOM 2568 O O . SER A 1 335 ? 25.460 5.224 84.621 1.00 58.60 332 SER A O 1
ATOM 2571 N N . GLN A 1 336 ? 25.219 5.889 82.478 1.00 56.51 333 GLN A N 1
ATOM 2572 C CA . GLN A 1 336 ? 23.945 5.204 82.213 1.00 58.86 333 GLN A CA 1
ATOM 2573 C C . GLN A 1 336 ? 22.750 5.785 82.999 1.00 55.76 333 GLN A C 1
ATOM 2574 O O . GLN A 1 336 ? 21.645 5.309 82.844 1.00 57.95 333 GLN A O 1
ATOM 2580 N N . ARG A 1 337 ? 22.950 6.813 83.816 1.00 57.05 334 ARG A N 1
ATOM 2581 C CA . ARG A 1 337 ? 21.834 7.471 84.510 1.00 60.93 334 ARG A CA 1
ATOM 2582 C C . ARG A 1 337 ? 20.852 8.021 83.471 1.00 57.35 334 ARG A C 1
ATOM 2583 O O . ARG A 1 337 ? 21.270 8.481 82.400 1.00 53.04 334 ARG A O 1
ATOM 2591 N N . THR A 1 338 ? 19.556 7.949 83.769 1.00 54.67 335 THR A N 1
ATOM 2592 C CA . THR A 1 338 ? 18.523 8.445 82.861 1.00 53.18 335 THR A CA 1
ATOM 2593 C C . THR A 1 338 ? 17.766 9.550 83.539 1.00 54.27 335 THR A C 1
ATOM 2594 O O . THR A 1 338 ? 17.806 9.662 84.756 1.00 56.35 335 THR A O 1
ATOM 2598 N N . ARG A 1 339 ? 17.071 10.357 82.735 1.00 54.22 336 ARG A N 1
ATOM 2599 C CA . ARG A 1 339 ? 16.063 11.308 83.231 1.00 55.31 336 ARG A CA 1
ATOM 2600 C C . ARG A 1 339 ? 15.050 11.624 82.147 1.00 53.24 336 ARG A C 1
ATOM 2601 O O . ARG A 1 339 ? 15.288 11.386 80.969 1.00 50.34 336 ARG A O 1
ATOM 2609 N N . VAL A 1 340 ? 13.912 12.152 82.568 1.00 55.12 337 VAL A N 1
ATOM 2610 C CA . VAL A 1 340 ? 12.795 12.429 81.680 1.00 55.39 337 VAL A CA 1
ATOM 2611 C C . VAL A 1 340 ? 12.577 13.941 81.615 1.00 54.40 337 VAL A C 1
ATOM 2612 O O . VAL A 1 340 ? 12.673 14.613 82.628 1.00 54.90 337 VAL A O 1
ATOM 2616 N N . LEU A 1 341 ? 12.314 14.451 80.409 1.00 56.69 338 LEU A N 1
ATOM 2617 C CA . LEU A 1 341 ? 11.967 15.865 80.152 1.00 56.47 338 LEU A CA 1
ATOM 2618 C C . LEU A 1 341 ? 10.625 15.921 79.467 1.00 55.48 338 LEU A C 1
ATOM 2619 O O . LEU A 1 341 ? 10.372 15.161 78.528 1.00 57.52 338 LEU A O 1
ATOM 2624 N N . GLU A 1 342 ? 9.766 16.825 79.903 1.00 55.17 339 GLU A N 1
ATOM 2625 C CA . GLU A 1 342 ? 8.544 17.099 79.160 1.00 55.14 339 GLU A CA 1
ATOM 2626 C C . GLU A 1 342 ? 8.658 18.450 78.459 1.00 50.97 339 GLU A C 1
ATOM 2627 O O . GLU A 1 342 ? 8.857 19.463 79.110 1.00 51.46 339 GLU A O 1
ATOM 2633 N N . VAL A 1 343 ? 8.528 18.446 77.140 1.00 45.75 340 VAL A N 1
ATOM 2634 C CA . VAL A 1 343 ? 8.625 19.650 76.350 1.00 44.84 340 VAL A CA 1
ATOM 2635 C C . VAL A 1 343 ? 7.460 19.774 75.396 1.00 43.47 340 VAL A C 1
ATOM 2636 O O . VAL A 1 343 ? 6.749 18.817 75.185 1.00 46.53 340 VAL A O 1
ATOM 2640 N N . ASP A 1 344 ? 7.261 20.968 74.845 1.00 42.86 341 ASP A N 1
ATOM 2641 C CA . ASP A 1 344 ? 6.181 21.238 73.900 1.00 41.88 341 ASP A CA 1
ATOM 2642 C C . ASP A 1 344 ? 6.646 21.046 72.469 1.00 40.83 341 ASP A C 1
ATOM 2643 O O . ASP A 1 344 ? 5.852 20.744 71.612 1.00 39.81 341 ASP A O 1
ATOM 2648 N N . ALA A 1 345 ? 7.933 21.247 72.194 1.00 40.84 342 ALA A N 1
ATOM 2649 C CA . ALA A 1 345 ? 8.451 21.068 70.842 1.00 40.29 342 ALA A CA 1
ATOM 2650 C C . ALA A 1 345 ? 9.912 20.711 70.830 1.00 40.24 342 ALA A C 1
ATOM 2651 O O . ALA A 1 345 ? 10.630 21.005 71.770 1.00 40.02 342 ALA A O 1
ATOM 2653 N N . VAL A 1 346 ? 10.333 20.105 69.723 1.00 40.33 343 VAL A N 1
ATOM 2654 C CA . VAL A 1 346 ? 11.642 19.554 69.561 1.00 38.41 343 VAL A CA 1
ATOM 2655 C C . VAL A 1 346 ? 12.192 20.025 68.229 1.00 41.27 343 VAL A C 1
ATOM 2656 O O . VAL A 1 346 ? 11.432 20.093 67.243 1.00 40.04 343 VAL A O 1
ATOM 2660 N N . VAL A 1 347 ? 13.486 20.410 68.228 1.00 39.97 344 VAL A N 1
ATOM 2661 C CA . VAL A 1 347 ? 14.228 20.810 67.015 1.00 39.11 344 VAL A CA 1
ATOM 2662 C C . VAL A 1 347 ? 15.417 19.869 66.817 1.00 39.54 344 VAL A C 1
ATOM 2663 O O . VAL A 1 347 ? 16.212 19.677 67.728 1.00 41.03 344 VAL A O 1
ATOM 2667 N N . LEU A 1 348 ? 15.545 19.284 65.632 1.00 41.55 345 LEU A N 1
ATOM 2668 C CA . LEU A 1 348 ? 16.609 18.334 65.378 1.00 44.23 345 LEU A CA 1
ATOM 2669 C C . LEU A 1 348 ? 17.715 19.031 64.663 1.00 45.23 345 LEU A C 1
ATOM 2670 O O . LEU A 1 348 ? 17.607 19.288 63.483 1.00 48.26 345 LEU A O 1
ATOM 2675 N N . GLY A 1 349 ? 18.792 19.344 65.379 1.00 48.69 346 GLY A N 1
ATOM 2676 C CA . GLY A 1 349 ? 19.989 19.896 64.744 1.00 49.18 346 GLY A CA 1
ATOM 2677 C C . GLY A 1 349 ? 20.926 18.747 64.456 1.00 51.47 346 GLY A C 1
ATOM 2678 O O . GLY A 1 349 ? 22.075 18.754 64.860 1.00 55.43 346 GLY A O 1
ATOM 2679 N N . THR A 1 350 ? 20.426 17.752 63.751 1.00 52.40 347 THR A N 1
ATOM 2680 C CA . THR A 1 350 ? 21.147 16.523 63.526 1.00 52.93 347 THR A CA 1
ATOM 2681 C C . THR A 1 350 ? 22.035 16.581 62.293 1.00 55.55 347 THR A C 1
ATOM 2682 O O . THR A 1 350 ? 22.769 15.631 62.042 1.00 57.26 347 THR A O 1
ATOM 2686 N N . GLY A 1 351 ? 21.968 17.674 61.525 1.00 55.92 348 GLY A N 1
ATOM 2687 C CA . GLY A 1 351 ? 22.754 17.800 60.303 1.00 57.11 348 GLY A CA 1
ATOM 2688 C C . GLY A 1 351 ? 22.175 17.055 59.103 1.00 60.31 348 GLY A C 1
ATOM 2689 O O . GLY A 1 351 ? 20.977 16.740 59.069 1.00 59.44 348 GLY A O 1
ATOM 2690 N N . TYR A 1 352 ? 23.039 16.785 58.120 1.00 65.77 349 TYR A N 1
ATOM 2691 C CA . TYR A 1 352 ? 22.650 16.208 56.822 1.00 70.88 349 TYR A CA 1
ATOM 2692 C C . TYR A 1 352 ? 23.379 14.897 56.542 1.00 72.95 349 TYR A C 1
ATOM 2693 O O . TYR A 1 352 ? 24.551 14.712 56.895 1.00 69.15 349 TYR A O 1
ATOM 2702 N N . GLN A 1 353 ? 22.653 14.004 55.880 1.00 71.68 350 GLN A N 1
ATOM 2703 C CA . GLN A 1 353 ? 23.115 12.662 55.530 1.00 74.66 350 GLN A CA 1
ATOM 2704 C C . GLN A 1 353 ? 24.072 12.703 54.348 1.00 72.21 350 GLN A C 1
ATOM 2705 O O . GLN A 1 353 ? 23.779 13.368 53.365 1.00 73.88 350 GLN A O 1
ATOM 2711 N N . GLN A 1 354 ? 25.210 12.010 54.433 1.00 71.42 351 GLN A N 1
ATOM 2712 C CA . GLN A 1 354 ? 26.049 11.817 53.240 1.00 69.90 351 GLN A CA 1
ATOM 2713 C C . GLN A 1 354 ? 25.507 10.602 52.479 1.00 66.83 351 GLN A C 1
ATOM 2714 O O . GLN A 1 354 ? 25.396 9.503 53.007 1.00 62.38 351 GLN A O 1
ATOM 2720 N N . TYR A 1 355 ? 25.108 10.827 51.239 1.00 63.40 352 TYR A N 1
ATOM 2721 C CA . TYR A 1 355 ? 24.640 9.752 50.411 1.00 62.00 352 TYR A CA 1
ATOM 2722 C C . TYR A 1 355 ? 25.855 8.946 49.985 1.00 58.60 352 TYR A C 1
ATOM 2723 O O . TYR A 1 355 ? 26.964 9.477 49.872 1.00 51.12 352 TYR A O 1
ATOM 2732 N N . LEU A 1 356 ? 25.660 7.650 49.791 1.00 55.68 353 LEU A N 1
ATOM 2733 C CA . LEU A 1 356 ? 26.704 6.828 49.175 1.00 56.88 353 LEU A CA 1
ATOM 2734 C C . LEU A 1 356 ? 26.565 7.016 47.673 1.00 53.39 353 LEU A C 1
ATOM 2735 O O . LEU A 1 356 ? 27.551 7.234 46.985 1.00 50.79 353 LEU A O 1
ATOM 2740 N N . ILE A 1 357 ? 25.322 6.922 47.202 1.00 52.18 354 ILE A N 1
ATOM 2741 C CA . ILE A 1 357 ? 24.951 7.201 45.833 1.00 54.20 354 ILE A CA 1
ATOM 2742 C C . ILE A 1 357 ? 23.746 8.122 45.876 1.00 54.07 354 ILE A C 1
ATOM 2743 O O . ILE A 1 357 ? 22.699 7.730 46.376 1.00 57.51 354 ILE A O 1
ATOM 2748 N N . PRO A 1 358 ? 23.870 9.341 45.350 1.00 50.51 355 PRO A N 1
ATOM 2749 C CA . PRO A 1 358 ? 22.722 10.216 45.494 1.00 50.83 355 PRO A CA 1
ATOM 2750 C C . PRO A 1 358 ? 21.511 9.609 44.819 1.00 51.15 355 PRO A C 1
ATOM 2751 O O . PRO A 1 358 ? 21.664 8.921 43.820 1.00 51.11 355 PRO A O 1
ATOM 2755 N N . PRO A 1 359 ? 20.313 9.841 45.370 1.00 53.74 356 PRO A N 1
ATOM 2756 C CA . PRO A 1 359 ? 19.097 9.248 44.797 1.00 55.82 356 PRO A CA 1
ATOM 2757 C C . PRO A 1 359 ? 18.935 9.548 43.318 1.00 58.65 356 PRO A C 1
ATOM 2758 O O . PRO A 1 359 ? 18.502 8.673 42.582 1.00 55.28 356 PRO A O 1
ATOM 2762 N N . LEU A 1 360 ? 19.267 10.771 42.889 1.00 60.14 357 LEU A N 1
ATOM 2763 C CA . LEU A 1 360 ? 19.120 11.149 41.472 1.00 61.81 357 LEU A CA 1
ATOM 2764 C C . LEU A 1 360 ? 19.979 10.317 40.515 1.00 59.75 357 LEU A C 1
ATOM 2765 O O . LEU A 1 360 ? 19.702 10.274 39.332 1.00 60.68 357 LEU A O 1
ATOM 2770 N N . LEU A 1 361 ? 21.016 9.663 41.018 1.00 57.79 358 LEU A N 1
ATOM 2771 C CA . LEU A 1 361 ? 21.839 8.800 40.189 1.00 55.74 358 LEU A CA 1
ATOM 2772 C C . LEU A 1 361 ? 21.456 7.314 40.274 1.00 57.85 358 LEU A C 1
ATOM 2773 O O . LEU A 1 361 ? 22.182 6.467 39.759 1.00 57.42 358 LEU A O 1
ATOM 2778 N N . SER A 1 362 ? 20.318 7.009 40.906 1.00 60.93 359 SER A N 1
ATOM 2779 C CA . SER A 1 362 ? 19.821 5.632 41.109 1.00 60.16 359 SER A CA 1
ATOM 2780 C C . SER A 1 362 ? 19.897 4.788 39.865 1.00 60.71 359 SER A C 1
ATOM 2781 O O . SER A 1 362 ? 20.410 3.673 39.891 1.00 64.60 359 SER A O 1
ATOM 2784 N N . GLY A 1 363 ? 19.355 5.330 38.782 1.00 59.74 360 GLY A N 1
ATOM 2785 C CA . GLY A 1 363 ? 19.228 4.604 37.515 1.00 59.66 360 GLY A CA 1
ATOM 2786 C C . GLY A 1 363 ? 20.517 4.452 36.726 1.00 60.74 360 GLY A C 1
ATOM 2787 O O . GLY A 1 363 ? 20.546 3.730 35.724 1.00 63.25 360 GLY A O 1
ATOM 2788 N N . LEU A 1 364 ? 21.590 5.119 37.156 1.00 57.47 361 LEU A N 1
ATOM 2789 C CA . LEU A 1 364 ? 22.854 5.027 36.442 1.00 57.06 361 LEU A CA 1
ATOM 2790 C C . LEU A 1 364 ? 23.839 4.096 37.145 1.00 56.65 361 LEU A C 1
ATOM 2791 O O . LEU A 1 364 ? 24.942 3.916 36.660 1.00 57.60 361 LEU A O 1
ATOM 2796 N N . GLN A 1 365 ? 23.433 3.460 38.242 1.00 59.61 362 GLN A N 1
ATOM 2797 C CA . GLN A 1 365 ? 24.328 2.571 39.002 1.00 61.80 362 GLN A CA 1
ATOM 2798 C C . GLN A 1 365 ? 25.184 1.605 38.186 1.00 60.53 362 GLN A C 1
ATOM 2799 O O . GLN A 1 365 ? 26.361 1.433 38.493 1.00 57.90 362 GLN A O 1
ATOM 2805 N N . PRO A 1 366 ? 24.611 0.985 37.140 1.00 62.93 363 PRO A N 1
ATOM 2806 C CA . PRO A 1 366 ? 25.414 0.043 36.353 1.00 63.72 363 PRO A CA 1
ATOM 2807 C C . PRO A 1 366 ? 26.629 0.640 35.643 1.00 63.00 363 PRO A C 1
ATOM 2808 O O . PRO A 1 366 ? 27.544 -0.111 35.330 1.00 64.66 363 PRO A O 1
ATOM 2812 N N . TRP A 1 367 ? 26.649 1.957 35.407 1.00 60.73 364 TRP A N 1
ATOM 2813 C CA . TRP A 1 367 ? 27.788 2.634 34.762 1.00 58.57 364 TRP A CA 1
ATOM 2814 C C . TRP A 1 367 ? 28.649 3.424 35.754 1.00 57.02 364 TRP A C 1
ATOM 2815 O O . TRP A 1 367 ? 29.547 4.151 35.351 1.00 54.50 364 TRP A O 1
ATOM 2826 N N . LEU A 1 368 ? 28.402 3.255 37.050 1.00 55.24 365 LEU A N 1
ATOM 2827 C CA . LEU A 1 368 ? 29.148 3.989 38.068 1.00 55.29 365 LEU A CA 1
ATOM 2828 C C . LEU A 1 368 ? 30.067 3.046 38.827 1.00 54.70 365 LEU A C 1
ATOM 2829 O O . LEU A 1 368 ? 29.626 1.976 39.288 1.00 53.63 365 LEU A O 1
ATOM 2834 N N . ALA A 1 369 ? 31.336 3.434 38.952 1.00 49.95 366 ALA A N 1
ATOM 2835 C CA . ALA A 1 369 ? 32.270 2.640 39.717 1.00 50.84 366 ALA A CA 1
ATOM 2836 C C . ALA A 1 369 ? 31.886 2.662 41.188 1.00 52.70 366 ALA A C 1
ATOM 2837 O O . ALA A 1 369 ? 31.106 3.513 41.638 1.00 52.16 366 ALA A O 1
ATOM 2839 N N . ALA A 1 370 ? 32.446 1.728 41.947 1.00 52.73 367 ALA A N 1
ATOM 2840 C CA . ALA A 1 370 ? 32.151 1.623 43.364 1.00 51.90 367 ALA A CA 1
ATOM 2841 C C . ALA A 1 370 ? 33.361 1.946 44.234 1.00 50.59 367 ALA A C 1
ATOM 2842 O O . ALA A 1 370 ? 34.461 1.458 44.001 1.00 53.13 367 ALA A O 1
ATOM 2844 N N . ASP A 1 371 ? 33.152 2.798 45.229 1.00 49.94 368 ASP A N 1
ATOM 2845 C CA . ASP A 1 371 ? 34.155 3.048 46.241 1.00 50.96 368 ASP A CA 1
ATOM 2846 C C . ASP A 1 371 ? 34.052 1.891 47.249 1.00 50.84 368 ASP A C 1
ATOM 2847 O O . ASP A 1 371 ? 33.247 0.981 47.080 1.00 48.92 368 ASP A O 1
ATOM 2852 N N . VAL A 1 372 ? 34.831 1.946 48.315 1.00 49.85 369 VAL A N 1
ATOM 2853 C CA . VAL A 1 372 ? 34.902 0.836 49.268 1.00 51.85 369 VAL A CA 1
ATOM 2854 C C . VAL A 1 372 ? 33.566 0.552 49.971 1.00 51.51 369 VAL A C 1
ATOM 2855 O O . VAL A 1 372 ? 33.381 -0.520 50.559 1.00 48.15 369 VAL A O 1
ATOM 2859 N N . ASP A 1 373 ? 32.635 1.507 49.914 1.00 49.70 370 ASP A N 1
ATOM 2860 C CA . ASP A 1 373 ? 31.352 1.327 50.584 1.00 49.56 370 ASP A CA 1
ATOM 2861 C C . ASP A 1 373 ? 30.194 1.117 49.587 1.00 48.07 370 ASP A C 1
ATOM 2862 O O . ASP A 1 373 ? 29.022 1.204 49.957 1.00 47.58 370 ASP A O 1
ATOM 2867 N N . GLY A 1 374 ? 30.524 0.837 48.332 1.00 48.15 371 GLY A N 1
ATOM 2868 C CA . GLY A 1 374 ? 29.517 0.720 47.276 1.00 47.10 371 GLY A CA 1
ATOM 2869 C C . GLY A 1 374 ? 29.116 2.056 46.677 1.00 46.22 371 GLY A C 1
ATOM 2870 O O . GLY A 1 374 ? 28.594 2.099 45.561 1.00 46.25 371 GLY A O 1
ATOM 2871 N N . GLY A 1 375 ? 29.369 3.152 47.394 1.00 47.00 372 GLY A N 1
ATOM 2872 C CA . GLY A 1 375 ? 29.011 4.480 46.908 1.00 46.39 372 GLY A CA 1
ATOM 2873 C C . GLY A 1 375 ? 29.871 5.020 45.769 1.00 46.48 372 GLY A C 1
ATOM 2874 O O . GLY A 1 375 ? 30.690 4.316 45.182 1.00 47.15 372 GLY A O 1
ATOM 2875 N N . LEU A 1 376 ? 29.690 6.305 45.488 1.00 47.31 373 LEU A N 1
ATOM 2876 C CA . LEU A 1 376 ? 30.366 6.967 44.390 1.00 46.24 373 LEU A CA 1
ATOM 2877 C C . LEU A 1 376 ? 31.847 7.032 44.642 1.00 44.71 373 LEU A C 1
ATOM 2878 O O . LEU A 1 376 ? 32.268 7.232 45.766 1.00 43.72 373 LEU A O 1
ATOM 2883 N N . LEU A 1 377 ? 32.620 6.870 43.574 1.00 44.99 374 LEU A N 1
ATOM 2884 C CA . LEU A 1 377 ? 34.065 6.984 43.615 1.00 46.41 374 LEU A CA 1
ATOM 2885 C C . LEU A 1 377 ? 34.458 8.305 42.957 1.00 43.46 374 LEU A C 1
ATOM 2886 O O . LEU A 1 377 ? 34.345 8.480 41.752 1.00 41.44 374 LEU A O 1
ATOM 2891 N N . ILE A 1 378 ? 34.894 9.249 43.771 1.00 43.85 375 ILE A N 1
ATOM 2892 C CA . ILE A 1 378 ? 35.043 10.650 43.314 1.00 44.36 375 ILE A CA 1
ATOM 2893 C C . ILE A 1 378 ? 36.507 11.070 43.380 1.00 43.57 375 ILE A C 1
ATOM 2894 O O . ILE A 1 378 ? 37.166 10.857 44.389 1.00 41.60 375 ILE A O 1
ATOM 2899 N N . ASP A 1 379 ? 37.026 11.663 42.308 1.00 45.02 376 ASP A N 1
ATOM 2900 C CA . ASP A 1 379 ? 38.435 12.023 42.305 1.00 46.16 376 ASP A CA 1
ATOM 2901 C C . ASP A 1 379 ? 38.629 13.428 42.905 1.00 48.05 376 ASP A C 1
ATOM 2902 O O . ASP A 1 379 ? 37.671 14.023 43.441 1.00 46.90 376 ASP A O 1
ATOM 2907 N N . ARG A 1 380 ? 39.862 13.934 42.842 1.00 48.61 377 ARG A N 1
ATOM 2908 C CA . ARG A 1 380 ? 40.240 15.199 43.484 1.00 47.45 377 ARG A CA 1
ATOM 2909 C C . ARG A 1 380 ? 39.588 16.424 42.811 1.00 47.71 377 ARG A C 1
ATOM 2910 O O . ARG A 1 380 ? 39.392 17.487 43.454 1.00 41.97 377 ARG A O 1
ATOM 2918 N N . ASP A 1 381 ? 39.271 16.256 41.523 1.00 48.42 378 ASP A N 1
ATOM 2919 C CA . ASP A 1 381 ? 38.550 17.241 40.706 1.00 50.65 378 ASP A CA 1
ATOM 2920 C C . ASP A 1 381 ? 37.035 17.048 40.686 1.00 46.64 378 ASP A C 1
ATOM 2921 O O . ASP A 1 381 ? 36.362 17.511 39.756 1.00 45.94 378 ASP A O 1
ATOM 2926 N N . TYR A 1 382 ? 36.517 16.298 41.657 1.00 44.33 379 TYR A N 1
ATOM 2927 C CA . TYR A 1 382 ? 35.080 16.151 41.871 1.00 43.66 379 TYR A CA 1
ATOM 2928 C C . TYR A 1 382 ? 34.357 15.351 40.762 1.00 45.62 379 TYR A C 1
ATOM 2929 O O . TYR A 1 382 ? 33.137 15.424 40.643 1.00 44.17 379 TYR A O 1
ATOM 2938 N N . ARG A 1 383 ? 35.121 14.578 39.982 1.00 48.41 380 ARG A N 1
ATOM 2939 C CA . ARG A 1 383 ? 34.576 13.771 38.884 1.00 52.56 380 ARG A CA 1
ATOM 2940 C C . ARG A 1 383 ? 34.218 12.381 39.380 1.00 48.74 380 ARG A C 1
ATOM 2941 O O . ARG A 1 383 ? 34.945 11.794 40.187 1.00 44.14 380 ARG A O 1
ATOM 2949 N N . VAL A 1 384 ? 33.088 11.872 38.906 1.00 46.79 381 VAL A N 1
ATOM 2950 C CA . VAL A 1 384 ? 32.642 10.547 39.298 1.00 47.68 381 VAL A CA 1
ATOM 2951 C C . VAL A 1 384 ? 33.233 9.539 38.327 1.00 48.49 381 VAL A C 1
ATOM 2952 O O . VAL A 1 384 ? 33.166 9.740 37.107 1.00 50.31 381 VAL A O 1
ATOM 2956 N N . ALA A 1 385 ? 33.803 8.462 38.862 1.00 48.50 382 ALA A N 1
ATOM 2957 C CA . ALA A 1 385 ? 34.475 7.476 38.017 1.00 51.45 382 ALA A CA 1
ATOM 2958 C C . ALA A 1 385 ? 33.394 6.546 37.481 1.00 53.39 382 ALA A C 1
ATOM 2959 O O . ALA A 1 385 ? 32.488 6.169 38.218 1.00 51.33 382 ALA A O 1
ATOM 2961 N N . THR A 1 386 ? 33.462 6.266 36.181 1.00 56.88 383 THR A N 1
ATOM 2962 C CA . THR A 1 386 ? 32.467 5.457 35.499 1.00 61.01 383 THR A CA 1
ATOM 2963 C C . THR A 1 386 ? 33.111 4.194 34.997 1.00 65.84 383 THR A C 1
ATOM 2964 O O . THR A 1 386 ? 34.323 4.039 35.052 1.00 66.08 383 THR A O 1
ATOM 2968 N N . GLN A 1 387 ? 32.270 3.306 34.491 1.00 71.25 384 GLN A N 1
ATOM 2969 C CA . GLN A 1 387 ? 32.699 2.067 33.860 1.00 76.54 384 GLN A CA 1
ATOM 2970 C C . GLN A 1 387 ? 31.773 1.852 32.674 1.00 81.15 384 GLN A C 1
ATOM 2971 O O . GLN A 1 387 ? 30.590 2.202 32.739 1.00 79.91 384 GLN A O 1
ATOM 2977 N N . GLY A 1 388 ? 32.319 1.313 31.586 1.00 88.44 385 GLY A N 1
ATOM 2978 C CA . GLY A 1 388 ? 31.539 1.013 30.384 1.00 91.51 385 GLY A CA 1
ATOM 2979 C C . GLY A 1 388 ? 30.743 2.192 29.850 1.00 94.36 385 GLY A C 1
ATOM 2980 O O . GLY A 1 388 ? 29.620 2.018 29.357 1.00 95.39 385 GLY A O 1
ATOM 2981 N N . ALA A 1 389 ? 31.331 3.386 29.951 1.00 97.10 386 ALA A N 1
ATOM 2982 C CA . ALA A 1 389 ? 30.698 4.637 29.525 1.00 95.78 386 ALA A CA 1
ATOM 2983 C C . ALA A 1 389 ? 31.546 5.295 28.436 1.00 98.02 386 ALA A C 1
ATOM 2984 O O . ALA A 1 389 ? 32.774 5.318 28.525 1.00 96.11 386 ALA A O 1
ATOM 2986 N N . CYS A 1 390 ? 30.881 5.815 27.407 1.00 105.82 387 CYS A N 1
ATOM 2987 C CA . CYS A 1 390 ? 31.546 6.457 26.260 1.00 111.07 387 CYS A CA 1
ATOM 2988 C C . CYS A 1 390 ? 31.274 7.952 26.325 1.00 112.21 387 CYS A C 1
ATOM 2989 O O . CYS A 1 390 ? 30.156 8.390 26.034 1.00 115.17 387 CYS A O 1
ATOM 2992 N N . ASP A 1 391 ? 32.288 8.724 26.715 1.00 111.65 388 ASP A N 1
ATOM 2993 C CA . ASP A 1 391 ? 32.225 10.200 26.729 1.00 108.64 388 ASP A CA 1
ATOM 2994 C C . ASP A 1 391 ? 31.308 10.831 27.797 1.00 97.61 388 ASP A C 1
ATOM 2995 O O . ASP A 1 391 ? 31.111 12.046 27.758 1.00 103.10 388 ASP A O 1
ATOM 3000 N N . VAL A 1 392 ? 30.753 10.050 28.733 1.00 86.52 389 VAL A N 1
ATOM 3001 C CA . VAL A 1 392 ? 29.821 10.612 29.737 1.00 78.47 389 VAL A CA 1
ATOM 3002 C C . VAL A 1 392 ? 30.515 10.931 31.068 1.00 71.23 389 VAL A C 1
ATOM 3003 O O . VAL A 1 392 ? 31.122 10.064 31.707 1.00 65.63 389 VAL A O 1
ATOM 3007 N N . ASN A 1 393 ? 30.399 12.193 31.474 1.00 64.62 390 ASN A N 1
ATOM 3008 C CA . ASN A 1 393 ? 31.036 12.671 32.677 1.00 59.64 390 ASN A CA 1
ATOM 3009 C C . ASN A 1 393 ? 30.055 13.245 33.653 1.00 52.56 390 ASN A C 1
ATOM 3010 O O . ASN A 1 393 ? 29.076 13.908 33.290 1.00 47.07 390 ASN A O 1
ATOM 3015 N N . ILE A 1 394 ? 30.342 12.971 34.917 1.00 51.31 391 ILE A N 1
ATOM 3016 C CA . ILE A 1 394 ? 29.533 13.458 36.011 1.00 49.19 391 ILE A CA 1
ATOM 3017 C C . ILE A 1 394 ? 30.459 13.996 37.086 1.00 47.14 391 ILE A C 1
ATOM 3018 O O . ILE A 1 394 ? 31.531 13.429 37.331 1.00 44.60 391 ILE A O 1
ATOM 3023 N N . TRP A 1 395 ? 30.026 15.097 37.703 1.00 46.73 392 TRP A N 1
ATOM 3024 C CA . TRP A 1 395 ? 30.750 15.765 38.781 1.00 45.68 392 TRP A CA 1
ATOM 3025 C C . TRP A 1 395 ? 29.793 15.936 39.928 1.00 45.83 392 TRP A C 1
ATOM 3026 O O . TRP A 1 395 ? 28.614 16.236 39.689 1.00 49.70 392 TRP A O 1
ATOM 3037 N N . VAL A 1 396 ? 30.274 15.743 41.154 1.00 42.02 393 VAL A N 1
ATOM 3038 C CA . VAL A 1 396 ? 29.503 16.134 42.333 1.00 42.99 393 VAL A CA 1
ATOM 3039 C C . VAL A 1 396 ? 30.165 17.351 42.967 1.00 42.61 393 VAL A C 1
ATOM 3040 O O . VAL A 1 396 ? 31.261 17.254 43.477 1.00 42.91 393 VAL A O 1
ATOM 3044 N N . ASN A 1 397 ? 29.488 18.496 42.906 1.00 43.10 394 ASN A N 1
ATOM 3045 C CA . ASN A 1 397 ? 30.066 19.780 43.335 1.00 44.47 394 ASN A CA 1
ATOM 3046 C C . ASN A 1 397 ? 29.879 20.041 44.828 1.00 45.38 394 ASN A C 1
ATOM 3047 O O . ASN A 1 397 ? 29.121 20.927 45.241 1.00 50.28 394 ASN A O 1
ATOM 3052 N N . GLY A 1 398 ? 30.593 19.279 45.639 1.00 45.61 395 GLY A N 1
ATOM 3053 C CA . GLY A 1 398 ? 30.493 19.414 47.098 1.00 44.56 395 GLY A CA 1
ATOM 3054 C C . GLY A 1 398 ? 31.579 18.601 47.779 1.00 43.86 395 GLY A C 1
ATOM 3055 O O . GLY A 1 398 ? 32.281 17.820 47.134 1.00 42.84 395 GLY A O 1
ATOM 3056 N N . LEU A 1 399 ? 31.734 18.824 49.075 1.00 43.44 396 LEU A N 1
ATOM 3057 C CA . LEU A 1 399 ? 32.601 18.013 49.903 1.00 44.57 396 LEU A CA 1
ATOM 3058 C C . LEU A 1 399 ? 31.805 16.915 50.605 1.00 45.43 396 LEU A C 1
ATOM 3059 O O . LEU A 1 399 ? 30.584 16.979 50.692 1.00 45.21 396 LEU A O 1
ATOM 3064 N N . SER A 1 400 ? 32.527 15.894 51.061 1.00 45.70 397 SER A N 1
ATOM 3065 C CA . SER A 1 400 ? 32.010 14.837 51.956 1.00 43.52 397 SER A CA 1
ATOM 3066 C C . SER A 1 400 ? 33.184 14.198 52.680 1.00 43.51 397 SER A C 1
ATOM 3067 O O . SER A 1 400 ? 34.309 14.166 52.152 1.00 43.42 397 SER A O 1
ATOM 3070 N N . GLU A 1 401 ? 32.928 13.696 53.880 1.00 42.77 398 GLU A N 1
ATOM 3071 C CA . GLU A 1 401 ? 33.940 12.961 54.611 1.00 46.07 398 GLU A CA 1
ATOM 3072 C C . GLU A 1 401 ? 34.430 11.741 53.803 1.00 44.25 398 GLU A C 1
ATOM 3073 O O . GLU A 1 401 ? 35.628 11.494 53.717 1.00 43.94 398 GLU A O 1
ATOM 3079 N N . ARG A 1 402 ? 33.508 11.019 53.178 1.00 44.74 399 ARG A N 1
ATOM 3080 C CA . ARG A 1 402 ? 33.820 9.708 52.582 1.00 45.72 399 ARG A CA 1
ATOM 3081 C C . ARG A 1 402 ? 34.705 9.864 51.331 1.00 45.12 399 ARG A C 1
ATOM 3082 O O . ARG A 1 402 ? 35.571 9.042 51.084 1.00 44.81 399 ARG A O 1
ATOM 3090 N N . SER A 1 403 ? 34.486 10.914 50.543 1.00 44.45 400 SER A N 1
ATOM 3091 C CA . SER A 1 403 ? 35.268 11.133 49.324 1.00 41.84 400 SER A CA 1
ATOM 3092 C C . SER A 1 403 ? 36.426 12.102 49.535 1.00 40.99 400 SER A C 1
ATOM 3093 O O . SER A 1 403 ? 37.437 12.003 48.856 1.00 40.49 400 SER A O 1
ATOM 3096 N N . HIS A 1 404 ? 36.274 13.082 50.430 1.00 39.98 401 HIS A N 1
ATOM 3097 C CA . HIS A 1 404 ? 37.256 14.164 50.507 1.00 39.13 401 HIS A CA 1
ATOM 3098 C C . HIS A 1 404 ? 37.814 14.439 51.892 1.00 40.20 401 HIS A C 1
ATOM 3099 O O . HIS A 1 404 ? 38.641 15.320 52.042 1.00 39.48 401 HIS A O 1
ATOM 3106 N N . GLY A 1 405 ? 37.383 13.690 52.904 1.00 41.27 402 GLY A N 1
ATOM 3107 C CA . GLY A 1 405 ? 37.897 13.886 54.252 1.00 43.55 402 GLY A CA 1
ATOM 3108 C C . GLY A 1 405 ? 37.321 15.064 55.027 1.00 44.73 402 GLY A C 1
ATOM 3109 O O . GLY A 1 405 ? 37.658 15.257 56.200 1.00 43.64 402 GLY A O 1
ATOM 3110 N N . ILE A 1 406 ? 36.433 15.827 54.393 1.00 46.93 403 ILE A N 1
ATOM 3111 C CA . ILE A 1 406 ? 35.799 16.983 55.026 1.00 50.57 403 ILE A CA 1
ATOM 3112 C C . ILE A 1 406 ? 34.286 17.012 54.801 1.00 49.27 403 ILE A C 1
ATOM 3113 O O . ILE A 1 406 ? 33.777 16.707 53.721 1.00 46.68 403 ILE A O 1
ATOM 3118 N N . SER A 1 407 ? 33.593 17.424 55.848 1.00 52.53 404 SER A N 1
ATOM 3119 C CA . SER A 1 407 ? 32.144 17.585 55.857 1.00 55.64 404 SER A CA 1
ATOM 3120 C C . SER A 1 407 ? 31.745 18.659 54.836 1.00 51.84 404 SER A C 1
ATOM 3121 O O . SER A 1 407 ? 32.537 19.549 54.536 1.00 48.66 404 SER A O 1
ATOM 3124 N N . ASP A 1 408 ? 30.555 18.549 54.256 1.00 50.84 405 ASP A N 1
ATOM 3125 C CA . ASP A 1 408 ? 30.159 19.520 53.240 1.00 52.17 405 ASP A CA 1
ATOM 3126 C C . ASP A 1 408 ? 29.860 20.859 53.898 1.00 50.32 405 ASP A C 1
ATOM 3127 O O . ASP A 1 408 ? 29.276 20.905 54.964 1.00 50.60 405 ASP A O 1
ATOM 3132 N N . SER A 1 409 ? 30.289 21.942 53.263 1.00 50.51 406 SER A N 1
ATOM 3133 C CA . SER A 1 409 ? 30.239 23.284 53.867 1.00 50.56 406 SER A CA 1
ATOM 3134 C C . SER A 1 409 ? 29.529 24.157 52.871 1.00 49.23 406 SER A 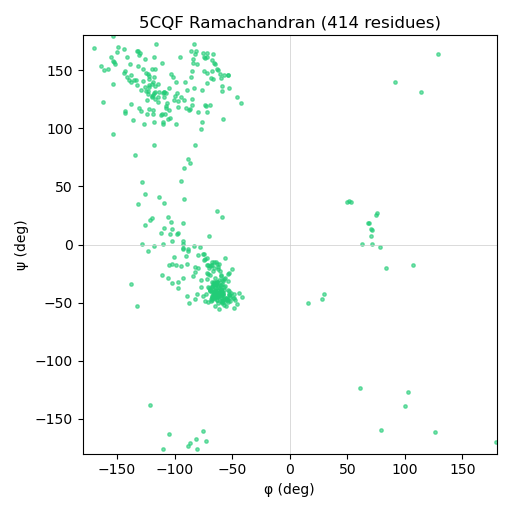C 1
ATOM 3135 O O . SER A 1 409 ? 29.614 23.917 51.672 1.00 46.61 406 SER A O 1
ATOM 3138 N N . GLN A 1 410 ? 28.850 25.191 53.331 1.00 51.10 407 GLN A N 1
ATOM 3139 C CA . GLN A 1 410 ? 28.434 26.232 52.396 1.00 51.76 407 GLN A CA 1
ATOM 3140 C C . GLN A 1 410 ? 29.481 27.356 52.306 1.00 47.93 407 GLN A C 1
ATOM 3141 O O . GLN A 1 410 ? 29.107 28.511 52.197 1.00 51.11 407 GLN A O 1
ATOM 3147 N N . SER A 1 411 ? 30.779 27.014 52.329 1.00 44.00 408 SER A N 1
ATOM 3148 C CA . SER A 1 411 ? 31.874 27.996 52.204 1.00 41.55 408 SER A CA 1
ATOM 3149 C C . SER A 1 411 ? 31.910 28.580 50.792 1.00 39.33 408 SER A C 1
ATOM 3150 O O . SER A 1 411 ? 32.078 27.876 49.799 1.00 34.12 408 SER A O 1
ATOM 3153 N N . PHE A 1 412 ? 31.747 29.886 50.712 1.00 40.00 409 PHE A N 1
ATOM 3154 C CA . PHE A 1 412 ? 31.684 30.531 49.418 1.00 41.00 409 PHE A CA 1
ATOM 3155 C C . PHE A 1 412 ? 33.017 30.410 48.704 1.00 40.14 409 PHE A C 1
ATOM 3156 O O . PHE A 1 412 ? 33.055 30.132 47.511 1.00 39.41 409 PHE A O 1
ATOM 3164 N N . SER A 1 413 ? 34.108 30.588 49.426 1.00 38.26 410 SER A N 1
ATOM 3165 C CA . SER A 1 413 ? 35.399 30.494 48.789 1.00 39.63 410 SER A CA 1
ATOM 3166 C C . SER A 1 413 ? 35.670 29.111 48.200 1.00 39.95 410 SER A C 1
ATOM 3167 O O . SER A 1 413 ? 36.236 29.003 47.099 1.00 41.87 410 SER A O 1
ATOM 3170 N N . LEU A 1 414 ? 35.254 28.053 48.894 1.00 38.92 411 LEU A N 1
ATOM 3171 C CA . LEU A 1 414 ? 35.480 26.700 48.395 1.00 37.02 411 LEU A CA 1
ATOM 3172 C C . LEU A 1 414 ? 34.730 26.496 47.088 1.00 37.27 411 LEU A C 1
ATOM 3173 O O . LEU A 1 414 ? 35.272 25.902 46.163 1.00 35.11 411 LEU A O 1
ATOM 3186 N N . ALA A 1 416 ? 34.016 28.746 44.957 1.00 36.89 413 ALA A N 1
ATOM 3187 C CA . ALA A 1 416 ? 34.704 29.482 43.894 1.00 36.98 413 ALA A CA 1
ATOM 3188 C C . ALA A 1 416 ? 35.783 28.645 43.297 1.00 36.62 413 ALA A C 1
ATOM 3189 O O . ALA A 1 416 ? 35.937 28.622 42.107 1.00 37.33 413 ALA A O 1
ATOM 3191 N N . LEU A 1 417 ? 36.534 27.954 44.139 1.00 38.92 414 LEU A N 1
ATOM 3192 C CA . LEU A 1 417 ? 37.692 27.152 43.695 1.00 39.10 414 LEU A CA 1
ATOM 3193 C C . LEU A 1 417 ? 37.268 25.894 42.959 1.00 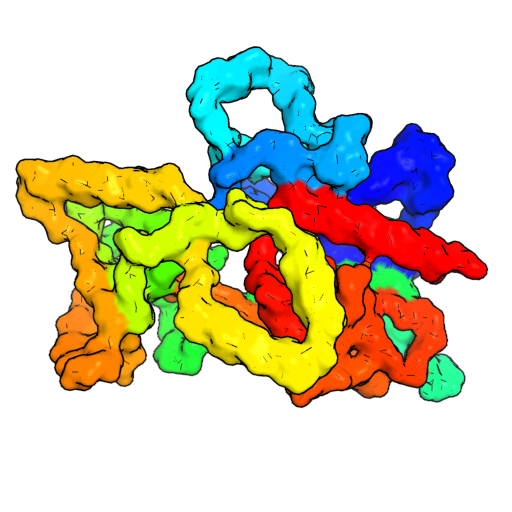39.35 414 LEU A C 1
ATOM 3194 O O . LEU A 1 417 ? 37.836 25.558 41.919 1.00 38.49 414 LEU A O 1
ATOM 3199 N N . ARG A 1 418 ? 36.249 25.240 43.487 1.00 38.15 415 ARG A N 1
ATOM 3200 C CA . ARG A 1 418 ? 35.662 24.105 42.829 1.00 38.72 415 ARG A CA 1
ATOM 3201 C C . ARG A 1 418 ? 35.132 24.481 41.469 1.00 39.07 415 ARG A C 1
ATOM 3202 O O . ARG A 1 418 ? 35.353 23.750 40.508 1.00 41.06 415 ARG A O 1
ATOM 3210 N N . ALA A 1 419 ? 34.414 25.593 41.385 1.00 40.15 416 ALA A N 1
ATOM 3211 C CA . ALA A 1 419 ? 33.875 26.067 40.112 1.00 41.96 416 ALA A CA 1
ATOM 3212 C C . ALA A 1 419 ? 34.959 26.176 39.066 1.00 43.21 416 ALA A C 1
ATOM 3213 O O . ALA A 1 419 ? 34.728 25.852 37.922 1.00 44.11 416 ALA A O 1
ATOM 3215 N N . GLY A 1 420 ? 36.143 26.643 39.456 1.00 44.85 417 GLY A N 1
ATOM 3216 C CA . GLY A 1 420 ? 37.264 26.718 38.520 1.00 45.66 417 GLY A CA 1
ATOM 3217 C C . GLY A 1 420 ? 37.710 25.344 37.997 1.00 46.83 417 GLY A C 1
ATOM 3218 O O . GLY A 1 420 ? 37.892 25.151 36.801 1.00 45.39 417 GLY A O 1
ATOM 3219 N N . ARG A 1 421 ? 37.882 24.398 38.903 1.00 44.91 418 ARG A N 1
ATOM 3220 C CA . ARG A 1 421 ? 38.289 23.053 38.561 1.00 48.89 418 ARG A CA 1
ATOM 3221 C C . ARG A 1 421 ? 37.260 22.339 37.683 1.00 49.35 418 ARG A C 1
ATOM 3222 O O . ARG A 1 421 ? 37.634 21.609 36.763 1.00 51.05 418 ARG A O 1
ATOM 3230 N N . ILE A 1 422 ? 35.976 22.552 37.969 1.00 45.95 419 ILE A N 1
ATOM 3231 C CA . ILE A 1 422 ? 34.929 21.894 37.224 1.00 44.71 419 ILE A CA 1
ATOM 3232 C C . ILE A 1 422 ? 34.756 22.530 35.853 1.00 44.88 419 ILE A C 1
ATOM 3233 O O . ILE A 1 422 ? 34.666 21.824 34.855 1.00 45.96 419 ILE A O 1
ATOM 3238 N N . ALA A 1 423 ? 34.749 23.853 35.786 1.00 45.68 420 ALA A N 1
ATOM 3239 C CA . ALA A 1 423 ? 34.509 24.524 34.515 1.00 46.41 420 ALA A CA 1
ATOM 3240 C C . ALA A 1 423 ? 35.633 24.245 33.518 1.00 49.05 420 ALA A C 1
ATOM 3241 O O . ALA A 1 423 ? 35.382 24.105 32.337 1.00 51.67 420 ALA A O 1
ATOM 3243 N N . SER A 1 424 ? 36.868 24.162 33.982 1.00 49.28 421 SER A N 1
ATOM 3244 C CA . SER A 1 424 ? 37.957 23.743 33.126 1.00 52.93 421 SER A CA 1
ATOM 3245 C C . SER A 1 424 ? 37.793 22.286 32.686 1.00 54.52 421 SER A C 1
ATOM 3246 O O . SER A 1 424 ? 37.935 21.960 31.487 1.00 54.80 421 SER A O 1
ATOM 3249 N N . ALA A 1 425 ? 37.467 21.397 33.623 1.00 53.89 422 ALA A N 1
ATOM 3250 C CA . ALA A 1 425 ? 37.264 19.995 33.239 1.00 51.60 422 ALA A CA 1
ATOM 3251 C C . ALA A 1 425 ? 36.139 19.904 32.222 1.00 52.48 422 ALA A C 1
ATOM 3252 O O . ALA A 1 425 ? 36.253 19.161 31.269 1.00 50.48 422 ALA A O 1
ATOM 3254 N N . LEU A 1 426 ? 35.076 20.690 32.400 1.00 54.40 423 LEU A N 1
ATOM 3255 C CA . LEU A 1 426 ? 33.979 20.695 31.430 1.00 56.22 423 LEU A CA 1
ATOM 3256 C C . LEU A 1 426 ? 34.439 21.119 30.050 1.00 57.61 423 LEU A C 1
ATOM 3257 O O . LEU A 1 426 ? 34.030 20.516 29.082 1.00 58.49 423 LEU A O 1
ATOM 3262 N N . GLU A 1 427 ? 35.288 22.137 29.957 1.00 59.81 424 GLU A N 1
ATOM 3263 C CA . GLU A 1 427 ? 35.817 22.572 28.649 1.00 66.47 424 GLU A CA 1
ATOM 3264 C C . GLU A 1 427 ? 36.572 21.478 27.908 1.00 67.77 424 GLU A C 1
ATOM 3265 O O . GLU A 1 427 ? 36.330 21.275 26.727 1.00 70.81 424 GLU A O 1
ATOM 3271 N N . ARG A 1 428 ? 37.492 20.793 28.599 1.00 71.12 425 ARG A N 1
ATOM 3272 C CA . ARG A 1 428 ? 38.292 19.712 27.992 1.00 73.25 425 ARG A CA 1
ATOM 3273 C C . ARG A 1 428 ? 37.398 18.603 27.463 1.00 72.85 425 ARG A C 1
ATOM 3274 O O . ARG A 1 428 ? 37.642 18.060 26.391 1.00 75.84 425 ARG A O 1
ATOM 3282 N N . ALA A 1 429 ? 36.336 18.317 28.200 1.00 68.93 426 ALA A N 1
ATOM 3283 C CA . ALA A 1 429 ? 35.363 17.321 27.812 1.00 71.66 426 ALA A CA 1
ATOM 3284 C C . ALA A 1 429 ? 34.468 17.688 26.612 1.00 77.46 426 ALA A C 1
ATOM 3285 O O . ALA A 1 429 ? 33.536 16.945 26.311 1.00 80.72 426 ALA A O 1
ATOM 3287 N N . VAL A 1 430 ? 34.727 18.799 25.924 1.00 84.53 427 VAL A N 1
ATOM 3288 C CA . VAL A 1 430 ? 33.958 19.136 24.713 1.00 91.68 427 VAL A CA 1
ATOM 3289 C C . VAL A 1 430 ? 34.888 19.453 23.528 1.00 95.34 427 VAL A C 1
ATOM 3290 O O . VAL A 1 430 ? 34.763 20.492 22.879 1.00 99.40 427 VAL A O 1
ATOM 3294 N N . GLU A 1 431 ? 35.803 18.527 23.234 1.00 102.29 428 GLU A N 1
ATOM 3295 C CA . GLU A 1 431 ? 36.708 18.660 22.084 1.00 105.16 428 GLU A CA 1
ATOM 3296 C C . GLU A 1 431 ? 37.437 17.355 21.776 1.00 101.43 428 GLU A C 1
ATOM 3297 O O . GLU A 1 431 ? 37.489 16.925 20.625 1.00 97.40 428 GLU A O 1
#

Nearest PDB structures (foldseek):
  5cqf-assembly1_A  TM=1.002E+00  e=1.086E-89  Pseudomonas syringae pv. tomato str. DC3000
  3s5w-assembly1_A  TM=8.762E-01  e=3.208E-36  Pseudomonas aeruginosa
  3s61-assembly1_A  TM=8.775E-01  e=1.184E-35  Pseudomonas aeruginosa
  3s61-assembly2_B  TM=8.790E-01  e=7.915E-35  Pseudomonas aeruginosa
  4tlx-assembly1_D  TM=8.722E-01  e=1.634E-33  Kutzneria sp. 744

Radius of gyration: 22.74 Å; Cα contacts (8 Å, |Δi|>4): 757; chains: 1; bounding box: 49×55×66 Å

Organism: Pseudomonas syringae pv. tomato (strain ATCC BAA-871 / DC3000) (NCBI:txid223283)

CATH classification: 3.50.50.60

B-factor: mean 54.38, std 17.28, range [12.71, 125.29]